Protein AF-0000000076645697 (afdb_homodimer)

Nearest PDB structures (foldseek):
  3mgg-assembly1_A  TM=7.718E-01  e=1.294E-15  Methanosarcina mazei
  5wp5-assembly2_B  TM=5.074E-01  e=3.216E-12  Arabidopsis thaliana
  9fcu-assembly4_D  TM=6.031E-01  e=1.888E-09  Kitasatospora cystarginea
  9fd3-assembly1_A  TM=5.620E-01  e=1.035E-09  Kitasatospora cystarginea
  3dtn-assembly1_A  TM=5.466E-01  e=9.016E-09  Methanosarcina mazei

Radius of gyration: 25.01 Å; Cα contacts (8 Å, |Δi|>4): 1040; chains: 2; bounding box: 67×70×54 Å

Foldseek 3Di:
DDFLFQFDDDDLVVQLVLVVLVVVLVCVQVVHDDDPVLVVLQQVDQAAEEEEEQCQQVVVVQVVCVVHDLNHAYEYEDQDCSRYDDPVSGRPRYYYDYDDLLDADDPVQFQGHLEYEYEECQSGDAPVRLLSSLLRSLRRHHAFHKYKYKYFFLPFKDKVPHDPLVVVLSVLVVVSCVVSRTDRCCLVCNQVSCVVSPFPPKDKDKTWDPPDPVSQVSQLVSVLSSSLSNLNSSVVVVVVCPSVDDPVNSVVSSVRVVVVVVVPMGITGMMMMIMTTHHNDDD/DDWLFQFDDDDLVVQLVLVVLVVVLVCVQVVHDDDPVLVVLQQVDQAAEEEEEQCQQVVVVQVVCVVHDVNHAYEYEDQDCSRYDDPVSGRPNYYYDYDDLLDADDPVQFQGHLEYEYEECQSGDAPVRLLSSLLRSLRRHHAFHKYKYKYFFLPFKDKVPHDPLVVVLSVLVVVSCVVSRTDRCCLVCNQVSCVVSPFAPKDKDKTWDPPDPVSQVSQLVSVLSRSLSNLNSSVVVVPVCPSVDDPVNSVVSSVRVVVVVVVPMGITGMMMMIMTTHHNDDD

Structure (mmCIF, N/CA/C/O backbone):
data_AF-0000000076645697-model_v1
#
loop_
_entity.id
_entity.type
_entity.pdbx_description
1 polymer 'Methyltransferase domain-containing protein'
#
loop_
_atom_site.group_PDB
_atom_site.id
_atom_site.type_symbol
_atom_site.label_atom_id
_atom_site.label_alt_id
_atom_site.label_comp_id
_atom_site.label_asym_id
_atom_site.label_entity_id
_atom_site.label_seq_id
_atom_site.pdbx_PDB_ins_code
_atom_site.Cartn_x
_atom_site.Cartn_y
_atom_site.Cartn_z
_atom_site.occupancy
_atom_site.B_iso_or_equiv
_atom_site.auth_seq_id
_atom_site.auth_comp_id
_atom_site.auth_asym_id
_atom_site.auth_atom_id
_atom_site.pdbx_PDB_model_num
ATOM 1 N N . MET A 1 1 ? -18.484 -29.094 1.865 1 49.06 1 MET A N 1
ATOM 2 C CA . MET A 1 1 ? -18.766 -27.781 2.443 1 49.06 1 MET A CA 1
ATOM 3 C C . MET A 1 1 ? -19.094 -26.766 1.355 1 49.06 1 MET A C 1
ATOM 5 O O . MET A 1 1 ? -18.547 -26.828 0.254 1 49.06 1 MET A O 1
ATOM 9 N N . PRO A 1 2 ? -20.188 -26.188 1.612 1 59.38 2 PRO A N 1
ATOM 10 C CA . PRO A 1 2 ? -20.625 -25.281 0.545 1 59.38 2 PRO A CA 1
ATOM 11 C C . PRO A 1 2 ? -19.562 -24.234 0.18 1 59.38 2 PRO A C 1
ATOM 13 O O . PRO A 1 2 ? -18.781 -23.828 1.036 1 59.38 2 PRO A O 1
ATOM 16 N N . SER A 1 3 ? -19.406 -24.094 -1.03 1 77.75 3 SER A N 1
ATOM 17 C CA . SER A 1 3 ? -18.453 -23.125 -1.533 1 77.75 3 SER A CA 1
ATOM 18 C C . SER A 1 3 ? -18.703 -21.734 -0.945 1 77.75 3 SER A C 1
ATOM 20 O O . SER A 1 3 ? -19.859 -21.344 -0.741 1 77.75 3 SER A O 1
ATOM 22 N N . ILE A 1 4 ? -17.719 -21.141 -0.423 1 76.88 4 ILE A N 1
ATOM 23 C CA . ILE A 1 4 ? -17.828 -19.781 0.081 1 76.88 4 ILE A CA 1
ATOM 24 C C . ILE A 1 4 ? -17.516 -18.781 -1.033 1 76.88 4 ILE A C 1
ATOM 26 O O . ILE A 1 4 ? -17.438 -17.578 -0.798 1 76.88 4 ILE A O 1
ATOM 30 N N . TYR A 1 5 ? -17.344 -19.359 -2.244 1 80.5 5 TYR A N 1
ATOM 31 C CA . TYR A 1 5 ? -16.969 -18.5 -3.367 1 80.5 5 TYR A CA 1
ATOM 32 C C . TYR A 1 5 ? -18.141 -17.656 -3.826 1 80.5 5 TYR A C 1
ATOM 34 O O . TYR A 1 5 ? -19.188 -18.188 -4.227 1 80.5 5 TYR A O 1
ATOM 42 N N . THR A 1 6 ? -17.953 -16.297 -3.848 1 79.19 6 THR A N 1
ATOM 43 C CA . THR A 1 6 ? -19.078 -15.391 -4.043 1 79.19 6 THR A CA 1
ATOM 44 C C . THR A 1 6 ? -19.109 -14.844 -5.469 1 79.19 6 THR A C 1
ATOM 46 O O . THR A 1 6 ? -20.062 -14.188 -5.879 1 79.19 6 THR A O 1
ATOM 49 N N . LEU A 1 7 ? -18.219 -14.945 -6.371 1 79.25 7 LEU A N 1
ATOM 50 C CA . LEU A 1 7 ? -18.141 -14.18 -7.609 1 79.25 7 LEU A CA 1
ATOM 51 C C . LEU A 1 7 ? -18.641 -15 -8.797 1 79.25 7 LEU A C 1
ATOM 53 O O . LEU A 1 7 ? -18.953 -14.445 -9.852 1 79.25 7 LEU A O 1
ATOM 57 N N . ASN A 1 8 ? -18.562 -16.406 -8.734 1 67.44 8 ASN A N 1
ATOM 58 C CA . ASN A 1 8 ? -18.875 -17.109 -9.969 1 67.44 8 ASN A CA 1
ATOM 59 C C . ASN A 1 8 ? -20.156 -17.938 -9.82 1 67.44 8 ASN A C 1
ATOM 61 O O . ASN A 1 8 ? -20.094 -19.094 -9.383 1 67.44 8 ASN A O 1
ATOM 65 N N . HIS A 1 9 ? -21.375 -17.234 -10.234 1 67.38 9 HIS A N 1
ATOM 66 C CA . HIS A 1 9 ? -22.578 -18.047 -10.234 1 67.38 9 HIS A CA 1
ATOM 67 C C . HIS A 1 9 ? -23.344 -17.906 -11.547 1 67.38 9 HIS A C 1
ATOM 69 O O . HIS A 1 9 ? -24.438 -18.438 -11.688 1 67.38 9 HIS A O 1
ATOM 75 N N . GLY A 1 10 ? -22.609 -17.312 -12.477 1 68.94 10 GLY A N 1
ATOM 76 C CA . GLY A 1 10 ? -23.359 -17.016 -13.68 1 68.94 10 GLY A CA 1
ATOM 77 C C . GLY A 1 10 ? -22.766 -17.656 -14.922 1 68.94 10 GLY A C 1
ATOM 78 O O . GLY A 1 10 ? -22.234 -18.766 -14.859 1 68.94 10 GLY A O 1
ATOM 79 N N . ASP A 1 11 ? -22.969 -17.016 -15.969 1 81.81 11 ASP A N 1
ATOM 80 C CA . ASP A 1 11 ? -22.547 -17.391 -17.312 1 81.81 11 ASP A CA 1
ATOM 81 C C . ASP A 1 11 ? -21.031 -17.422 -17.438 1 81.81 11 ASP A C 1
ATOM 83 O O . ASP A 1 11 ? -20.344 -16.469 -17.062 1 81.81 11 ASP A O 1
ATOM 87 N N . ALA A 1 12 ? -20.609 -18.562 -17.969 1 82.94 12 ALA A N 1
ATOM 88 C CA . ALA A 1 12 ? -19.172 -18.797 -18.062 1 82.94 12 ALA A CA 1
ATOM 89 C C . ALA A 1 12 ? -18.5 -17.75 -18.953 1 82.94 12 ALA A C 1
ATOM 91 O O . ALA A 1 12 ? -17.375 -17.328 -18.672 1 82.94 12 ALA A O 1
ATOM 92 N N . ASP A 1 13 ? -19.188 -17.359 -19.953 1 86.25 13 ASP A N 1
ATOM 93 C CA . ASP A 1 13 ? -18.594 -16.375 -20.859 1 86.25 13 ASP A CA 1
ATOM 94 C C . ASP A 1 13 ? -18.438 -15.016 -20.188 1 86.25 13 ASP A C 1
ATOM 96 O O . ASP A 1 13 ? -17.422 -14.352 -20.344 1 86.25 13 ASP A O 1
ATOM 100 N N . ARG A 1 14 ? -19.422 -14.68 -19.484 1 82.62 14 ARG A N 1
ATOM 101 C CA . ARG A 1 14 ? -19.375 -13.414 -18.75 1 82.62 14 ARG A CA 1
ATOM 102 C C . ARG A 1 14 ? -18.266 -13.445 -17.703 1 82.62 14 ARG A C 1
ATOM 104 O O . ARG A 1 14 ? -17.562 -12.445 -17.5 1 82.62 14 ARG A O 1
ATOM 111 N N . GLU A 1 15 ? -18.141 -14.547 -17.109 1 85.5 15 GLU A N 1
ATOM 112 C CA . GLU A 1 15 ? -17.109 -14.703 -16.094 1 85.5 15 GLU A CA 1
ATOM 113 C C . GLU A 1 15 ? -15.719 -14.641 -16.719 1 85.5 15 GLU A C 1
ATOM 115 O O . GLU A 1 15 ? -14.805 -14.023 -16.156 1 85.5 15 GLU A O 1
ATOM 120 N N . ARG A 1 16 ? -15.586 -15.227 -17.875 1 89.25 16 ARG A N 1
ATOM 121 C CA . ARG A 1 16 ? -14.305 -15.172 -18.562 1 89.25 16 ARG A CA 1
ATOM 122 C C . ARG A 1 16 ? -13.938 -13.734 -18.922 1 89.25 16 ARG A C 1
ATOM 124 O O . ARG A 1 16 ? -12.789 -13.32 -18.719 1 89.25 16 ARG A O 1
ATOM 131 N N . GLN A 1 17 ? -14.906 -13.016 -19.328 1 87.06 17 GLN A N 1
ATOM 132 C CA . GLN A 1 17 ? -14.68 -11.625 -19.688 1 87.06 17 GLN A CA 1
ATOM 133 C C . GLN A 1 17 ? -14.273 -10.797 -18.469 1 87.06 17 GLN A C 1
ATOM 135 O O . GLN A 1 17 ? -13.367 -9.969 -18.531 1 87.06 17 GLN A O 1
ATOM 140 N N . ARG A 1 18 ? -14.938 -11.047 -17.406 1 85.31 18 ARG A N 1
ATOM 141 C CA . ARG A 1 18 ? -14.625 -10.352 -16.172 1 85.31 18 ARG A CA 1
ATOM 142 C C . ARG A 1 18 ? -13.203 -10.648 -15.711 1 85.31 18 ARG A C 1
ATOM 144 O O . ARG A 1 18 ? -12.469 -9.734 -15.32 1 85.31 18 ARG A O 1
ATOM 151 N N . LEU A 1 19 ? -12.891 -11.859 -15.75 1 89.5 19 LEU A N 1
ATOM 152 C CA . LEU A 1 19 ? -11.578 -12.289 -15.281 1 89.5 19 LEU A CA 1
ATOM 153 C C . LEU A 1 19 ? -10.477 -11.734 -16.172 1 89.5 19 LEU A C 1
ATOM 155 O O . LEU A 1 19 ? -9.422 -11.305 -15.688 1 89.5 19 LEU A O 1
ATOM 159 N N . ASP A 1 20 ? -10.703 -11.695 -17.469 1 91.44 20 ASP A N 1
ATOM 160 C CA . ASP A 1 20 ? -9.719 -11.133 -18.391 1 91.44 20 ASP A CA 1
ATOM 161 C C . ASP A 1 20 ? -9.555 -9.625 -18.172 1 91.44 20 ASP A C 1
ATOM 163 O O . ASP A 1 20 ? -8.438 -9.109 -18.203 1 91.44 20 ASP A O 1
ATOM 167 N N . LEU A 1 21 ? -10.68 -8.969 -17.953 1 88.06 21 LEU A N 1
ATOM 168 C CA . LEU A 1 21 ? -10.633 -7.543 -17.656 1 88.06 21 LEU A CA 1
ATOM 169 C C . LEU A 1 21 ? -9.852 -7.289 -16.359 1 88.06 21 LEU A C 1
ATOM 171 O O . LEU A 1 21 ? -9.023 -6.375 -16.312 1 88.06 21 LEU A O 1
ATOM 175 N N . GLN A 1 22 ? -10.117 -8.031 -15.406 1 90.69 22 GLN A N 1
ATOM 176 C CA . GLN A 1 22 ? -9.422 -7.926 -14.125 1 90.69 22 GLN A CA 1
ATOM 177 C C . GLN A 1 22 ? -7.914 -8.102 -14.305 1 90.69 22 GLN A C 1
ATOM 179 O O . GLN A 1 22 ? -7.121 -7.359 -13.719 1 90.69 22 GLN A O 1
ATOM 184 N N . HIS A 1 23 ? -7.594 -9.07 -15.102 1 93.06 23 HIS A N 1
ATOM 185 C CA . HIS A 1 23 ? -6.188 -9.328 -15.391 1 93.06 23 HIS A CA 1
ATOM 186 C C . HIS A 1 23 ? -5.531 -8.109 -16.047 1 93.06 23 HIS A C 1
ATOM 188 O O . HIS A 1 23 ? -4.445 -7.695 -15.633 1 93.06 23 HIS A O 1
ATOM 194 N N . ASP A 1 24 ? -6.188 -7.516 -16.969 1 91.44 24 ASP A N 1
ATOM 195 C CA . ASP A 1 24 ? -5.652 -6.367 -17.703 1 91.44 24 ASP A CA 1
ATOM 196 C C . ASP A 1 24 ? -5.496 -5.16 -16.781 1 91.44 24 ASP A C 1
ATOM 198 O O . ASP A 1 24 ? -4.477 -4.469 -16.812 1 91.44 24 ASP A O 1
ATOM 202 N N . VAL A 1 25 ? -6.434 -4.996 -16 1 90.56 25 VAL A N 1
ATOM 203 C CA . VAL A 1 25 ? -6.43 -3.842 -15.102 1 90.56 25 VAL A CA 1
ATOM 204 C C . VAL A 1 25 ? -5.316 -3.996 -14.07 1 90.56 25 VAL A C 1
ATOM 206 O O . VAL A 1 25 ? -4.629 -3.027 -13.742 1 90.56 25 VAL A O 1
ATOM 209 N N . PHE A 1 26 ? -5.137 -5.18 -13.602 1 92.62 26 PHE A N 1
ATOM 210 C CA . PHE A 1 26 ? -4.074 -5.41 -12.625 1 92.62 26 PHE A CA 1
ATOM 211 C C . PHE A 1 26 ? -2.705 -5.184 -13.258 1 92.62 26 PHE A C 1
ATOM 213 O O . PHE A 1 26 ? -1.802 -4.641 -12.617 1 92.62 26 PHE A O 1
ATOM 220 N N . LYS A 1 27 ? -2.588 -5.566 -14.5 1 92.19 27 LYS A N 1
ATOM 221 C CA . LYS A 1 27 ? -1.335 -5.305 -15.203 1 92.19 27 LYS A CA 1
ATOM 222 C C . LYS A 1 27 ? -1.083 -3.805 -15.336 1 92.19 27 LYS A C 1
ATOM 224 O O . LYS A 1 27 ? 0.057 -3.35 -15.227 1 92.19 27 LYS A O 1
ATOM 229 N N . ASP A 1 28 ? -2.16 -3.064 -15.562 1 90.81 28 ASP A N 1
ATOM 230 C CA . ASP A 1 28 ? -2.037 -1.612 -15.648 1 90.81 28 ASP A CA 1
ATOM 231 C C . ASP A 1 28 ? -1.597 -1.018 -14.312 1 90.81 28 ASP A C 1
ATOM 233 O O . ASP A 1 28 ? -0.757 -0.117 -14.273 1 90.81 28 ASP A O 1
ATOM 237 N N . ILE A 1 29 ? -2.109 -1.59 -13.281 1 89.88 29 ILE A N 1
ATOM 238 C CA . ILE A 1 29 ? -1.844 -1.08 -11.938 1 89.88 29 ILE A CA 1
ATOM 239 C C . ILE A 1 29 ? -0.401 -1.39 -11.547 1 89.88 29 ILE A C 1
ATOM 241 O O . ILE A 1 29 ? 0.292 -0.538 -10.984 1 89.88 29 ILE A O 1
ATOM 245 N N . THR A 1 30 ? 0.093 -2.525 -11.906 1 91.56 30 THR A N 1
ATOM 246 C CA . THR A 1 30 ? 1.394 -2.984 -11.43 1 91.56 30 THR A CA 1
ATOM 247 C C . THR A 1 30 ? 2.48 -2.689 -12.461 1 91.56 30 THR A C 1
ATOM 249 O O . THR A 1 30 ? 3.672 -2.783 -12.156 1 91.56 30 THR A O 1
ATOM 252 N N . ARG A 1 31 ? 2.148 -2.217 -13.656 1 85.31 31 ARG A N 1
ATOM 253 C CA . ARG A 1 31 ? 3.068 -2.023 -14.773 1 85.31 31 ARG A CA 1
ATOM 254 C C . ARG A 1 31 ? 3.91 -3.273 -15.008 1 85.31 31 ARG A C 1
ATOM 256 O O . ARG A 1 31 ? 5.137 -3.189 -15.125 1 85.31 31 ARG A O 1
ATOM 263 N N . GLY A 1 32 ? 3.215 -4.383 -15 1 85.12 32 GLY A N 1
ATOM 264 C CA . GLY A 1 32 ? 3.791 -5.707 -15.18 1 85.12 32 GLY A CA 1
ATOM 265 C C . GLY A 1 32 ? 2.977 -6.805 -14.516 1 85.12 32 GLY A C 1
ATOM 266 O O . GLY A 1 32 ? 1.81 -6.602 -14.18 1 85.12 32 GLY A O 1
ATOM 267 N N . ASP A 1 33 ? 3.654 -8.016 -14.469 1 87.44 33 ASP A N 1
ATOM 268 C CA . ASP A 1 33 ? 2.838 -9.109 -13.945 1 87.44 33 ASP A CA 1
ATOM 269 C C . ASP A 1 33 ? 3.623 -9.961 -12.945 1 87.44 33 ASP A C 1
ATOM 271 O O . ASP A 1 33 ? 3.07 -10.875 -12.336 1 87.44 33 ASP A O 1
ATOM 275 N N . LEU A 1 34 ? 4.891 -9.617 -12.797 1 95.19 34 LEU A N 1
ATOM 276 C CA . LEU A 1 34 ? 5.727 -10.328 -11.844 1 95.19 34 LEU A CA 1
ATOM 277 C C . LEU A 1 34 ? 6.773 -9.406 -11.234 1 95.19 34 LEU A C 1
ATOM 279 O O . LEU A 1 34 ? 7.223 -8.453 -11.883 1 95.19 34 LEU A O 1
ATOM 283 N N . PRO A 1 35 ? 7.156 -9.719 -10.016 1 94.38 35 PRO A N 1
ATOM 284 C CA . PRO A 1 35 ? 8.297 -8.992 -9.461 1 94.38 35 PRO A CA 1
ATOM 285 C C . PRO A 1 35 ? 9.578 -9.18 -10.273 1 94.38 35 PRO A C 1
ATOM 287 O O . PRO A 1 35 ? 9.82 -10.273 -10.797 1 94.38 35 PRO A O 1
ATOM 290 N N . PRO A 1 36 ? 10.414 -8.156 -10.297 1 91.75 36 PRO A N 1
ATOM 291 C CA . PRO A 1 36 ? 11.648 -8.242 -11.078 1 91.75 36 PRO A CA 1
ATOM 292 C C . PRO A 1 36 ? 12.516 -9.438 -10.688 1 91.75 36 PRO A C 1
ATOM 294 O O . PRO A 1 36 ? 13.102 -10.094 -11.555 1 91.75 36 PRO A O 1
ATOM 297 N N . VAL A 1 37 ? 12.578 -9.773 -9.445 1 93.75 37 VAL A N 1
ATOM 298 C CA . VAL A 1 37 ? 13.422 -10.867 -8.977 1 93.75 37 VAL A CA 1
ATOM 299 C C . VAL A 1 37 ? 12.93 -12.188 -9.562 1 93.75 37 VAL A C 1
ATOM 301 O O . VAL A 1 37 ? 13.727 -13.07 -9.883 1 93.75 37 VAL A O 1
ATOM 304 N N . ILE A 1 38 ? 11.633 -12.32 -9.711 1 96.88 38 ILE A N 1
ATOM 305 C CA . ILE A 1 38 ? 11.047 -13.539 -10.258 1 96.88 38 ILE A CA 1
ATOM 306 C C . ILE A 1 38 ? 11.258 -13.578 -11.773 1 96.88 38 ILE A C 1
ATOM 308 O O . ILE A 1 38 ? 11.578 -14.633 -12.336 1 96.88 38 ILE A O 1
ATOM 312 N N . TRP A 1 39 ? 11.094 -12.438 -12.375 1 95.38 39 TRP A N 1
ATOM 313 C CA . TRP A 1 39 ? 11.352 -12.367 -13.812 1 95.38 39 TRP A CA 1
ATOM 314 C C . TRP A 1 39 ? 12.797 -12.75 -14.125 1 95.38 39 TRP A C 1
ATOM 316 O O . TRP A 1 39 ? 13.055 -13.492 -15.07 1 95.38 39 TRP A O 1
ATOM 326 N N . GLN A 1 40 ? 13.68 -12.18 -13.359 1 95.12 40 GLN A N 1
ATOM 327 C CA . GLN A 1 40 ? 15.094 -12.484 -13.547 1 95.12 40 GLN A CA 1
ATOM 328 C C . GLN A 1 40 ? 15.367 -13.977 -13.367 1 95.12 40 GLN A C 1
ATOM 330 O O . GLN A 1 40 ? 16.141 -14.578 -14.117 1 95.12 40 GLN A O 1
ATOM 335 N N . HIS A 1 41 ? 14.719 -14.57 -12.414 1 95.88 41 HIS A N 1
ATOM 336 C CA . HIS A 1 41 ? 14.844 -16 -12.156 1 95.88 41 HIS A CA 1
ATOM 337 C C . HIS A 1 41 ? 14.344 -16.828 -13.344 1 95.88 41 HIS A C 1
ATOM 339 O O . HIS A 1 41 ? 15.031 -17.734 -13.797 1 95.88 41 HIS A O 1
ATOM 345 N N . LEU A 1 42 ? 13.188 -16.5 -13.883 1 96.12 42 LEU A N 1
ATOM 346 C CA . LEU A 1 42 ? 12.609 -17.25 -15.008 1 96.12 42 LEU A CA 1
ATOM 347 C C . LEU A 1 42 ? 13.484 -17.125 -16.25 1 96.12 42 LEU A C 1
ATOM 349 O O . LEU A 1 42 ? 13.648 -18.094 -16.984 1 96.12 42 LEU A O 1
ATOM 353 N N . LYS A 1 43 ? 14.078 -15.992 -16.391 1 94 43 LYS A N 1
ATOM 354 C CA . LYS A 1 43 ? 14.914 -15.75 -17.562 1 94 43 LYS A CA 1
ATOM 355 C C . LYS A 1 43 ? 16.234 -16.516 -17.469 1 94 43 LYS A C 1
ATOM 357 O O . LYS A 1 43 ? 16.875 -16.766 -18.484 1 94 43 LYS A O 1
ATOM 362 N N . SER A 1 44 ? 16.578 -16.797 -16.312 1 94.88 44 SER A N 1
ATOM 363 C CA . SER A 1 44 ? 17.844 -17.484 -16.109 1 94.88 44 SER A CA 1
ATOM 364 C C . SER A 1 44 ? 17.719 -18.969 -16.375 1 94.88 44 SER A C 1
ATOM 366 O O . SER A 1 44 ? 18.719 -19.688 -16.438 1 94.88 44 SER A O 1
ATOM 368 N N . VAL A 1 45 ? 16.484 -19.5 -16.562 1 94.5 45 VAL A N 1
ATOM 369 C CA . VAL A 1 45 ? 16.219 -20.922 -16.797 1 94.5 45 VAL A CA 1
ATOM 370 C C . VAL A 1 45 ? 15.859 -21.125 -18.266 1 94.5 45 VAL A C 1
ATOM 372 O O . VAL A 1 45 ? 14.977 -20.453 -18.797 1 94.5 45 VAL A O 1
ATOM 375 N N . SER A 1 46 ? 16.5 -22.031 -18.938 1 93.56 46 SER A N 1
ATOM 376 C CA . SER A 1 46 ? 16.312 -22.25 -20.375 1 93.56 46 SER A CA 1
ATOM 377 C C . SER A 1 46 ? 14.883 -22.672 -20.688 1 93.56 46 SER A C 1
ATOM 379 O O . SER A 1 46 ? 14.281 -22.188 -21.641 1 93.56 46 SER A O 1
ATOM 381 N N . ALA A 1 47 ? 14.352 -23.641 -19.891 1 96 47 ALA A N 1
ATOM 382 C CA . ALA A 1 47 ? 12.984 -24.125 -20.047 1 96 47 ALA A CA 1
ATOM 383 C C . ALA A 1 47 ? 12.219 -24.047 -18.734 1 96 47 ALA A C 1
ATOM 385 O O . ALA A 1 47 ? 11.977 -25.078 -18.094 1 96 47 ALA A O 1
ATOM 386 N N . PRO A 1 48 ? 11.773 -22.844 -18.422 1 97.94 48 PRO A N 1
ATOM 387 C CA . PRO A 1 48 ? 11.133 -22.703 -17.109 1 97.94 48 PRO A CA 1
ATOM 388 C C . PRO A 1 48 ? 9.805 -23.453 -17.031 1 97.94 48 PRO A C 1
ATOM 390 O O . PRO A 1 48 ? 9.102 -23.594 -18.031 1 97.94 48 PRO A O 1
ATOM 393 N N . LYS A 1 49 ? 9.492 -23.953 -15.883 1 98.75 49 LYS A N 1
ATOM 394 C CA . LYS A 1 49 ? 8.203 -24.562 -15.555 1 98.75 49 LYS A CA 1
ATOM 395 C C . LYS A 1 49 ? 7.414 -23.688 -14.586 1 98.75 49 LYS A C 1
ATOM 397 O O . LYS A 1 49 ? 7.91 -23.328 -13.516 1 98.75 49 LYS A O 1
ATOM 402 N N . VAL A 1 50 ? 6.191 -23.312 -15.016 1 98.81 50 VAL A N 1
ATOM 403 C CA . VAL A 1 50 ? 5.359 -22.406 -14.234 1 98.81 50 VAL A CA 1
ATOM 404 C C . VAL A 1 50 ? 3.994 -23.047 -13.984 1 98.81 50 VAL A C 1
ATOM 406 O O . VAL A 1 50 ? 3.369 -23.578 -14.906 1 98.81 50 VAL A O 1
ATOM 409 N N . ALA A 1 51 ? 3.627 -23.062 -12.734 1 98.88 51 ALA A N 1
ATOM 410 C CA . ALA A 1 51 ? 2.262 -23.422 -12.359 1 98.88 51 ALA A CA 1
ATOM 411 C C . ALA A 1 51 ? 1.45 -22.188 -11.984 1 98.88 51 ALA A C 1
ATOM 413 O O . ALA A 1 51 ? 1.936 -21.312 -11.266 1 98.88 51 ALA A O 1
ATOM 414 N N . ASP A 1 52 ? 0.271 -22.109 -12.539 1 98.75 52 ASP A N 1
ATOM 415 C CA . ASP A 1 52 ? -0.696 -21.078 -12.18 1 98.75 52 ASP A CA 1
ATOM 416 C C . ASP A 1 52 ? -1.899 -21.672 -11.461 1 98.75 52 ASP A C 1
ATOM 418 O O . ASP A 1 52 ? -2.77 -22.281 -12.086 1 98.75 52 ASP A O 1
ATOM 422 N N . ALA A 1 53 ? -1.895 -21.453 -10.148 1 97.19 53 ALA A N 1
ATOM 423 C CA . ALA A 1 53 ? -3.016 -21.922 -9.344 1 97.19 53 ALA A CA 1
ATOM 424 C C . ALA A 1 53 ? -4.137 -20.891 -9.297 1 97.19 53 ALA A C 1
ATOM 426 O O . ALA A 1 53 ? -3.877 -19.688 -9.18 1 97.19 53 ALA A O 1
ATOM 427 N N . ASN A 1 54 ? -5.348 -21.391 -9.375 1 95.75 54 ASN A N 1
ATOM 428 C CA . ASN A 1 54 ? -6.48 -20.5 -9.594 1 95.75 54 ASN A CA 1
ATOM 429 C C . ASN A 1 54 ? -6.312 -19.688 -10.883 1 95.75 54 ASN A C 1
ATOM 431 O O . ASN A 1 54 ? -6.402 -18.469 -10.859 1 95.75 54 ASN A O 1
ATOM 435 N N . THR A 1 55 ? -6.164 -20.422 -11.93 1 96.94 55 THR A N 1
ATOM 436 C CA . THR A 1 55 ? -5.707 -19.828 -13.188 1 96.94 55 THR A CA 1
ATOM 437 C C . THR A 1 55 ? -6.84 -19.078 -13.883 1 96.94 55 THR A C 1
ATOM 439 O O . THR A 1 55 ? -6.594 -18.203 -14.711 1 96.94 55 THR A O 1
ATOM 442 N N . GLY A 1 56 ? -8.055 -19.406 -13.547 1 94.25 56 GLY A N 1
ATOM 443 C CA . GLY A 1 56 ? -9.172 -18.797 -14.25 1 94.25 56 GLY A CA 1
ATOM 444 C C . GLY A 1 56 ? -9.227 -19.156 -15.727 1 94.25 56 GLY A C 1
ATOM 445 O O . GLY A 1 56 ? -9.25 -20.344 -16.078 1 94.25 56 GLY A O 1
ATOM 446 N N . THR A 1 57 ? -9.07 -18.219 -16.547 1 95.12 57 THR A N 1
ATOM 447 C CA . THR A 1 57 ? -9.18 -18.438 -17.984 1 95.12 57 THR A CA 1
ATOM 448 C C . THR A 1 57 ? -7.859 -18.953 -18.547 1 95.12 57 THR A C 1
ATOM 450 O O . THR A 1 57 ? -7.82 -19.453 -19.672 1 95.12 57 THR A O 1
ATOM 453 N N . GLY A 1 58 ? -6.84 -18.812 -17.844 1 96.94 58 GLY A N 1
ATOM 454 C CA . GLY A 1 58 ? -5.512 -19.141 -18.328 1 96.94 58 GLY A CA 1
ATOM 455 C C . GLY A 1 58 ? -4.809 -17.969 -18.984 1 96.94 58 GLY A C 1
ATOM 456 O O . GLY A 1 58 ? -3.725 -18.125 -19.547 1 96.94 58 GLY A O 1
ATOM 457 N N . ILE A 1 59 ? -5.324 -16.812 -18.812 1 95.94 59 ILE A N 1
ATOM 458 C CA . ILE A 1 59 ? -4.863 -15.648 -19.547 1 95.94 59 ILE A CA 1
ATOM 459 C C . ILE A 1 59 ? -3.439 -15.297 -19.125 1 95.94 59 ILE A C 1
ATOM 461 O O . ILE A 1 59 ? -2.621 -14.875 -19.938 1 95.94 59 ILE A O 1
ATOM 465 N N . PHE A 1 60 ? -3.18 -15.43 -17.906 1 97.12 60 PHE A N 1
ATOM 466 C CA . PHE A 1 60 ? -1.826 -15.141 -17.453 1 97.12 60 PHE A CA 1
ATOM 467 C C . PHE A 1 60 ? -0.812 -16.016 -18.172 1 97.12 60 PHE A C 1
ATOM 469 O O . PHE A 1 60 ? 0.21 -15.531 -18.656 1 97.12 60 PHE A O 1
ATOM 476 N N . LEU A 1 61 ? -1.084 -17.297 -18.219 1 97.94 61 LEU A N 1
ATOM 477 C CA . LEU A 1 61 ? -0.189 -18.25 -18.859 1 97.94 61 LEU A CA 1
ATOM 478 C C . LEU A 1 61 ? -0.099 -17.984 -20.359 1 97.94 61 LEU A C 1
ATOM 480 O O . LEU A 1 61 ? 0.973 -18.125 -20.953 1 97.94 61 LEU A O 1
ATOM 484 N N . LYS A 1 62 ? -1.231 -17.703 -20.922 1 96.81 62 LYS A N 1
ATOM 485 C CA . LYS A 1 62 ? -1.243 -17.375 -22.344 1 96.81 62 LYS A CA 1
ATOM 486 C C . LYS A 1 62 ? -0.277 -16.234 -22.656 1 96.81 62 LYS A C 1
ATOM 488 O O . LYS A 1 62 ? 0.525 -16.328 -23.578 1 96.81 62 LYS A O 1
ATOM 493 N N . GLU A 1 63 ? -0.324 -15.203 -21.859 1 96.06 63 GLU A N 1
ATOM 494 C CA . GLU A 1 63 ? 0.55 -14.047 -22.047 1 96.06 63 GLU A CA 1
ATOM 495 C C . GLU A 1 63 ? 1.996 -14.383 -21.703 1 96.06 63 GLU A C 1
ATOM 497 O O . GLU A 1 63 ? 2.926 -13.922 -22.359 1 96.06 63 GLU A O 1
ATOM 502 N N . LEU A 1 64 ? 2.164 -15.172 -20.672 1 96.62 64 LEU A N 1
ATOM 503 C CA . LEU A 1 64 ? 3.508 -15.578 -20.266 1 96.62 64 LEU A CA 1
ATOM 504 C C . LEU A 1 64 ? 4.184 -16.391 -21.375 1 96.62 64 LEU A C 1
ATOM 506 O O . LEU A 1 64 ? 5.387 -16.234 -21.609 1 96.62 64 LEU A O 1
ATOM 510 N N . ALA A 1 65 ? 3.459 -17.203 -22 1 96.81 65 ALA A N 1
ATOM 511 C CA . ALA A 1 65 ? 3.982 -18.062 -23.062 1 96.81 65 ALA A CA 1
ATOM 512 C C . ALA A 1 65 ? 4.68 -17.25 -24.141 1 96.81 65 ALA A C 1
ATOM 514 O O . ALA A 1 65 ? 5.656 -17.703 -24.75 1 96.81 65 ALA A O 1
ATOM 515 N N . ALA A 1 66 ? 4.215 -16.062 -24.344 1 94.62 66 ALA A N 1
ATOM 516 C CA . ALA A 1 66 ? 4.773 -15.195 -25.391 1 94.62 66 ALA A CA 1
ATOM 517 C C . ALA A 1 66 ? 6.09 -14.57 -24.922 1 94.62 66 ALA A C 1
ATOM 519 O O . ALA A 1 66 ? 6.832 -14.008 -25.734 1 94.62 66 ALA A O 1
ATOM 520 N N . ARG A 1 67 ? 6.418 -14.734 -23.703 1 94.5 67 ARG A N 1
ATOM 521 C CA . ARG A 1 67 ? 7.562 -14.008 -23.156 1 94.5 67 ARG A CA 1
ATOM 522 C C . ARG A 1 67 ? 8.641 -14.977 -22.672 1 94.5 67 ARG A C 1
ATOM 524 O O . ARG A 1 67 ? 9.688 -14.547 -22.188 1 94.5 67 ARG A O 1
ATOM 531 N N . VAL A 1 68 ? 8.312 -16.25 -22.703 1 94.75 68 VAL A N 1
ATOM 532 C CA . VAL A 1 68 ? 9.281 -17.266 -22.328 1 94.75 68 VAL A CA 1
ATOM 533 C C . VAL A 1 68 ? 9.578 -18.172 -23.516 1 94.75 68 VAL A C 1
ATOM 535 O O . VAL A 1 68 ? 8.984 -18.016 -24.578 1 94.75 68 VAL A O 1
ATOM 538 N N . THR A 1 69 ? 10.523 -19.109 -23.328 1 93.69 69 THR A N 1
ATOM 539 C CA . THR A 1 69 ? 10.914 -20.016 -24.406 1 93.69 69 THR A CA 1
ATOM 540 C C . THR A 1 69 ? 9.781 -21 -24.719 1 93.69 69 THR A C 1
ATOM 542 O O . THR A 1 69 ? 8.945 -21.297 -23.859 1 93.69 69 THR A O 1
ATOM 545 N N . GLU A 1 70 ? 9.758 -21.531 -25.906 1 93.56 70 GLU A N 1
ATOM 546 C CA . GLU A 1 70 ? 8.742 -22.5 -26.328 1 93.56 70 GLU A CA 1
ATOM 547 C C . GLU A 1 70 ? 8.844 -23.797 -25.547 1 93.56 70 GLU A C 1
ATOM 549 O O . GLU A 1 70 ? 7.883 -24.562 -25.453 1 93.56 70 GLU A O 1
ATOM 554 N N . GLU A 1 71 ? 9.992 -23.969 -24.953 1 95.94 71 GLU A N 1
ATOM 555 C CA . GLU A 1 71 ? 10.25 -25.203 -24.203 1 95.94 71 GLU A CA 1
ATOM 556 C C . GLU A 1 71 ? 9.695 -25.094 -22.781 1 95.94 71 GLU A C 1
ATOM 558 O O . GLU A 1 71 ? 9.664 -26.094 -22.062 1 95.94 71 GLU A O 1
ATOM 563 N N . ALA A 1 72 ? 9.203 -23.984 -22.484 1 97.69 72 ALA A N 1
ATOM 564 C CA . ALA A 1 72 ? 8.641 -23.797 -21.156 1 97.69 72 ALA A CA 1
ATOM 565 C C . ALA A 1 72 ? 7.406 -24.672 -20.953 1 97.69 72 ALA A C 1
ATOM 567 O O . ALA A 1 72 ? 6.688 -24.969 -21.906 1 97.69 72 ALA A O 1
ATOM 568 N N . GLN A 1 73 ? 7.195 -25.156 -19.766 1 98.38 73 GLN A N 1
ATOM 569 C CA . GLN A 1 73 ? 5.996 -25.875 -19.359 1 98.38 73 GLN A CA 1
ATOM 570 C C . GLN A 1 73 ? 5.094 -25 -18.5 1 98.38 73 GLN A C 1
ATOM 572 O O . GLN A 1 73 ? 5.492 -24.562 -17.406 1 98.38 73 GLN A O 1
ATOM 577 N N . LEU A 1 74 ? 3.945 -24.75 -18.984 1 98.69 74 LEU A N 1
ATOM 578 C CA . LEU A 1 74 ? 3.008 -23.844 -18.312 1 98.69 74 LEU A CA 1
ATOM 579 C C . LEU A 1 74 ? 1.713 -24.562 -17.969 1 98.69 74 LEU A C 1
ATOM 581 O O . LEU A 1 74 ? 0.909 -24.875 -18.844 1 98.69 74 LEU A O 1
ATOM 585 N N . ASP A 1 75 ? 1.516 -24.797 -16.672 1 98.81 75 ASP A N 1
ATOM 586 C CA . ASP A 1 75 ? 0.372 -25.578 -16.219 1 98.81 75 ASP A CA 1
ATOM 587 C C . ASP A 1 75 ? -0.579 -24.719 -15.383 1 98.81 75 ASP A C 1
ATOM 589 O O . ASP A 1 75 ? -0.157 -24.062 -14.43 1 98.81 75 ASP A O 1
ATOM 593 N N . GLY A 1 76 ? -1.833 -24.719 -15.766 1 98.69 76 GLY A N 1
ATOM 594 C CA . GLY A 1 76 ? -2.863 -24.016 -15.008 1 98.69 76 GLY A CA 1
ATOM 595 C C . GLY A 1 76 ? -3.801 -24.953 -14.273 1 98.69 76 GLY A C 1
ATOM 596 O O . GLY A 1 76 ? -4.203 -25.984 -14.805 1 98.69 76 GLY A O 1
ATOM 597 N N . PHE A 1 77 ? -4.109 -24.578 -13.039 1 98.19 77 PHE A N 1
ATOM 598 C CA . PHE A 1 77 ? -5.012 -25.359 -12.203 1 98.19 77 PHE A CA 1
ATOM 599 C C . PHE A 1 77 ? -6.184 -24.5 -11.727 1 98.19 77 PHE A C 1
ATOM 601 O O . PHE A 1 77 ? -5.992 -23.359 -11.305 1 98.19 77 PHE A O 1
ATOM 608 N N . ASP A 1 78 ? -7.332 -25.078 -11.836 1 96 78 ASP A N 1
ATOM 609 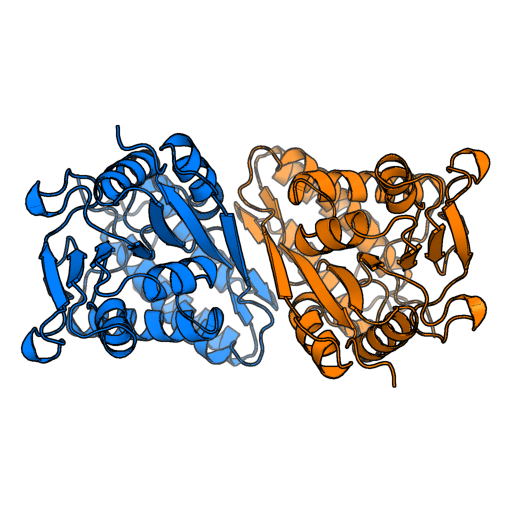C CA . ASP A 1 78 ? -8.516 -24.422 -11.281 1 96 78 ASP A CA 1
ATOM 610 C C . ASP A 1 78 ? -9.586 -25.438 -10.914 1 96 78 ASP A C 1
ATOM 612 O O . ASP A 1 78 ? -9.719 -26.484 -11.57 1 96 78 ASP A O 1
ATOM 616 N N . ILE A 1 79 ? -10.305 -25.094 -9.906 1 93.31 79 ILE A N 1
ATOM 617 C CA . ILE A 1 79 ? -11.367 -26 -9.484 1 93.31 79 ILE A CA 1
ATOM 618 C C . ILE A 1 79 ? -12.523 -25.938 -10.484 1 93.31 79 ILE A C 1
ATOM 620 O O . ILE A 1 79 ? -13.25 -26.906 -10.664 1 93.31 79 ILE A O 1
ATOM 624 N N . ASP A 1 80 ? -12.711 -24.797 -11.07 1 91.25 80 ASP A N 1
ATOM 625 C CA . ASP A 1 80 ? -13.766 -24.594 -12.055 1 91.25 80 ASP A CA 1
ATOM 626 C C . ASP A 1 80 ? -13.195 -24.594 -13.477 1 91.25 80 ASP A C 1
ATOM 628 O O . ASP A 1 80 ? -12.82 -23.547 -14 1 91.25 80 ASP A O 1
ATOM 632 N N . THR A 1 81 ? -13.25 -25.641 -14.109 1 91.5 81 THR A N 1
ATOM 633 C CA . THR A 1 81 ? -12.625 -25.812 -15.422 1 91.5 81 THR A CA 1
ATOM 634 C C . THR A 1 81 ? -13.461 -25.141 -16.5 1 91.5 81 THR A C 1
ATOM 636 O O . THR A 1 81 ? -13.039 -25.047 -17.656 1 91.5 81 THR A O 1
ATOM 639 N N . ARG A 1 82 ? -14.68 -24.766 -16.172 1 88.75 82 ARG A N 1
ATOM 640 C CA . ARG A 1 82 ? -15.555 -24.125 -17.141 1 88.75 82 ARG A CA 1
ATOM 641 C C . ARG A 1 82 ? -15.008 -22.75 -17.562 1 88.75 82 ARG A C 1
ATOM 643 O O . ARG A 1 82 ? -15.398 -22.203 -18.594 1 88.75 82 ARG A O 1
ATOM 650 N N . LYS A 1 83 ? -14.055 -22.203 -16.781 1 89.88 83 LYS A N 1
ATOM 651 C CA . LYS A 1 83 ? -13.508 -20.875 -17.016 1 89.88 83 LYS A CA 1
ATOM 652 C C . LYS A 1 83 ? -12.383 -20.906 -18.047 1 89.88 83 LYS A C 1
ATOM 654 O O . LYS A 1 83 ? -11.969 -19.859 -18.547 1 89.88 83 LYS A O 1
ATOM 659 N N . PHE A 1 84 ? -11.977 -22.078 -18.422 1 93.88 84 PHE A N 1
ATOM 660 C CA . PHE A 1 84 ? -10.789 -22.203 -19.266 1 93.88 84 PHE A CA 1
ATOM 661 C C . PHE A 1 84 ? -11.062 -21.656 -20.656 1 93.88 84 PHE A C 1
ATOM 663 O O . PHE A 1 84 ? -12.141 -21.859 -21.219 1 93.88 84 PHE A O 1
ATOM 670 N N . HIS A 1 85 ? -10.102 -20.984 -21.188 1 92.06 85 HIS A N 1
ATOM 671 C CA . HIS A 1 85 ? -10.117 -20.766 -22.625 1 92.06 85 HIS A CA 1
ATOM 672 C C . HIS A 1 85 ? -10.016 -22.094 -23.375 1 92.06 85 HIS A C 1
ATOM 674 O O . HIS A 1 85 ? -9.484 -23.062 -22.859 1 92.06 85 HIS A O 1
ATOM 680 N N . GLU A 1 86 ? -10.484 -21.953 -24.594 1 91.56 86 GLU A N 1
ATOM 681 C CA . GLU A 1 86 ? -10.375 -23.125 -25.438 1 91.56 86 GLU A CA 1
ATOM 682 C C . GLU A 1 86 ? -8.914 -23.484 -25.703 1 91.56 86 GLU A C 1
ATOM 684 O O . GLU A 1 86 ? -8.078 -22.594 -25.906 1 91.56 86 GLU A O 1
ATOM 689 N N . THR A 1 87 ? -8.703 -24.734 -25.641 1 90.25 87 THR A N 1
ATOM 690 C CA . THR A 1 87 ? -7.348 -25.219 -25.844 1 90.25 87 THR A CA 1
ATOM 691 C C . THR A 1 87 ? -6.762 -24.703 -27.141 1 90.25 87 THR A C 1
ATOM 693 O O . THR A 1 87 ? -5.562 -24.438 -27.234 1 90.25 87 THR A O 1
ATOM 696 N N . THR A 1 88 ? -7.582 -24.516 -28.078 1 90 88 THR A N 1
ATOM 697 C CA . THR A 1 88 ? -7.148 -24.094 -29.406 1 90 88 THR A CA 1
ATOM 698 C C . THR A 1 88 ? -6.668 -22.641 -29.375 1 90 88 THR A C 1
ATOM 700 O O . THR A 1 88 ? -5.941 -22.203 -30.266 1 90 88 THR A O 1
ATOM 703 N N . SER A 1 89 ? -7.062 -22 -28.359 1 93 89 SER A N 1
ATOM 704 C CA . SER A 1 89 ? -6.691 -20.594 -28.266 1 93 89 SER A CA 1
ATOM 705 C C . SER A 1 89 ? -5.461 -20.406 -27.391 1 93 89 SER A C 1
ATOM 707 O O . SER A 1 89 ? -4.988 -19.281 -27.203 1 93 89 SER A O 1
ATOM 709 N N . LEU A 1 90 ? -4.914 -21.531 -26.969 1 95.25 90 LEU A N 1
ATOM 710 C CA . LEU A 1 90 ? -3.758 -21.484 -26.078 1 95.25 90 LEU A CA 1
ATOM 711 C C . LEU A 1 90 ? -2.514 -22.016 -26.781 1 95.25 90 LEU A C 1
ATOM 713 O O . LEU A 1 90 ? -2.609 -22.922 -27.625 1 95.25 90 LEU A O 1
ATOM 717 N N . PRO A 1 91 ? -1.433 -21.422 -26.438 1 96.44 91 PRO A N 1
ATOM 718 C CA . PRO A 1 91 ? -0.189 -22.016 -26.938 1 96.44 91 PRO A CA 1
ATOM 719 C C . PRO A 1 91 ? -0.03 -23.484 -26.531 1 96.44 91 PRO A C 1
ATOM 721 O O . PRO A 1 91 ? -0.571 -23.906 -25.516 1 96.44 91 PRO A O 1
ATOM 724 N N . ALA A 1 92 ? 0.76 -24.25 -27.25 1 95.06 92 ALA A N 1
ATOM 725 C CA . ALA A 1 92 ? 0.891 -25.688 -27.094 1 95.06 92 ALA A CA 1
ATOM 726 C C . ALA A 1 92 ? 1.502 -26.031 -25.734 1 95.06 92 ALA A C 1
ATOM 728 O O . ALA A 1 92 ? 1.235 -27.109 -25.188 1 95.06 92 ALA A O 1
ATOM 729 N N . ASN A 1 93 ? 2.268 -25.109 -25.203 1 96.44 93 ASN A N 1
ATOM 730 C CA . ASN A 1 93 ? 2.949 -25.406 -23.938 1 96.44 93 ASN A CA 1
ATOM 731 C C . ASN A 1 93 ? 2.127 -24.953 -22.734 1 96.44 93 ASN A C 1
ATOM 733 O O . ASN A 1 93 ? 2.627 -24.938 -21.609 1 96.44 93 ASN A O 1
ATOM 737 N N . VAL A 1 94 ? 0.882 -24.562 -22.953 1 98.19 94 VAL A N 1
ATOM 738 C CA . VAL A 1 94 ? -0.043 -24.234 -21.875 1 98.19 94 VAL A CA 1
ATOM 739 C C . VAL A 1 94 ? -1.059 -25.375 -21.703 1 98.19 94 VAL A C 1
ATOM 741 O O . VAL A 1 94 ? -1.784 -25.703 -22.656 1 98.19 94 VAL A O 1
ATOM 744 N N . LYS A 1 95 ? -1.092 -25.938 -20.562 1 97.88 95 LYS A N 1
ATOM 745 C CA . LYS A 1 95 ? -2.057 -26.984 -20.234 1 97.88 95 LYS A CA 1
ATOM 746 C C . LYS A 1 95 ? -2.889 -26.609 -19.016 1 97.88 95 LYS A C 1
ATOM 748 O O . LYS A 1 95 ? -2.34 -26.312 -17.953 1 97.88 95 LYS A O 1
ATOM 753 N N . LEU A 1 96 ? -4.141 -26.594 -19.203 1 98.12 96 LEU A N 1
ATOM 754 C CA . LEU A 1 96 ? -5.059 -26.281 -18.125 1 98.12 96 LEU A CA 1
ATOM 755 C C . LEU A 1 96 ? -5.734 -27.547 -17.609 1 98.12 96 LEU A C 1
ATOM 757 O O . LEU A 1 96 ? -6.09 -28.438 -18.391 1 98.12 96 LEU A O 1
ATOM 761 N N . GLN A 1 97 ? -5.855 -27.672 -16.328 1 96.75 97 GLN A N 1
ATOM 762 C CA . GLN A 1 97 ? -6.453 -28.859 -15.742 1 96.75 97 GLN A CA 1
ATOM 763 C C . GLN A 1 97 ? -7.078 -28.547 -14.383 1 96.75 97 GLN A C 1
ATOM 765 O O . GLN A 1 97 ? -6.895 -27.469 -13.844 1 96.75 97 GLN A O 1
ATOM 770 N N . TYR A 1 98 ? -7.797 -29.5 -13.945 1 96.44 98 TYR A N 1
ATOM 771 C CA . TYR A 1 98 ? -8.422 -29.391 -12.633 1 96.44 98 TYR A CA 1
ATOM 772 C C . TYR A 1 98 ? -7.371 -29.391 -11.523 1 96.44 98 TYR A C 1
ATOM 774 O O . TYR A 1 98 ? -6.402 -30.141 -11.578 1 96.44 98 TYR A O 1
ATOM 782 N N . GLY A 1 99 ? -7.562 -28.531 -10.539 1 96.19 99 GLY A N 1
ATOM 783 C CA . GLY A 1 99 ? -6.742 -28.5 -9.344 1 96.19 99 GLY A CA 1
ATOM 784 C C . GLY A 1 99 ? -7.367 -27.703 -8.211 1 96.19 99 GLY A C 1
ATOM 785 O O . GLY A 1 99 ? -7.996 -26.672 -8.445 1 96.19 99 GLY A O 1
ATOM 786 N N . ASN A 1 100 ? -7.223 -28.25 -7.02 1 96.38 100 ASN A N 1
ATOM 787 C CA . A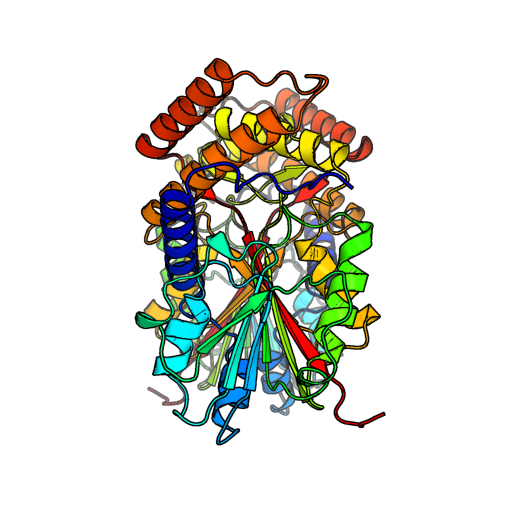SN A 1 100 ? -7.668 -27.625 -5.773 1 96.38 100 ASN A CA 1
ATOM 788 C C . ASN A 1 100 ? -6.492 -27.328 -4.848 1 96.38 100 ASN A C 1
ATOM 790 O O . ASN A 1 100 ? -5.828 -28.234 -4.363 1 96.38 100 ASN A O 1
ATOM 794 N N . VAL A 1 101 ? -6.301 -26.062 -4.551 1 97.31 101 VAL A N 1
ATOM 795 C CA . VAL A 1 101 ? -5.117 -25.641 -3.809 1 97.31 101 VAL A CA 1
ATOM 796 C C . VAL A 1 101 ? -5.172 -26.203 -2.389 1 97.31 101 VAL A C 1
ATOM 798 O O . VAL A 1 101 ? -4.168 -26.203 -1.675 1 97.31 101 VAL A O 1
ATOM 801 N N . LEU A 1 102 ? -6.344 -26.672 -1.938 1 97 102 LEU A N 1
ATOM 802 C C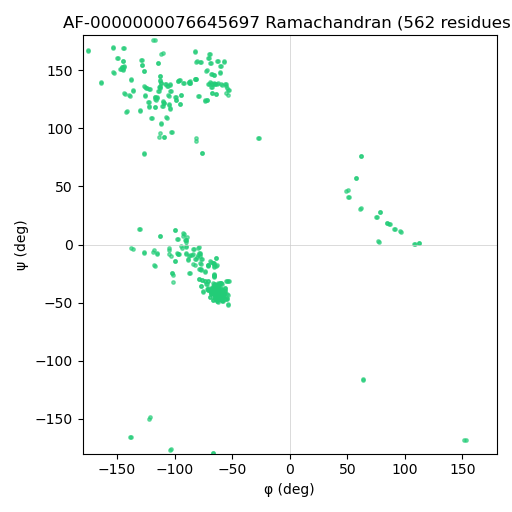A . LEU A 1 102 ? -6.504 -27.188 -0.583 1 97 102 LEU A CA 1
ATOM 803 C C . LEU A 1 102 ? -6.223 -28.688 -0.531 1 97 102 LEU A C 1
ATOM 805 O O . LEU A 1 102 ? -6.164 -29.266 0.551 1 97 102 LEU A O 1
ATOM 809 N N . GLU A 1 103 ? -6.055 -29.266 -1.668 1 97.19 103 GLU A N 1
ATOM 810 C CA . GLU A 1 103 ? -5.77 -30.688 -1.768 1 97.19 103 GLU A CA 1
ATOM 811 C C . GLU A 1 103 ? -4.371 -30.938 -2.322 1 97.19 103 GLU A C 1
ATOM 813 O O . GLU A 1 103 ? -3.836 -30.109 -3.061 1 97.19 103 GLU A O 1
ATOM 818 N N . PRO A 1 104 ? -3.793 -32.125 -2.006 1 97 104 PRO A N 1
ATOM 819 C CA . PRO A 1 104 ? -2.486 -32.438 -2.586 1 97 104 PRO A CA 1
ATOM 820 C C . PRO A 1 104 ? -2.523 -32.531 -4.109 1 97 104 PRO A C 1
ATOM 822 O O . PRO A 1 104 ? -3.482 -33.062 -4.676 1 97 104 PRO A O 1
ATOM 825 N N . PHE A 1 105 ? -1.543 -32 -4.637 1 97.62 105 PHE A N 1
ATOM 826 C CA . PHE A 1 105 ? -1.432 -32.094 -6.086 1 97.62 105 PHE A CA 1
ATOM 827 C C . PHE A 1 105 ? -0.94 -33.469 -6.512 1 97.62 105 PHE A C 1
ATOM 829 O O . PHE A 1 105 ? -0.301 -34.188 -5.727 1 97.62 105 PHE A O 1
ATOM 836 N N . PRO A 1 106 ? -1.241 -33.812 -7.742 1 97.31 106 PRO A N 1
ATOM 837 C CA . PRO A 1 106 ? -0.731 -35.094 -8.25 1 97.31 106 PRO A CA 1
ATOM 838 C C . PRO A 1 106 ? 0.794 -35.188 -8.242 1 97.31 106 PRO A C 1
ATOM 840 O O . PRO A 1 106 ? 1.464 -34.156 -8.461 1 97.31 106 PRO A O 1
ATOM 843 N N . LYS A 1 107 ? 1.338 -36.312 -8.156 1 97.62 107 LYS A N 1
ATOM 844 C CA . LYS A 1 107 ? 2.764 -36.562 -7.965 1 97.62 107 LYS A CA 1
ATOM 845 C C . LYS A 1 107 ? 3.58 -36 -9.125 1 97.62 107 LYS A C 1
ATOM 847 O O . LYS A 1 107 ? 4.695 -35.5 -8.922 1 97.62 107 LYS A O 1
ATOM 852 N N . GLN A 1 108 ? 3.047 -36.031 -10.266 1 97.44 108 GLN A N 1
ATOM 853 C CA . GLN A 1 108 ? 3.797 -35.625 -11.453 1 97.44 108 GLN A CA 1
ATOM 854 C C . GLN A 1 108 ? 4.086 -34.125 -11.453 1 97.44 108 GLN A C 1
ATOM 856 O O . GLN A 1 108 ? 4.938 -33.656 -12.211 1 97.44 108 GLN A O 1
ATOM 861 N N . TYR A 1 109 ? 3.406 -33.406 -10.625 1 98.25 109 TYR A N 1
ATOM 862 C CA . TYR A 1 109 ? 3.57 -31.969 -10.617 1 98.25 109 TYR A CA 1
ATOM 863 C C . TYR A 1 109 ? 4.402 -31.516 -9.414 1 98.25 109 TYR A C 1
ATOM 865 O O . TYR A 1 109 ? 4.73 -30.344 -9.289 1 98.25 109 TYR A O 1
ATOM 873 N N . LEU A 1 110 ? 4.777 -32.438 -8.562 1 98.38 110 LEU A N 1
ATOM 874 C CA . LEU A 1 110 ? 5.453 -32.062 -7.324 1 98.38 110 LEU A CA 1
ATOM 875 C C . LEU A 1 110 ? 6.93 -31.781 -7.574 1 98.38 110 LEU A C 1
ATOM 877 O O . LEU A 1 110 ? 7.598 -32.531 -8.297 1 98.38 110 LEU A O 1
ATOM 881 N N . GLY A 1 111 ? 7.441 -30.594 -7.129 1 97.88 111 GLY A N 1
ATOM 882 C CA . GLY A 1 111 ? 8.859 -30.297 -7.047 1 97.88 111 GLY A CA 1
ATOM 883 C C . GLY A 1 111 ? 9.469 -29.938 -8.391 1 97.88 111 GLY A C 1
ATOM 884 O O . GLY A 1 111 ? 10.672 -30.125 -8.602 1 97.88 111 GLY A O 1
ATOM 885 N N . ILE A 1 112 ? 8.68 -29.391 -9.281 1 98.12 112 ILE A N 1
ATOM 886 C CA . ILE A 1 112 ? 9.281 -29.266 -10.609 1 98.12 112 ILE A CA 1
ATOM 887 C C . ILE A 1 112 ? 9.18 -27.828 -11.094 1 98.12 112 ILE A C 1
ATOM 889 O O . ILE A 1 112 ? 9.797 -27.453 -12.102 1 98.12 112 ILE A O 1
ATOM 893 N N . TYR A 1 113 ? 8.492 -26.953 -10.414 1 98.75 113 TYR A N 1
ATOM 894 C CA . TYR A 1 113 ? 8.188 -25.641 -10.961 1 98.75 113 TYR A CA 1
ATOM 895 C C . TYR A 1 113 ? 9.18 -24.594 -10.461 1 98.75 113 TYR A C 1
ATOM 897 O O . TYR A 1 113 ? 9.562 -24.609 -9.289 1 98.75 113 TYR A O 1
ATOM 905 N N . ASP A 1 114 ? 9.531 -23.719 -11.375 1 98.69 114 ASP A N 1
ATOM 906 C CA . ASP A 1 114 ? 10.352 -22.547 -11.055 1 98.69 114 ASP A CA 1
ATOM 907 C C . ASP A 1 114 ? 9.508 -21.438 -10.414 1 98.69 114 ASP A C 1
ATOM 909 O O . ASP A 1 114 ? 10.023 -20.625 -9.648 1 98.69 114 ASP A O 1
ATOM 913 N N . LEU A 1 115 ? 8.273 -21.438 -10.797 1 98.81 115 LEU A N 1
ATOM 914 C CA . LEU A 1 115 ? 7.328 -20.453 -10.305 1 98.81 115 LEU A CA 1
ATOM 915 C C . LEU A 1 115 ? 5.945 -21.062 -10.109 1 98.81 115 LEU A C 1
ATOM 917 O O . LEU A 1 115 ? 5.449 -21.781 -10.984 1 98.81 115 LEU A O 1
ATOM 921 N N . VAL A 1 116 ? 5.414 -20.828 -8.953 1 98.88 116 VAL A N 1
ATOM 922 C CA . VAL A 1 116 ? 3.988 -21.016 -8.711 1 98.88 116 VAL A CA 1
ATOM 923 C C . VAL A 1 116 ? 3.305 -19.672 -8.516 1 98.88 116 VAL A C 1
ATOM 925 O O . VAL A 1 116 ? 3.666 -18.906 -7.613 1 98.88 116 VAL A O 1
ATOM 928 N N . HIS A 1 117 ? 2.391 -19.406 -9.375 1 98.75 117 HIS A N 1
ATOM 929 C CA . HIS A 1 117 ? 1.655 -18.141 -9.414 1 98.75 117 HIS A CA 1
ATOM 930 C C . HIS A 1 117 ? 0.229 -18.328 -8.906 1 98.75 117 HIS A C 1
ATOM 932 O O . HIS A 1 117 ? -0.421 -19.328 -9.211 1 98.75 117 HIS A O 1
ATOM 938 N N . VAL A 1 118 ? -0.233 -17.375 -8.07 1 97.81 118 VAL A N 1
ATOM 939 C CA . VAL A 1 118 ? -1.59 -17.391 -7.531 1 97.81 118 VAL A CA 1
ATOM 940 C C . VAL A 1 118 ? -2.188 -15.992 -7.566 1 97.81 118 VAL A C 1
ATOM 942 O O . VAL A 1 118 ? -1.487 -15.008 -7.316 1 97.81 118 VAL A O 1
ATOM 945 N N . LYS A 1 119 ? -3.48 -15.945 -7.883 1 94.81 119 LYS A N 1
ATOM 946 C CA . LYS A 1 119 ? -4.137 -14.648 -7.84 1 94.81 119 LYS A CA 1
ATOM 947 C C . LYS A 1 119 ? -5.535 -14.75 -7.238 1 94.81 119 LYS A C 1
ATOM 949 O O . LYS A 1 119 ? -6.344 -15.57 -7.68 1 94.81 119 LYS A O 1
ATOM 954 N N . LEU A 1 120 ? -5.867 -13.961 -6.258 1 92.88 120 LEU A N 1
ATOM 955 C CA . LEU A 1 120 ? -7.199 -13.594 -5.793 1 92.88 120 LEU A CA 1
ATOM 956 C C . LEU A 1 120 ? -7.961 -14.82 -5.297 1 92.88 120 LEU A C 1
ATOM 958 O O . LEU A 1 120 ? -8.992 -15.18 -5.863 1 92.88 120 LEU A O 1
ATOM 962 N N . LEU A 1 121 ? -7.613 -15.266 -4.121 1 93.88 121 LEU A N 1
ATOM 963 C CA . LEU A 1 121 ? -8.328 -16.391 -3.533 1 93.88 121 LEU A CA 1
ATOM 964 C C . LEU A 1 121 ? -9.109 -15.961 -2.299 1 93.88 121 LEU A C 1
ATOM 966 O O . LEU A 1 121 ? -9.672 -16.797 -1.589 1 93.88 121 LEU A O 1
ATOM 970 N N . TYR A 1 122 ? -9.164 -14.68 -2.029 1 91.62 122 TYR A N 1
ATOM 971 C CA . TYR A 1 122 ? -9.852 -14.156 -0.859 1 91.62 122 TYR A CA 1
ATOM 972 C C . TYR A 1 122 ? -11.289 -14.656 -0.806 1 91.62 122 TYR A C 1
ATOM 974 O O . TYR A 1 122 ? -11.773 -15.062 0.252 1 91.62 122 TYR A O 1
ATOM 982 N N . ALA A 1 123 ? -11.961 -14.641 -1.938 1 89.19 123 ALA A N 1
ATOM 983 C CA . ALA A 1 123 ? -13.383 -14.969 -1.974 1 89.19 123 ALA A CA 1
ATOM 984 C C . ALA A 1 123 ? -13.594 -16.484 -1.922 1 89.19 123 ALA A C 1
ATOM 986 O O . ALA A 1 123 ? -14.727 -16.953 -1.813 1 89.19 123 ALA A O 1
ATOM 987 N N . ALA A 1 124 ? -12.461 -17.203 -1.898 1 91.19 124 ALA A N 1
ATOM 988 C CA . ALA A 1 124 ? -12.625 -18.641 -2.047 1 91.19 124 ALA A CA 1
ATOM 989 C C . ALA A 1 124 ? -12.117 -19.391 -0.809 1 91.19 124 ALA A C 1
ATOM 991 O O . ALA A 1 124 ? -12.469 -20.547 -0.585 1 91.19 124 ALA A O 1
ATOM 992 N N . LEU A 1 125 ? -11.312 -18.734 0.003 1 94.12 125 LEU A N 1
ATOM 993 C CA . LEU A 1 125 ? -10.672 -19.453 1.098 1 94.12 125 LEU A CA 1
ATOM 994 C C . LEU A 1 125 ? -11.203 -18.984 2.447 1 94.12 125 LEU A C 1
ATOM 996 O O . LEU A 1 125 ? -11.414 -17.781 2.648 1 94.12 125 LEU A O 1
ATOM 1000 N N . LYS A 1 126 ? -11.352 -19.969 3.277 1 94.31 126 LYS A N 1
ATOM 1001 C CA . LYS A 1 126 ? -11.633 -19.656 4.676 1 94.31 126 LYS A CA 1
ATOM 1002 C C . LYS A 1 126 ? -10.352 -19.328 5.434 1 94.31 126 LYS A C 1
ATOM 1004 O O . LYS A 1 126 ? -9.25 -19.625 4.965 1 94.31 126 LYS A O 1
ATOM 1009 N N . LYS A 1 127 ? -10.547 -18.766 6.617 1 92 127 LYS A N 1
ATOM 1010 C CA . LYS A 1 127 ? -9.453 -18.25 7.438 1 92 127 LYS A CA 1
ATOM 1011 C C . LYS A 1 127 ? -8.422 -19.359 7.711 1 92 127 LYS A C 1
ATOM 1013 O O . LYS A 1 127 ? -7.219 -19.125 7.617 1 92 127 LYS A O 1
ATOM 1018 N N . ASP A 1 128 ? -8.828 -20.516 7.949 1 92.94 128 ASP A N 1
ATOM 1019 C CA . ASP A 1 128 ? -7.945 -21.594 8.383 1 92.94 128 ASP A CA 1
ATOM 1020 C C . ASP A 1 128 ? -7.387 -22.359 7.184 1 92.94 128 ASP A C 1
ATOM 1022 O O . ASP A 1 128 ? -6.602 -23.297 7.348 1 92.94 128 ASP A O 1
ATOM 1026 N N . GLU A 1 129 ? -7.711 -21.938 6 1 96.25 129 GLU A N 1
ATOM 1027 C CA . GLU A 1 129 ? -7.336 -22.688 4.805 1 96.25 129 GLU A CA 1
ATOM 1028 C C . GLU A 1 129 ? -6.102 -22.094 4.141 1 96.25 129 GLU A C 1
ATOM 1030 O O . GLU A 1 129 ? -5.461 -22.734 3.307 1 96.25 129 GLU A O 1
ATOM 1035 N N . TRP A 1 130 ? -5.738 -20.922 4.516 1 96.12 130 TRP A N 1
ATOM 1036 C CA . TRP A 1 130 ? -4.688 -20.188 3.818 1 96.12 130 TRP A CA 1
ATOM 1037 C C . TRP A 1 130 ? -3.34 -20.875 3.99 1 96.12 130 TRP A C 1
ATOM 1039 O O . TRP A 1 130 ? -2.619 -21.094 3.014 1 96.12 130 TRP A O 1
ATOM 1049 N N . LEU A 1 131 ? -2.986 -21.25 5.215 1 96.81 131 LEU A N 1
ATOM 1050 C CA . LEU A 1 131 ? -1.703 -21.906 5.449 1 96.81 131 LEU A CA 1
ATOM 1051 C C . LEU A 1 131 ? -1.617 -23.219 4.695 1 96.81 131 LEU A C 1
ATOM 1053 O O . LEU A 1 131 ? -0.582 -23.547 4.105 1 96.81 131 LEU A O 1
ATOM 1057 N N . GLN A 1 132 ? -2.699 -23.938 4.684 1 97.31 132 GLN A N 1
ATOM 1058 C CA . GLN A 1 132 ? -2.73 -25.203 3.961 1 97.31 132 GLN A CA 1
ATOM 1059 C C . GLN A 1 132 ? -2.525 -25 2.465 1 97.31 132 GLN A C 1
ATOM 1061 O O . GLN A 1 132 ? -1.802 -25.75 1.816 1 97.31 132 GLN A O 1
ATOM 1066 N N . ALA A 1 133 ? -3.207 -24 1.93 1 97.81 133 ALA A N 1
ATOM 1067 C CA . ALA A 1 133 ? -3.027 -23.688 0.516 1 97.81 133 ALA A CA 1
ATOM 1068 C C . ALA A 1 133 ? -1.566 -23.359 0.208 1 97.81 133 ALA A C 1
ATOM 1070 O O . ALA A 1 133 ? -1.001 -23.891 -0.754 1 97.81 133 ALA A O 1
ATOM 1071 N N . VAL A 1 134 ? -0.925 -22.531 1.084 1 98.25 134 VAL A N 1
ATOM 1072 C CA . VAL A 1 134 ? 0.469 -22.141 0.882 1 98.25 134 VAL A CA 1
ATOM 1073 C C . VAL A 1 134 ? 1.356 -23.391 0.925 1 98.25 134 VAL A C 1
ATOM 1075 O O . VAL A 1 134 ? 2.234 -23.562 0.076 1 98.25 134 VAL A O 1
ATOM 1078 N N . LYS A 1 135 ? 1.118 -24.25 1.848 1 98.25 135 LYS A N 1
ATOM 1079 C CA . LYS A 1 135 ? 1.911 -25.469 1.991 1 98.25 135 LYS A CA 1
ATOM 1080 C C . LYS A 1 135 ? 1.771 -26.359 0.765 1 98.25 135 LYS A C 1
ATOM 1082 O O . LYS A 1 135 ? 2.766 -26.875 0.245 1 98.25 135 LYS A O 1
ATOM 1087 N N . ASN A 1 136 ? 0.552 -26.562 0.314 1 98.5 136 ASN A N 1
ATOM 1088 C CA . ASN A 1 136 ? 0.326 -27.375 -0.874 1 98.5 136 ASN A CA 1
ATOM 1089 C C . ASN A 1 136 ? 1.016 -26.781 -2.1 1 98.5 136 ASN A C 1
ATOM 1091 O O . ASN A 1 136 ? 1.632 -27.516 -2.883 1 98.5 136 ASN A O 1
ATOM 1095 N N . LEU A 1 137 ? 0.929 -25.5 -2.244 1 98.75 137 LEU A N 1
ATOM 1096 C CA . LEU A 1 137 ? 1.525 -24.828 -3.393 1 98.75 137 LEU A CA 1
ATOM 1097 C C . LEU A 1 137 ? 3.047 -24.906 -3.344 1 98.75 137 LEU A C 1
ATOM 1099 O O . LEU A 1 137 ? 3.699 -25.047 -4.383 1 98.75 137 LEU A O 1
ATOM 1103 N N . LYS A 1 138 ? 3.602 -24.828 -2.191 1 98.56 138 LYS A N 1
ATOM 1104 C CA . LYS A 1 138 ? 5.047 -24.938 -2.008 1 98.56 138 LYS A CA 1
ATOM 1105 C C . LYS A 1 138 ? 5.559 -26.281 -2.486 1 98.56 138 LYS A C 1
ATOM 1107 O O . LYS A 1 138 ? 6.68 -26.391 -2.988 1 98.56 138 LYS A O 1
ATOM 1112 N N . THR A 1 139 ? 4.766 -27.375 -2.355 1 98.31 139 THR A N 1
ATOM 1113 C CA . THR A 1 139 ? 5.191 -28.719 -2.752 1 98.31 139 THR A CA 1
ATOM 1114 C C . THR A 1 139 ? 5.434 -28.781 -4.258 1 98.31 139 THR A C 1
ATOM 1116 O O . THR A 1 139 ? 6.121 -29.688 -4.742 1 98.31 139 THR A O 1
ATOM 1119 N N . LEU A 1 140 ? 4.895 -27.828 -4.977 1 98.69 140 LEU A N 1
ATOM 1120 C CA . LEU A 1 140 ? 5.043 -27.797 -6.426 1 98.69 140 LEU A CA 1
ATOM 1121 C C . LEU A 1 140 ? 6.418 -27.266 -6.816 1 98.69 140 LEU A C 1
ATOM 1123 O O . LEU A 1 140 ? 6.891 -27.516 -7.93 1 98.69 140 LEU A O 1
ATOM 1127 N N . LEU A 1 141 ? 7.055 -26.562 -5.973 1 98.69 141 LEU A N 1
ATOM 1128 C CA . LEU A 1 141 ? 8.242 -25.781 -6.301 1 98.69 141 LEU A CA 1
ATOM 1129 C C . LEU A 1 141 ? 9.484 -26.672 -6.309 1 98.69 141 LEU A C 1
ATOM 1131 O O . LEU A 1 141 ? 9.641 -27.531 -5.445 1 98.69 141 LEU A O 1
ATOM 1135 N N . LYS A 1 142 ? 10.344 -26.359 -7.254 1 97.25 142 LYS A N 1
ATOM 1136 C CA . LYS A 1 142 ? 11.734 -26.797 -7.156 1 97.25 142 LYS A CA 1
ATOM 1137 C C . LYS A 1 142 ? 12.477 -26.047 -6.059 1 97.25 142 LYS A C 1
ATOM 1139 O O . LYS A 1 142 ? 12.031 -24.984 -5.621 1 97.25 142 LYS A O 1
ATOM 1144 N N . PRO A 1 143 ? 13.602 -26.703 -5.664 1 96.56 143 PRO A N 1
ATOM 1145 C CA . PRO A 1 143 ? 14.461 -25.859 -4.836 1 96.56 143 PRO A CA 1
ATOM 1146 C C . PRO A 1 143 ? 14.789 -24.531 -5.496 1 96.56 143 PRO A C 1
ATOM 1148 O O . PRO A 1 143 ? 15.023 -24.469 -6.707 1 96.56 143 PRO A O 1
ATOM 1151 N N . ASN A 1 144 ? 14.656 -23.469 -4.758 1 96.88 144 ASN A N 1
ATOM 1152 C CA . ASN A 1 144 ? 14.945 -22.094 -5.168 1 96.88 144 ASN A CA 1
ATOM 1153 C C . ASN A 1 144 ? 13.836 -21.531 -6.055 1 96.88 144 ASN A C 1
ATOM 1155 O O . ASN A 1 144 ? 13.969 -20.438 -6.602 1 96.88 144 ASN A O 1
ATOM 1159 N N . GLY A 1 145 ? 12.75 -22.328 -6.277 1 98.25 145 GLY A N 1
ATOM 1160 C CA . GLY A 1 145 ? 11.594 -21.781 -6.969 1 98.25 145 GLY A CA 1
ATOM 1161 C C . GLY A 1 145 ? 10.828 -20.766 -6.141 1 98.25 145 GLY A C 1
ATOM 1162 O O . GLY A 1 145 ? 11.047 -20.656 -4.934 1 98.25 145 GLY A O 1
ATOM 1163 N N . TYR A 1 146 ? 9.969 -19.984 -6.82 1 98.62 146 TYR A N 1
ATOM 1164 C CA . TYR A 1 146 ? 9.242 -18.922 -6.141 1 98.62 146 TYR A CA 1
ATOM 1165 C C . TYR A 1 146 ? 7.746 -19.219 -6.09 1 98.62 146 TYR A C 1
ATOM 1167 O O . TYR A 1 146 ? 7.176 -19.719 -7.066 1 98.62 146 TYR A O 1
ATOM 1175 N N . LEU A 1 147 ? 7.191 -18.984 -4.949 1 98.75 147 LEU A N 1
ATOM 1176 C CA . LEU A 1 147 ? 5.75 -18.797 -4.852 1 98.75 147 LEU A CA 1
ATOM 1177 C C . LEU A 1 147 ? 5.395 -17.312 -4.891 1 98.75 147 LEU A C 1
ATOM 1179 O O . LEU A 1 147 ? 5.938 -16.516 -4.113 1 98.75 147 LEU A O 1
ATOM 1183 N N . PHE A 1 148 ? 4.602 -16.938 -5.867 1 98.62 148 PHE A N 1
ATOM 1184 C CA . PHE A 1 148 ? 4.117 -15.57 -5.996 1 98.62 148 PHE A CA 1
ATOM 1185 C C . PHE A 1 148 ? 2.6 -15.523 -5.875 1 98.62 148 PHE A C 1
ATOM 1187 O O . PHE A 1 148 ? 1.89 -16.219 -6.598 1 98.62 148 PHE A O 1
ATOM 1194 N N . TRP A 1 149 ? 2.131 -14.641 -4.941 1 98.31 149 TRP A N 1
ATOM 1195 C CA . TRP A 1 149 ? 0.706 -14.523 -4.652 1 98.31 149 TRP A CA 1
ATOM 1196 C C . TRP A 1 149 ? 0.264 -13.062 -4.691 1 98.31 149 TRP A C 1
ATOM 1198 O O . TRP A 1 149 ? 0.742 -12.242 -3.906 1 98.31 149 TRP A O 1
ATOM 1208 N N . SER A 1 150 ? -0.632 -12.727 -5.648 1 96.69 150 SER A N 1
ATOM 1209 C CA . SER A 1 150 ? -1.266 -11.422 -5.734 1 96.69 150 SER A CA 1
ATOM 1210 C C . SER A 1 150 ? -2.67 -11.445 -5.145 1 96.69 150 SER A C 1
ATOM 1212 O O . SER A 1 150 ? -3.5 -12.266 -5.531 1 96.69 150 SER A O 1
ATOM 1214 N N . GLU A 1 151 ? -2.971 -10.516 -4.195 1 94.62 151 GLU A N 1
ATOM 1215 C CA . GLU A 1 151 ? -4.234 -10.602 -3.471 1 94.62 151 GLU A CA 1
ATOM 1216 C C . GLU A 1 151 ? -4.793 -9.219 -3.158 1 94.62 151 GLU A C 1
ATOM 1218 O O . GLU A 1 151 ? -4.047 -8.242 -3.086 1 94.62 151 GLU A O 1
ATOM 1223 N N . ILE A 1 152 ? -6.098 -9.188 -3.086 1 90.19 152 ILE A N 1
ATOM 1224 C CA . ILE A 1 152 ? -6.855 -8.039 -2.59 1 90.19 152 ILE A CA 1
ATOM 1225 C C . ILE A 1 152 ? -7.727 -8.469 -1.412 1 90.19 152 ILE A C 1
ATOM 1227 O O . ILE A 1 152 ? -8.312 -9.555 -1.428 1 90.19 152 ILE A O 1
ATOM 1231 N N . GLY A 1 153 ? -7.715 -7.672 -0.34 1 77.75 153 GLY A N 1
ATOM 1232 C CA . GLY A 1 153 ? -8.57 -7.98 0.793 1 77.75 153 GLY A CA 1
ATOM 1233 C C . GLY A 1 153 ? -9.797 -7.09 0.87 1 77.75 153 GLY A C 1
ATOM 1234 O O . GLY A 1 153 ? -10.094 -6.348 -0.072 1 77.75 153 GLY A O 1
ATOM 1235 N N . ALA A 1 154 ? -10.492 -7.367 1.937 1 73.38 154 ALA A N 1
ATOM 1236 C CA . ALA A 1 154 ? -11.703 -6.582 2.139 1 73.38 154 ALA A CA 1
ATOM 1237 C C . ALA A 1 154 ? -11.398 -5.285 2.891 1 73.38 154 ALA A C 1
ATOM 1239 O O . ALA A 1 154 ? -12.227 -4.375 2.928 1 73.38 154 ALA A O 1
ATOM 1240 N N . TYR A 1 155 ? -10.141 -5.332 3.311 1 74.44 155 TYR A N 1
ATOM 1241 C CA . TYR A 1 155 ? -9.758 -4.152 4.082 1 74.44 155 TYR A CA 1
ATOM 1242 C C . TYR A 1 155 ? -9.055 -3.129 3.195 1 74.44 155 TYR A C 1
ATOM 1244 O O . TYR A 1 155 ? -8.5 -3.475 2.15 1 74.44 155 TYR A O 1
ATOM 1252 N N . GLY A 1 156 ? -9.359 -1.826 3.439 1 74.75 156 GLY A N 1
ATOM 1253 C CA . GLY A 1 156 ? -8.539 -0.782 2.842 1 74.75 156 GLY A CA 1
ATOM 1254 C C . GLY A 1 156 ? -9.25 -0.035 1.729 1 74.75 156 GLY A C 1
ATOM 1255 O O . GLY A 1 156 ? -8.633 0.773 1.028 1 74.75 156 GLY A O 1
ATOM 1256 N N . TYR A 1 157 ? -10.531 -0.492 1.514 1 82.31 157 TYR A N 1
ATOM 1257 C CA . TYR A 1 157 ? -11.273 0.293 0.535 1 82.31 157 TYR A CA 1
ATOM 1258 C C . TYR A 1 157 ? -11.562 1.693 1.063 1 82.31 157 TYR A C 1
ATOM 1260 O O . TYR A 1 157 ? -11.898 1.864 2.238 1 82.31 157 TYR A O 1
ATOM 1268 N N . ALA A 1 158 ? -11.336 2.586 0.184 1 84.88 158 ALA A N 1
ATOM 1269 C CA . ALA A 1 158 ? -11.578 3.992 0.501 1 84.88 158 ALA A CA 1
ATOM 1270 C C . ALA A 1 158 ? -12.086 4.75 -0.72 1 84.88 158 ALA A C 1
AT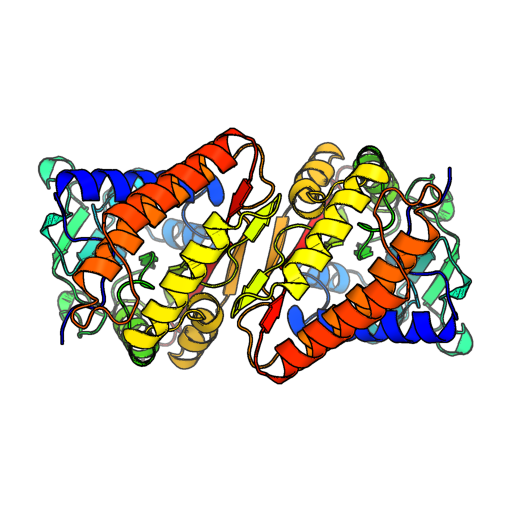OM 1272 O O . ALA A 1 158 ? -12.008 4.254 -1.846 1 84.88 158 ALA A O 1
ATOM 1273 N N . SER A 1 159 ? -12.734 5.82 -0.415 1 87.38 159 SER A N 1
ATOM 1274 C CA . SER A 1 159 ? -13.188 6.727 -1.465 1 87.38 159 SER A CA 1
ATOM 1275 C C . SER A 1 159 ? -12.75 8.156 -1.186 1 87.38 159 SER A C 1
ATOM 1277 O O . SER A 1 159 ? -12.477 8.516 -0.038 1 87.38 159 SER A O 1
ATOM 1279 N N . ASN A 1 160 ? -12.648 8.891 -2.254 1 82.06 160 ASN A N 1
ATOM 1280 C CA . ASN A 1 160 ? -12.414 10.328 -2.154 1 82.06 160 ASN A CA 1
ATOM 1281 C C . ASN A 1 160 ? -13.188 11.102 -3.223 1 82.06 160 ASN A C 1
ATOM 1283 O O . ASN A 1 160 ? -12.93 10.945 -4.418 1 82.06 160 ASN A O 1
ATOM 1287 N N . PRO A 1 161 ? -14.156 11.93 -2.922 1 81.62 161 PRO A N 1
ATOM 1288 C CA . PRO A 1 161 ? -14.672 12.133 -1.567 1 81.62 161 PRO A CA 1
ATOM 1289 C C . PRO A 1 161 ? -15.383 10.891 -1.016 1 81.62 161 PRO A C 1
ATOM 1291 O O . PRO A 1 161 ? -15.508 9.891 -1.717 1 81.62 161 PRO A O 1
ATOM 1294 N N . TYR A 1 162 ? -15.875 11.023 0.19 1 79.44 162 TYR A N 1
ATOM 1295 C CA . TYR A 1 162 ? -16.578 9.945 0.872 1 79.44 162 TYR A CA 1
ATOM 1296 C C . TYR A 1 162 ? -17.797 9.5 0.078 1 79.44 162 TYR A C 1
ATOM 1298 O O . TYR A 1 162 ? -18.531 10.336 -0.463 1 79.44 162 TYR A O 1
ATOM 1306 N N . SER A 1 163 ? -17.922 8.188 0.043 1 88.44 163 SER A N 1
ATOM 1307 C CA . SER A 1 163 ? -19.109 7.578 -0.572 1 88.44 163 SER A CA 1
ATOM 1308 C C . SER A 1 163 ? -19.844 6.691 0.42 1 88.44 163 SER A C 1
ATOM 1310 O O . SER A 1 163 ? -19.312 5.672 0.871 1 88.44 163 SER A O 1
ATOM 1312 N N . ALA A 1 164 ? -21.078 7.07 0.665 1 86.12 164 ALA A N 1
ATOM 1313 C CA . ALA A 1 164 ? -21.906 6.238 1.524 1 86.12 164 ALA A CA 1
ATOM 1314 C C . ALA A 1 164 ? -22.203 4.891 0.869 1 86.12 164 ALA A C 1
ATOM 1316 O O . ALA A 1 164 ? -22.312 3.873 1.554 1 86.12 164 ALA A O 1
ATOM 1317 N N . ALA A 1 165 ? -22.312 4.926 -0.391 1 92.38 165 ALA A N 1
ATOM 1318 C CA . ALA A 1 165 ? -22.562 3.689 -1.127 1 92.38 165 ALA A CA 1
ATOM 1319 C C . ALA A 1 165 ? -21.391 2.719 -0.993 1 92.38 165 ALA A C 1
ATOM 1321 O O . ALA A 1 165 ? -21.594 1.515 -0.814 1 92.38 165 ALA A O 1
ATOM 1322 N N . LEU A 1 166 ? -20.234 3.221 -1.086 1 90.81 166 LEU A N 1
ATOM 1323 C CA . LEU A 1 166 ? -19.062 2.379 -0.889 1 90.81 166 LEU A CA 1
ATOM 1324 C C . LEU A 1 166 ? -19.047 1.789 0.517 1 90.81 166 LEU A C 1
ATOM 1326 O O . LEU A 1 166 ? -18.75 0.605 0.695 1 90.81 166 LEU A O 1
ATOM 1330 N N . HIS A 1 167 ? -19.391 2.615 1.429 1 85.44 167 HIS A N 1
ATOM 1331 C CA . HIS A 1 167 ? -19.422 2.168 2.816 1 85.44 167 HIS A CA 1
ATOM 1332 C C . HIS A 1 167 ? -20.422 1.037 3.01 1 85.44 167 HIS A C 1
ATOM 1334 O O . HIS A 1 167 ? -20.125 0.049 3.686 1 85.44 167 HIS A O 1
ATOM 1340 N N . GLU A 1 168 ? -21.516 1.216 2.482 1 89.81 168 GLU A N 1
ATOM 1341 C CA . GLU A 1 168 ? -22.547 0.184 2.613 1 89.81 168 GLU A CA 1
ATOM 1342 C C . GLU A 1 168 ? -22.109 -1.115 1.943 1 89.81 168 GLU A C 1
ATOM 1344 O O . GLU A 1 168 ? -22.328 -2.203 2.482 1 89.81 168 GLU A O 1
ATOM 1349 N N . TRP A 1 169 ? -21.516 -0.983 0.802 1 91.81 169 TRP A N 1
ATOM 1350 C CA . TRP A 1 169 ? -20.969 -2.146 0.112 1 91.81 169 TRP A CA 1
ATOM 1351 C C . TRP A 1 169 ? -19.984 -2.895 1.005 1 91.81 169 TRP A C 1
ATOM 1353 O O . TRP A 1 169 ? -20.109 -4.109 1.19 1 91.81 169 TRP A O 1
ATOM 1363 N N . LYS A 1 170 ? -19.125 -2.199 1.602 1 88.25 170 LYS A N 1
ATOM 1364 C CA . LYS A 1 170 ? -18.062 -2.828 2.377 1 88.25 170 LYS A CA 1
ATOM 1365 C C . LYS A 1 170 ? -18.578 -3.348 3.713 1 88.25 170 LYS A C 1
ATOM 1367 O O . LYS A 1 170 ? -18.094 -4.355 4.23 1 88.25 170 LYS A O 1
ATOM 1372 N N . ARG A 1 171 ? -19.562 -2.689 4.234 1 86.38 171 ARG A N 1
ATOM 1373 C CA . ARG A 1 171 ? -20.234 -3.225 5.418 1 86.38 171 ARG A CA 1
ATOM 1374 C C . ARG A 1 171 ? -20.812 -4.605 5.141 1 86.38 171 ARG A C 1
ATOM 1376 O O . ARG A 1 171 ? -20.625 -5.535 5.93 1 86.38 171 ARG A O 1
ATOM 1383 N N . ILE A 1 172 ? -21.469 -4.715 4.09 1 89.94 172 ILE A N 1
ATOM 1384 C CA . ILE A 1 172 ? -22.094 -5.977 3.707 1 89.94 172 ILE A CA 1
ATOM 1385 C C . ILE A 1 172 ? -21.016 -7.035 3.471 1 89.94 172 ILE A C 1
ATOM 1387 O O . ILE A 1 172 ? -21.141 -8.164 3.961 1 89.94 172 ILE A O 1
ATOM 1391 N N . GLU A 1 173 ? -20.016 -6.672 2.766 1 89.19 173 GLU A N 1
ATOM 1392 C CA . GLU A 1 173 ? -18.953 -7.625 2.461 1 89.19 173 GLU A CA 1
ATOM 1393 C C . GLU A 1 173 ? -18.234 -8.078 3.73 1 89.19 173 GLU A C 1
ATOM 1395 O O . GLU A 1 173 ? -17.844 -9.242 3.846 1 89.19 173 GLU A O 1
ATOM 1400 N N . SER A 1 174 ? -18.047 -7.16 4.59 1 86.31 174 SER A N 1
ATOM 1401 C CA . SER A 1 174 ? -17.422 -7.512 5.852 1 86.31 174 SER A CA 1
ATOM 1402 C C . SER A 1 174 ? -18.281 -8.469 6.664 1 86.31 174 SER A C 1
ATOM 1404 O O . SER A 1 174 ? -17.781 -9.445 7.223 1 86.31 174 SER A O 1
ATOM 1406 N N . ALA A 1 175 ? -19.516 -8.188 6.766 1 87.75 175 ALA A N 1
ATOM 1407 C CA . ALA A 1 175 ? -20.453 -9.062 7.477 1 87.75 175 ALA A CA 1
ATOM 1408 C C . ALA A 1 175 ? -20.5 -10.445 6.828 1 87.75 175 ALA A C 1
ATOM 1410 O O . ALA A 1 175 ? -20.547 -11.461 7.523 1 87.75 175 ALA A O 1
ATOM 1411 N N . ALA A 1 176 ? -20.5 -10.438 5.547 1 91 176 ALA A N 1
ATOM 1412 C CA . ALA A 1 176 ? -20.516 -11.703 4.812 1 91 176 ALA A CA 1
ATOM 1413 C C . ALA A 1 176 ? -19.25 -12.492 5.062 1 91 176 ALA A C 1
ATOM 1415 O O . ALA A 1 176 ? -19.281 -13.727 5.18 1 91 176 ALA A O 1
ATOM 1416 N N . ALA A 1 177 ? -18.125 -11.781 5.051 1 88.62 177 ALA A N 1
ATOM 1417 C CA . ALA A 1 177 ? -16.844 -12.445 5.301 1 88.62 177 ALA A CA 1
ATOM 1418 C C . ALA A 1 177 ? -16.859 -13.164 6.648 1 88.62 177 ALA A C 1
ATOM 1420 O O . ALA A 1 177 ? -16.422 -14.312 6.75 1 88.62 177 ALA A O 1
ATOM 1421 N N . VAL A 1 178 ? -17.359 -12.531 7.609 1 85.94 178 VAL A N 1
ATOM 1422 C CA . VAL A 1 178 ? -17.453 -13.125 8.938 1 85.94 178 VAL A CA 1
ATOM 1423 C C . VAL A 1 178 ? -18.406 -14.328 8.898 1 85.94 178 VAL A C 1
ATOM 1425 O O . VAL A 1 178 ? -18.078 -15.398 9.406 1 85.94 178 VAL A O 1
ATOM 1428 N N . LYS A 1 179 ? -19.469 -14.164 8.312 1 90.94 179 LYS A N 1
ATOM 1429 C CA . LYS A 1 179 ? -20.5 -15.203 8.242 1 90.94 179 LYS A CA 1
ATOM 1430 C C . LYS A 1 179 ? -19.969 -16.453 7.523 1 90.94 179 LYS A C 1
ATOM 1432 O O . LYS A 1 179 ? -20.234 -17.578 7.945 1 90.94 179 LYS A O 1
ATOM 1437 N N . PHE A 1 180 ? -19.219 -16.203 6.5 1 91.94 180 PHE A N 1
ATOM 1438 C CA . PHE A 1 180 ? -18.781 -17.312 5.664 1 91.94 180 PHE A CA 1
ATOM 1439 C C . PHE A 1 180 ? -17.422 -17.828 6.105 1 91.94 180 PHE A C 1
ATOM 1441 O O . PHE A 1 180 ? -16.875 -18.75 5.504 1 91.94 180 PHE A O 1
ATOM 1448 N N . GLY A 1 181 ? -16.828 -17.188 7.098 1 92 181 GLY A N 1
ATOM 1449 C CA . GLY A 1 181 ? -15.602 -17.656 7.703 1 92 181 GLY A CA 1
ATOM 1450 C C . GLY A 1 181 ? -14.359 -17.172 6.996 1 92 181 GLY A C 1
ATOM 1451 O O . GLY A 1 181 ? -13.281 -17.766 7.129 1 92 181 GLY A O 1
ATOM 1452 N N . ARG A 1 182 ? -14.5 -16.141 6.199 1 91.38 182 ARG A N 1
ATOM 1453 C CA . ARG A 1 182 ? -13.344 -15.547 5.531 1 91.38 182 ARG A CA 1
ATOM 1454 C C . ARG A 1 182 ? -12.586 -14.602 6.465 1 91.38 182 ARG A C 1
ATOM 1456 O O . ARG A 1 182 ? -13.141 -14.148 7.469 1 91.38 182 ARG A O 1
ATOM 1463 N N . ASP A 1 183 ? -11.391 -14.406 6.133 1 86.19 183 ASP A N 1
ATOM 1464 C CA . ASP A 1 183 ? -10.586 -13.43 6.859 1 86.19 183 ASP A CA 1
ATOM 1465 C C . ASP A 1 183 ? -10.344 -12.18 6.016 1 86.19 183 ASP A C 1
ATOM 1467 O O . ASP A 1 183 ? -9.523 -12.188 5.098 1 86.19 183 ASP A O 1
ATOM 1471 N N . PRO A 1 184 ? -10.969 -11.109 6.406 1 82.75 184 PRO A N 1
ATOM 1472 C CA . PRO A 1 184 ? -10.781 -9.891 5.613 1 82.75 184 PRO A CA 1
ATOM 1473 C C . PRO A 1 184 ? -9.344 -9.391 5.645 1 82.75 184 PRO A C 1
ATOM 1475 O O . PRO A 1 184 ? -8.961 -8.562 4.812 1 82.75 184 PRO A O 1
ATOM 1478 N N . LYS A 1 185 ? -8.477 -9.914 6.527 1 83.69 185 LYS A N 1
ATOM 1479 C CA . LYS A 1 185 ? -7.105 -9.453 6.703 1 83.69 185 LYS A CA 1
ATOM 1480 C C . LYS A 1 185 ? -6.121 -10.359 5.98 1 83.69 185 LYS A C 1
ATOM 1482 O O . LYS A 1 185 ? -4.906 -10.195 6.105 1 83.69 185 LYS A O 1
ATOM 1487 N N . CYS A 1 186 ? -6.574 -11.211 5.152 1 86.88 186 CYS A N 1
ATOM 1488 C CA . CYS A 1 186 ? -5.75 -12.273 4.59 1 86.88 186 CYS A CA 1
ATOM 1489 C C . CYS A 1 186 ? -4.57 -11.695 3.814 1 86.88 186 CYS A C 1
ATOM 1491 O O . CYS A 1 186 ? -3.457 -12.219 3.895 1 86.88 186 CYS A O 1
ATOM 1493 N N . PRO A 1 187 ? -4.75 -10.602 3.023 1 84.44 187 PRO A N 1
ATOM 1494 C CA . PRO A 1 187 ? -3.59 -10.172 2.244 1 84.44 187 PRO A CA 1
ATOM 1495 C C . PRO A 1 187 ? -2.41 -9.758 3.121 1 84.44 187 PRO A C 1
ATOM 1497 O O . PRO A 1 187 ? -1.258 -10.055 2.791 1 84.44 187 PRO A O 1
ATOM 1500 N N . VAL A 1 188 ? -2.703 -9.18 4.242 1 85.06 188 VAL A N 1
ATOM 1501 C CA . VAL A 1 188 ? -1.62 -8.664 5.074 1 85.06 188 VAL A CA 1
ATOM 1502 C C . VAL A 1 188 ? -1.025 -9.797 5.902 1 85.06 188 VAL A C 1
ATOM 1504 O O . VAL A 1 188 ? 0.057 -9.656 6.48 1 85.06 188 VAL A O 1
ATOM 1507 N N . LEU A 1 189 ? -1.719 -10.914 5.918 1 88.62 189 LEU A N 1
ATOM 1508 C CA . LEU A 1 189 ? -1.247 -12.055 6.691 1 88.62 189 LEU A CA 1
ATOM 1509 C C . LEU A 1 189 ? -0.493 -13.039 5.805 1 88.62 189 LEU A C 1
ATOM 1511 O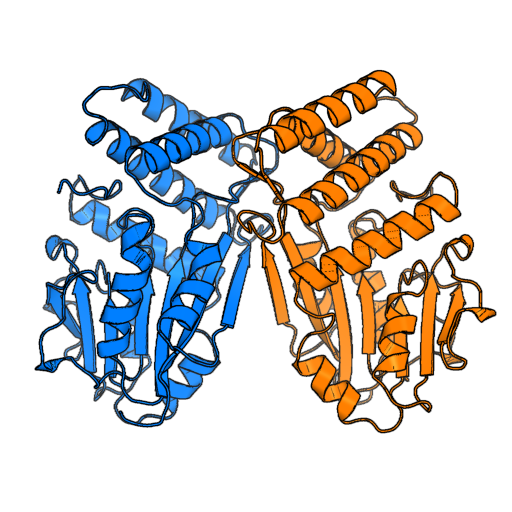 O . LEU A 1 189 ? 0.133 -13.977 6.301 1 88.62 189 LEU A O 1
ATOM 1515 N N . LEU A 1 190 ? -0.545 -12.805 4.543 1 92.88 190 LEU A N 1
ATOM 1516 C CA . LEU A 1 190 ? 0.031 -13.75 3.596 1 92.88 190 LEU A CA 1
ATOM 1517 C C . LEU A 1 190 ? 1.521 -13.945 3.854 1 92.88 190 LEU A C 1
ATOM 1519 O O . LEU A 1 190 ? 2.033 -15.062 3.77 1 92.88 190 LEU A O 1
ATOM 1523 N N . GLN A 1 191 ? 2.221 -12.883 4.195 1 92.5 191 GLN A N 1
ATOM 1524 C CA . GLN A 1 191 ? 3.652 -13 4.453 1 92.5 191 GLN A CA 1
ATOM 1525 C C . GLN A 1 191 ? 3.932 -13.969 5.598 1 92.5 191 GLN A C 1
ATOM 1527 O O . GLN A 1 191 ? 4.852 -14.789 5.52 1 92.5 191 GLN A O 1
ATOM 1532 N N . SER A 1 192 ? 3.141 -13.781 6.613 1 91.69 192 SER A N 1
ATOM 1533 C CA . SER A 1 192 ? 3.33 -14.656 7.77 1 91.69 192 SER A CA 1
ATOM 1534 C C . SER A 1 192 ? 3.047 -16.109 7.418 1 91.69 192 SER A C 1
ATOM 1536 O O . SER A 1 192 ? 3.717 -17.016 7.914 1 91.69 192 SER A O 1
ATOM 1538 N N . GLN A 1 193 ? 2.031 -16.312 6.59 1 95.19 193 GLN A N 1
ATOM 1539 C CA . GLN A 1 193 ? 1.728 -17.672 6.133 1 95.19 193 GLN A CA 1
ATOM 1540 C C . GLN A 1 193 ? 2.885 -18.25 5.328 1 95.19 193 GLN A C 1
ATOM 1542 O O . GLN A 1 193 ? 3.209 -19.438 5.461 1 95.19 193 GLN A O 1
ATOM 1547 N N . PHE A 1 194 ? 3.541 -17.406 4.508 1 97.5 194 PHE A N 1
ATOM 1548 C CA . PHE A 1 194 ? 4.688 -17.828 3.715 1 97.5 194 PHE A CA 1
ATOM 1549 C C . PHE A 1 194 ? 5.832 -18.281 4.617 1 97.5 194 PHE A C 1
ATOM 1551 O O . PHE A 1 194 ? 6.402 -19.344 4.422 1 97.5 194 PHE A O 1
ATOM 1558 N N . ARG A 1 195 ? 6.109 -17.469 5.629 1 96.12 195 ARG A N 1
ATOM 1559 C CA . ARG A 1 195 ? 7.199 -17.766 6.551 1 96.12 195 ARG A CA 1
ATOM 1560 C C . ARG A 1 195 ? 6.898 -19.016 7.371 1 96.12 195 ARG A C 1
ATOM 1562 O O . ARG A 1 195 ? 7.777 -19.859 7.578 1 96.12 195 ARG A O 1
ATOM 1569 N N . GLU A 1 196 ? 5.684 -19.109 7.797 1 96.44 196 GLU A N 1
ATOM 1570 C CA . GLU A 1 196 ? 5.27 -20.266 8.57 1 96.44 196 GLU A CA 1
ATOM 1571 C C . GLU A 1 196 ? 5.395 -21.547 7.75 1 96.44 196 GLU A C 1
ATOM 1573 O O . GLU A 1 196 ? 5.719 -22.609 8.289 1 96.44 196 GLU A O 1
ATOM 1578 N N . ALA A 1 197 ? 5.168 -21.438 6.5 1 97.62 197 ALA A N 1
ATOM 1579 C CA . ALA A 1 197 ? 5.273 -22.578 5.605 1 97.62 197 ALA A CA 1
ATOM 1580 C C . ALA A 1 197 ? 6.73 -22.891 5.27 1 97.62 197 ALA A C 1
ATOM 1582 O O . ALA A 1 197 ? 7.023 -23.875 4.59 1 97.62 197 ALA A O 1
ATOM 1583 N N . GLY A 1 198 ? 7.645 -22.031 5.684 1 97.19 198 GLY A N 1
ATOM 1584 C CA . GLY A 1 198 ? 9.062 -22.312 5.531 1 97.19 198 GLY A CA 1
ATOM 1585 C C . GLY A 1 198 ? 9.664 -21.672 4.293 1 97.19 198 GLY A C 1
ATOM 1586 O O . GLY A 1 198 ? 10.789 -22 3.9 1 97.19 198 GLY A O 1
ATOM 1587 N N . LEU A 1 199 ? 8.953 -20.781 3.629 1 98 199 LEU A N 1
ATOM 1588 C CA . LEU A 1 199 ? 9.539 -20.047 2.51 1 98 199 LEU A CA 1
ATOM 1589 C C . LEU A 1 199 ? 10.562 -19.031 3.002 1 98 199 LEU A C 1
ATOM 1591 O O . LEU A 1 199 ? 10.406 -18.469 4.094 1 98 199 LEU A O 1
ATOM 1595 N N . GLN A 1 200 ? 11.508 -18.797 2.174 1 96.75 200 GLN A N 1
ATOM 1596 C CA . GLN A 1 200 ? 12.594 -17.875 2.506 1 96.75 200 GLN A CA 1
ATOM 1597 C C . GLN A 1 200 ? 12.523 -16.625 1.652 1 96.75 200 GLN A C 1
ATOM 1599 O O . GLN A 1 200 ? 11.766 -16.562 0.68 1 96.75 200 GLN A O 1
ATOM 1604 N N . GLN A 1 201 ? 13.258 -15.57 2.107 1 94.56 201 GLN A N 1
ATOM 1605 C CA . GLN A 1 201 ? 13.344 -14.305 1.389 1 94.56 201 GLN A CA 1
ATOM 1606 C C . GLN A 1 201 ? 11.953 -13.773 1.05 1 94.56 201 GLN A C 1
ATOM 1608 O O . GLN A 1 201 ? 11.688 -13.391 -0.093 1 94.56 201 GLN A O 1
ATOM 1613 N N . VAL A 1 202 ? 11.117 -13.938 2.008 1 96.25 202 VAL A N 1
ATOM 1614 C CA . VAL A 1 202 ? 9.742 -13.484 1.822 1 96.25 202 VAL A CA 1
ATOM 1615 C C . VAL A 1 202 ? 9.711 -11.961 1.741 1 96.25 202 VAL A C 1
ATOM 1617 O O . VAL A 1 202 ? 10.328 -11.273 2.555 1 96.25 202 VAL A O 1
ATOM 1620 N N . ASP A 1 203 ? 9.031 -11.406 0.719 1 93.25 203 ASP A N 1
ATOM 1621 C CA . ASP A 1 203 ? 8.891 -9.969 0.54 1 93.25 203 ASP A CA 1
ATOM 1622 C C . ASP A 1 203 ? 7.52 -9.617 -0.03 1 93.25 203 ASP A C 1
ATOM 1624 O O . ASP A 1 203 ? 6.742 -10.508 -0.385 1 93.25 203 ASP A O 1
ATOM 1628 N N . GLU A 1 204 ? 7.23 -8.367 -0.015 1 93.19 204 GLU A N 1
ATOM 1629 C CA . GLU A 1 204 ? 5.926 -7.895 -0.473 1 93.19 204 GLU A CA 1
ATOM 1630 C C . GLU A 1 204 ? 6.043 -6.539 -1.162 1 93.19 204 GLU A C 1
ATOM 1632 O O . GLU A 1 204 ? 6.992 -5.793 -0.915 1 93.19 204 GLU A O 1
ATOM 1637 N N . LYS A 1 205 ? 5.176 -6.266 -2.029 1 93.31 205 LYS A N 1
ATOM 1638 C CA . LYS A 1 205 ? 4.945 -4.953 -2.631 1 93.31 205 LYS A CA 1
ATOM 1639 C C . LYS A 1 205 ? 3.457 -4.637 -2.707 1 93.31 205 LYS A C 1
ATOM 1641 O O . LYS A 1 205 ? 2.648 -5.5 -3.053 1 93.31 205 LYS A O 1
ATOM 1646 N N . VAL A 1 206 ? 3.135 -3.445 -2.283 1 92.94 206 VAL A N 1
ATOM 1647 C CA . VAL A 1 206 ? 1.738 -3.021 -2.283 1 92.94 206 VAL A CA 1
ATOM 1648 C C . VAL A 1 206 ? 1.533 -1.917 -3.318 1 92.94 206 VAL A C 1
ATOM 1650 O O . VAL A 1 206 ? 2.377 -1.03 -3.465 1 92.94 206 VAL A O 1
ATOM 1653 N N . PHE A 1 207 ? 0.446 -2.01 -4.012 1 91.62 207 PHE A N 1
ATOM 1654 C CA . PHE A 1 207 ? 0.07 -1.021 -5.016 1 91.62 207 PHE A CA 1
ATOM 1655 C C . PHE A 1 207 ? -1.224 -0.317 -4.625 1 91.62 207 PHE A C 1
ATOM 1657 O O . PHE A 1 207 ? -2.252 -0.966 -4.418 1 91.62 207 PHE A O 1
ATOM 1664 N N . ILE A 1 208 ? -1.1 0.989 -4.578 1 88.81 208 ILE A N 1
ATOM 1665 C CA . ILE A 1 208 ? -2.25 1.809 -4.211 1 88.81 208 ILE A CA 1
ATOM 1666 C C . ILE A 1 208 ? -3.08 2.119 -5.457 1 88.81 208 ILE A C 1
ATOM 1668 O O . ILE A 1 208 ? -2.533 2.484 -6.5 1 88.81 208 ILE A O 1
ATOM 1672 N N . MET A 1 209 ? -4.379 2.045 -5.273 1 89.31 209 MET A N 1
ATOM 1673 C CA . MET A 1 209 ? -5.246 2.271 -6.426 1 89.31 209 MET A CA 1
ATOM 1674 C C . MET A 1 209 ? -5.852 3.67 -6.387 1 89.31 209 MET A C 1
ATOM 1676 O O . MET A 1 209 ? -6.172 4.242 -7.426 1 89.31 209 MET A O 1
ATOM 1680 N N . LEU A 1 210 ? -5.941 4.238 -5.203 1 87.19 210 LEU A N 1
ATOM 1681 C CA . LEU A 1 210 ? -6.562 5.551 -5.066 1 87.19 210 LEU A CA 1
ATOM 1682 C C . LEU A 1 210 ? -5.574 6.656 -5.422 1 87.19 210 LEU A C 1
ATOM 1684 O O . LEU A 1 210 ? -4.383 6.551 -5.121 1 87.19 210 LEU A O 1
ATOM 1688 N N . GLY A 1 211 ? -6.117 7.672 -6.07 1 82.44 211 GLY A N 1
ATOM 1689 C CA . GLY A 1 211 ? -5.324 8.867 -6.32 1 82.44 211 GLY A CA 1
ATOM 1690 C C . GLY A 1 211 ? -4.457 8.758 -7.559 1 82.44 211 GLY A C 1
ATOM 1691 O O . GLY A 1 211 ? -3.443 9.445 -7.68 1 82.44 211 GLY A O 1
ATOM 1692 N N . ARG A 1 212 ? -4.789 7.848 -8.398 1 85.19 212 ARG A N 1
ATOM 1693 C CA . ARG A 1 212 ? -4.086 7.668 -9.664 1 85.19 212 ARG A CA 1
ATOM 1694 C C . ARG A 1 212 ? -4.957 8.094 -10.844 1 85.19 212 ARG A C 1
ATOM 1696 O O . ARG A 1 212 ? -5.641 7.262 -11.445 1 85.19 212 ARG A O 1
ATOM 1703 N N . PRO A 1 213 ? -4.832 9.297 -11.234 1 81.56 213 PRO A N 1
ATOM 1704 C CA . PRO A 1 213 ? -5.766 9.812 -12.234 1 81.56 213 PRO A CA 1
ATOM 1705 C C . PRO A 1 213 ? -5.711 9.023 -13.547 1 81.56 213 PRO A C 1
ATOM 1707 O O . PRO A 1 213 ? -6.734 8.852 -14.211 1 81.56 213 PRO A O 1
ATOM 1710 N N . ASP A 1 214 ? -4.527 8.523 -13.898 1 85.25 214 ASP A N 1
ATOM 1711 C CA . ASP A 1 214 ? -4.379 7.797 -15.156 1 85.25 214 ASP A CA 1
ATOM 1712 C C . ASP A 1 214 ? -5.062 6.434 -15.094 1 85.25 214 ASP A C 1
ATOM 1714 O O . ASP A 1 214 ? -5.434 5.867 -16.125 1 85.25 214 ASP A O 1
ATOM 1718 N N . LEU A 1 215 ? -5.336 5.992 -13.867 1 90.56 215 LEU A N 1
ATOM 1719 C CA . LEU A 1 215 ? -5.844 4.633 -13.711 1 90.56 215 LEU A CA 1
ATOM 1720 C C . LEU A 1 215 ? -7.262 4.645 -13.156 1 90.56 215 LEU A C 1
ATOM 1722 O O . LEU A 1 215 ? -7.941 3.615 -13.148 1 90.56 215 LEU A O 1
ATOM 1726 N N . THR A 1 216 ? -7.738 5.777 -12.758 1 90 216 THR A N 1
ATOM 1727 C CA . THR A 1 216 ? -9.016 5.895 -12.07 1 90 216 THR A CA 1
ATOM 1728 C C . THR A 1 216 ? -10.141 5.285 -12.898 1 90 216 THR A C 1
ATOM 1730 O O . THR A 1 216 ? -10.953 4.516 -12.383 1 90 216 THR A O 1
ATOM 1733 N N . PRO A 1 217 ? -10.148 5.527 -14.242 1 90.06 217 PRO A N 1
ATOM 1734 C CA . PRO A 1 217 ? -11.266 4.973 -15.016 1 90.06 217 PRO A CA 1
ATOM 1735 C C . PRO A 1 217 ? -11.273 3.445 -15.016 1 90.06 217 PRO A C 1
ATOM 1737 O O . PRO A 1 217 ? -12.328 2.834 -14.836 1 90.06 217 PRO A O 1
ATOM 1740 N N . VAL A 1 218 ? -10.164 2.852 -15.141 1 90.88 218 VAL A N 1
ATOM 1741 C CA . VAL A 1 218 ? -10.125 1.396 -15.227 1 90.88 218 VAL A CA 1
ATOM 1742 C C . VAL A 1 218 ? -10.32 0.792 -13.836 1 90.88 218 VAL A C 1
ATOM 1744 O O . VAL A 1 218 ? -10.953 -0.257 -13.695 1 90.88 218 VAL A O 1
ATOM 1747 N N . ILE A 1 219 ? -9.797 1.427 -12.82 1 91.5 219 ILE A N 1
ATOM 1748 C CA . ILE A 1 219 ? -9.984 0.974 -11.445 1 91.5 219 ILE A CA 1
ATOM 1749 C C . ILE A 1 219 ? -11.469 1.014 -11.086 1 91.5 219 ILE A C 1
ATOM 1751 O O . ILE A 1 219 ? -12 0.062 -10.516 1 91.5 219 ILE A O 1
ATOM 1755 N N . THR A 1 220 ? -12.078 2.105 -11.484 1 92.81 220 THR A N 1
ATOM 1756 C CA . THR A 1 220 ? -13.5 2.268 -11.211 1 92.81 220 THR A CA 1
ATOM 1757 C C . THR A 1 220 ? -14.312 1.172 -11.898 1 92.81 220 THR A C 1
ATOM 1759 O O . THR A 1 220 ? -15.211 0.587 -11.297 1 92.81 220 THR A O 1
ATOM 1762 N N . ARG A 1 221 ? -14.016 0.91 -13.086 1 89.62 221 ARG A N 1
ATOM 1763 C CA . ARG A 1 221 ? -14.727 -0.109 -13.852 1 89.62 221 ARG A CA 1
ATOM 1764 C C . ARG A 1 221 ? -14.633 -1.47 -13.172 1 89.62 221 ARG A C 1
ATOM 1766 O O . ARG A 1 221 ? -15.648 -2.146 -12.992 1 89.62 221 ARG A O 1
ATOM 1773 N N . VAL A 1 222 ? -13.516 -1.852 -12.789 1 89 222 VAL A N 1
ATOM 1774 C CA . VAL A 1 222 ? -13.312 -3.158 -12.172 1 89 222 VAL A CA 1
ATOM 1775 C C . VAL A 1 222 ? -13.984 -3.193 -10.805 1 89 222 VAL A C 1
ATOM 1777 O O . VAL A 1 222 ? -14.57 -4.211 -10.422 1 89 222 VAL A O 1
ATOM 1780 N N . ALA A 1 223 ? -13.898 -2.098 -10.117 1 91 223 ALA A N 1
ATOM 1781 C CA . ALA A 1 223 ? -14.516 -2.033 -8.797 1 91 223 ALA A CA 1
ATOM 1782 C C . ALA A 1 223 ? -16.016 -2.246 -8.883 1 91 223 ALA A C 1
ATOM 1784 O O . ALA A 1 223 ? -16.594 -3.008 -8.102 1 91 223 ALA A O 1
ATOM 1785 N N . LEU A 1 224 ? -16.625 -1.618 -9.844 1 91.12 224 LEU A N 1
ATOM 1786 C CA . LEU A 1 224 ? -18.078 -1.708 -9.992 1 91.12 224 LEU A CA 1
ATOM 1787 C C . LEU A 1 224 ? -18.484 -3.107 -10.43 1 91.12 224 LEU A C 1
ATOM 1789 O O . LEU A 1 224 ? -19.484 -3.641 -9.953 1 91.12 224 LEU A O 1
ATOM 1793 N N . GLU A 1 225 ? -17.734 -3.674 -11.305 1 88 225 GLU A N 1
ATOM 1794 C CA . GLU A 1 225 ? -18.031 -5.035 -11.734 1 88 225 GLU A CA 1
ATOM 1795 C C . GLU A 1 225 ? -17.875 -6.027 -10.586 1 88 225 GLU A C 1
ATOM 1797 O O . GLU A 1 225 ? -18.703 -6.926 -10.422 1 88 225 GLU A O 1
ATOM 1802 N N . TYR A 1 226 ? -16.859 -5.871 -9.906 1 88.25 226 TYR A N 1
ATOM 1803 C CA . TYR A 1 226 ? -16.625 -6.723 -8.742 1 88.25 226 TYR A CA 1
ATOM 1804 C C . TYR A 1 226 ? -17.75 -6.562 -7.727 1 88.25 226 TYR A C 1
ATOM 1806 O O . TYR A 1 226 ? -18.25 -7.551 -7.18 1 88.25 226 TYR A O 1
ATOM 1814 N N . MET A 1 227 ? -18.078 -5.34 -7.477 1 91.44 227 MET A N 1
ATOM 1815 C CA . MET A 1 227 ? -19.125 -5.051 -6.512 1 91.44 227 MET A CA 1
ATOM 1816 C C . MET A 1 227 ? -20.406 -5.805 -6.863 1 91.44 227 MET A C 1
ATOM 1818 O O . MET A 1 227 ? -20.984 -6.492 -6.02 1 91.44 227 MET A O 1
ATOM 1822 N N . ALA A 1 228 ? -20.812 -5.672 -8.062 1 90 228 ALA A N 1
ATOM 1823 C CA . ALA A 1 228 ? -22.047 -6.305 -8.5 1 90 228 ALA A CA 1
ATOM 1824 C C . ALA A 1 228 ? -21.969 -7.824 -8.352 1 90 228 ALA A C 1
ATOM 1826 O O . ALA A 1 228 ? -22.891 -8.453 -7.828 1 90 228 ALA A O 1
ATOM 1827 N N . GLN A 1 229 ? -20.891 -8.359 -8.711 1 88.38 229 GLN A N 1
ATOM 1828 C CA . GLN A 1 229 ? -20.734 -9.812 -8.648 1 88.38 229 GLN A CA 1
ATOM 1829 C C . GLN A 1 229 ? -20.672 -10.289 -7.199 1 88.38 229 GLN A C 1
ATOM 1831 O O . GLN A 1 229 ? -21.266 -11.312 -6.855 1 88.38 229 GLN A O 1
ATOM 1836 N N . SER A 1 230 ? -19.922 -9.609 -6.449 1 90.25 230 SER A N 1
ATOM 1837 C CA . SER A 1 230 ? -19.75 -10 -5.051 1 90.25 230 SER A CA 1
ATOM 1838 C C . SER A 1 230 ? -21.062 -9.938 -4.289 1 90.25 230 SER A C 1
ATOM 1840 O O . SER A 1 230 ? -21.422 -10.875 -3.58 1 90.25 230 SER A O 1
ATOM 1842 N N . LEU A 1 231 ? -21.797 -8.875 -4.496 1 93.31 231 LEU A N 1
ATOM 1843 C CA . LEU A 1 231 ? -23.062 -8.711 -3.781 1 93.31 231 LEU A CA 1
ATOM 1844 C C . LEU A 1 231 ? -24.094 -9.75 -4.238 1 93.31 231 LEU A C 1
ATOM 1846 O O . LEU A 1 231 ? -24.812 -10.312 -3.416 1 93.31 231 LEU A O 1
ATOM 1850 N N . ASN A 1 232 ? -24.109 -9.961 -5.5 1 90.81 232 ASN A N 1
ATOM 1851 C CA . ASN A 1 232 ? -25.016 -10.992 -5.996 1 90.81 232 ASN A CA 1
ATOM 1852 C C . ASN A 1 232 ? -24.641 -12.367 -5.469 1 90.81 232 ASN A C 1
ATOM 1854 O O . ASN A 1 232 ? -25.516 -13.18 -5.156 1 90.81 232 ASN A O 1
ATOM 1858 N N . GLY A 1 233 ? -23.344 -12.594 -5.441 1 90.25 233 GLY A N 1
ATOM 1859 C CA . GLY A 1 233 ? -22.891 -13.852 -4.867 1 90.25 233 GLY A CA 1
ATOM 1860 C C . GLY A 1 233 ? -23.234 -14 -3.398 1 90.25 233 GLY A C 1
ATOM 1861 O O . GLY A 1 233 ? -23.656 -15.078 -2.961 1 90.25 233 GLY A O 1
ATOM 1862 N N . ILE A 1 234 ? -23.109 -12.992 -2.645 1 92.31 234 ILE A N 1
ATOM 1863 C CA . ILE A 1 234 ? -23.453 -12.992 -1.228 1 92.31 234 ILE A CA 1
ATOM 1864 C C . ILE A 1 234 ? -24.953 -13.258 -1.065 1 92.31 234 ILE A C 1
ATOM 1866 O O . ILE A 1 234 ? -25.359 -14.047 -0.209 1 92.31 234 ILE A O 1
ATOM 1870 N N . LEU A 1 235 ? -25.734 -12.625 -1.897 1 92.69 235 LEU A N 1
ATOM 1871 C CA . LEU A 1 235 ? -27.172 -12.828 -1.856 1 92.69 235 LEU A CA 1
ATOM 1872 C C . LEU A 1 235 ? -27.516 -14.305 -2.07 1 92.69 235 LEU A C 1
ATOM 1874 O O . LEU A 1 235 ? -28.375 -14.852 -1.368 1 92.69 235 LEU A O 1
ATOM 1878 N N . LEU A 1 236 ? -26.875 -14.883 -2.996 1 88.94 236 LEU A N 1
ATOM 1879 C CA . LEU A 1 236 ? -27.141 -16.281 -3.328 1 88.94 236 LEU A CA 1
ATOM 1880 C C . LEU A 1 236 ? -26.75 -17.188 -2.174 1 88.94 236 LEU A C 1
ATOM 1882 O O . LEU A 1 236 ? -27.422 -18.203 -1.914 1 88.94 236 LEU A O 1
ATOM 1886 N N . LEU A 1 237 ? -25.688 -16.844 -1.462 1 89.5 237 LEU A N 1
ATOM 1887 C CA . LEU A 1 237 ? -25.141 -17.719 -0.42 1 89.5 237 LEU A CA 1
ATOM 1888 C C . LEU A 1 237 ? -25.844 -17.469 0.911 1 89.5 237 LEU A C 1
ATOM 1890 O O . LEU A 1 237 ? -25.812 -18.312 1.802 1 89.5 237 LEU A O 1
ATOM 1894 N N . ASP A 1 238 ? -26.375 -16.25 1.006 1 90.69 238 ASP A N 1
ATOM 1895 C CA . ASP A 1 238 ? -27.031 -15.875 2.256 1 90.69 238 ASP A CA 1
ATOM 1896 C C . ASP A 1 238 ? -28.406 -16.531 2.379 1 90.69 238 ASP A C 1
ATOM 1898 O O . ASP A 1 238 ? -29.422 -15.844 2.395 1 90.69 238 ASP A O 1
ATOM 1902 N N . GLN A 1 239 ? -28.469 -17.734 2.729 1 86.5 239 GLN A N 1
ATOM 1903 C CA . GLN A 1 239 ? -29.672 -18.562 2.705 1 86.5 239 GLN A CA 1
ATOM 1904 C C . GLN A 1 239 ? -30.641 -18.156 3.797 1 86.5 239 GLN A C 1
ATOM 1906 O O . GLN A 1 239 ? -31.859 -18.266 3.623 1 86.5 239 GLN A O 1
ATOM 1911 N N . ASP A 1 240 ? -30.172 -17.734 4.926 1 90.38 240 ASP A N 1
ATOM 1912 C CA . ASP A 1 240 ? -31.078 -17.359 6.016 1 90.38 240 ASP A CA 1
ATOM 1913 C C . ASP A 1 240 ? -31.453 -15.883 5.938 1 90.38 240 ASP A C 1
ATOM 1915 O O . ASP A 1 240 ? -32.156 -15.375 6.82 1 90.38 240 ASP A O 1
ATOM 1919 N N . GLU A 1 241 ? -30.953 -15.227 5.02 1 88.25 241 GLU A N 1
ATOM 1920 C CA . GLU A 1 241 ? -31.266 -13.836 4.699 1 88.25 241 GLU A CA 1
ATOM 1921 C C . GLU A 1 241 ? -30.922 -12.914 5.859 1 88.25 241 GLU A C 1
ATOM 1923 O O . GLU A 1 241 ? -31.578 -11.875 6.047 1 88.25 241 GLU A O 1
ATOM 1928 N N . SER A 1 242 ? -29.969 -13.242 6.594 1 90.44 242 SER A N 1
ATOM 1929 C CA . SER A 1 242 ? -29.609 -12.484 7.789 1 90.44 242 SER A CA 1
ATOM 1930 C C . SER A 1 242 ? -28.844 -11.211 7.43 1 90.44 242 SER A C 1
ATOM 1932 O O . SER A 1 242 ? -28.766 -10.281 8.234 1 90.44 242 SER A O 1
ATOM 1934 N N . LEU A 1 243 ? -28.359 -11.148 6.23 1 90.81 243 LEU A N 1
ATOM 1935 C CA . LEU A 1 243 ? -27.594 -9.977 5.824 1 90.81 243 LEU A CA 1
ATOM 1936 C C . LEU A 1 243 ? -28.516 -8.898 5.258 1 90.81 243 LEU A C 1
ATOM 1938 O O . LEU A 1 243 ? -28.078 -7.766 5.039 1 90.81 243 LEU A O 1
ATOM 1942 N N . GLY A 1 244 ? -29.703 -9.258 4.98 1 90.31 244 GLY A N 1
ATOM 1943 C CA . GLY A 1 244 ? -30.688 -8.273 4.594 1 90.31 244 GLY A CA 1
ATOM 1944 C C . GLY A 1 244 ? -30.516 -7.766 3.176 1 90.31 244 GLY A C 1
ATOM 1945 O O . GLY A 1 244 ? -30.953 -6.66 2.848 1 90.31 244 GLY A O 1
ATOM 1946 N N . LEU A 1 245 ? -29.906 -8.531 2.371 1 92.12 245 LEU A N 1
ATOM 1947 C CA . LEU A 1 245 ? -29.672 -8.133 0.986 1 92.12 245 LEU A CA 1
ATOM 1948 C C . LEU A 1 245 ? -30.859 -8.523 0.107 1 92.12 245 LEU A C 1
ATOM 1950 O O . LEU A 1 245 ? -31.469 -9.578 0.302 1 92.12 245 LEU A O 1
ATOM 1954 N N . THR A 1 246 ? -31.234 -7.637 -0.818 1 93.94 246 THR A N 1
ATOM 1955 C CA . THR A 1 246 ? -32.219 -7.906 -1.851 1 93.94 246 THR A CA 1
ATOM 1956 C C . THR A 1 246 ? -31.688 -7.551 -3.232 1 93.94 246 THR A C 1
ATOM 1958 O O . THR A 1 246 ? -30.734 -6.77 -3.35 1 93.94 246 THR A O 1
ATOM 1961 N N . GLU A 1 247 ? -32.281 -8.133 -4.246 1 93.44 247 GLU A N 1
ATOM 1962 C CA . GLU A 1 247 ? -31.859 -7.828 -5.609 1 93.44 247 GLU A CA 1
ATOM 1963 C C . GLU A 1 247 ? -32.031 -6.34 -5.918 1 93.44 247 GLU A C 1
ATOM 1965 O O . GLU A 1 247 ? -31.156 -5.727 -6.527 1 93.44 247 GLU A O 1
ATOM 1970 N N . SER A 1 248 ? -33.156 -5.832 -5.504 1 95.69 248 SER A N 1
ATOM 1971 C CA . SER A 1 248 ? -33.438 -4.418 -5.742 1 95.69 248 SER A CA 1
ATOM 1972 C C . SER A 1 248 ? -32.469 -3.531 -4.98 1 95.69 248 SER A C 1
ATOM 1974 O O . SER A 1 248 ? -32.031 -2.494 -5.492 1 95.69 248 SER A O 1
ATOM 1976 N N . GLY A 1 249 ? -32.125 -3.896 -3.764 1 95.06 249 GLY A N 1
ATOM 1977 C CA . GLY A 1 249 ? -31.141 -3.162 -2.982 1 95.06 249 GLY A CA 1
ATOM 1978 C C . GLY A 1 249 ? -29.75 -3.152 -3.615 1 95.06 249 GLY A C 1
ATOM 1979 O O . GLY A 1 249 ? -29.078 -2.119 -3.631 1 95.06 249 GLY A O 1
ATOM 1980 N N . ILE A 1 250 ? -29.375 -4.289 -4.156 1 95.38 250 ILE A N 1
ATOM 1981 C CA . ILE A 1 250 ? -28.078 -4.41 -4.816 1 95.38 250 ILE A CA 1
ATOM 1982 C C . ILE A 1 250 ? -28.031 -3.502 -6.043 1 95.38 250 ILE A C 1
ATOM 1984 O O . ILE A 1 250 ? -27.078 -2.748 -6.23 1 95.38 250 ILE A O 1
ATOM 1988 N N . LYS A 1 251 ? -29.094 -3.58 -6.82 1 95.81 251 LYS A N 1
ATOM 1989 C CA . LYS A 1 251 ? -29.156 -2.75 -8.023 1 95.81 251 LYS A CA 1
ATOM 1990 C C . LYS A 1 251 ? -29.078 -1.269 -7.668 1 95.81 251 LYS A C 1
ATOM 1992 O O . LYS A 1 251 ? -28.359 -0.512 -8.328 1 95.81 251 LYS A O 1
ATOM 1997 N N . SER A 1 252 ? -29.766 -0.911 -6.645 1 96.62 252 SER A N 1
ATOM 1998 C CA . SER A 1 252 ? -29.781 0.481 -6.207 1 96.62 252 SER A CA 1
ATOM 1999 C C . SER A 1 252 ? -28.391 0.917 -5.734 1 96.62 252 SER A C 1
ATOM 2001 O O . SER A 1 252 ? -27.953 2.025 -6.035 1 96.62 252 SER A O 1
ATOM 2003 N N . LEU A 1 253 ? -27.781 0.089 -5.012 1 96.25 253 LEU A N 1
ATOM 2004 C CA . LEU A 1 253 ? -26.469 0.394 -4.477 1 96.25 253 LEU A CA 1
ATOM 2005 C C . LEU A 1 253 ? -25.438 0.544 -5.598 1 96.25 253 LEU A C 1
ATOM 2007 O O . LEU A 1 253 ? -24.641 1.482 -5.594 1 96.25 253 LEU A O 1
ATOM 2011 N N . VAL A 1 254 ? -25.453 -0.336 -6.562 1 96.19 254 VAL A N 1
ATOM 2012 C CA . VAL A 1 254 ? -24.531 -0.295 -7.699 1 96.19 254 VAL A CA 1
ATOM 2013 C C . VAL A 1 254 ? -24.781 0.969 -8.516 1 96.19 254 VAL A C 1
ATOM 2015 O O . VAL A 1 254 ? -23.828 1.649 -8.922 1 96.19 254 VAL A O 1
ATOM 2018 N N . GLN A 1 255 ? -26 1.313 -8.68 1 97.25 255 GLN A N 1
ATOM 2019 C CA . GLN A 1 255 ? -26.359 2.512 -9.438 1 97.25 255 GLN A CA 1
ATOM 2020 C C . GLN A 1 255 ? -25.875 3.773 -8.727 1 97.25 255 GLN A C 1
ATOM 2022 O O . GLN A 1 255 ? -25.391 4.707 -9.359 1 97.25 255 GLN A O 1
ATOM 2027 N N . THR A 1 256 ? -26.062 3.75 -7.457 1 97.69 256 THR A N 1
ATOM 2028 C CA . THR A 1 256 ? -25.641 4.906 -6.672 1 97.69 256 THR A CA 1
ATOM 2029 C C . THR A 1 256 ? -24.141 5.113 -6.773 1 97.69 256 THR A C 1
ATOM 2031 O O . THR A 1 256 ? -23.672 6.219 -7.047 1 97.69 256 THR A O 1
ATOM 2034 N N . LEU A 1 257 ? -23.391 4.07 -6.57 1 96.62 257 LEU A N 1
ATOM 2035 C CA . LEU A 1 257 ? -21.938 4.207 -6.641 1 96.62 257 LEU A CA 1
ATOM 2036 C C . LEU A 1 257 ? -21.484 4.57 -8.055 1 96.62 257 LEU A C 1
ATOM 2038 O O . LEU A 1 257 ? -20.547 5.336 -8.234 1 96.62 257 LEU A O 1
ATOM 2042 N N . THR A 1 258 ? -22.188 4.031 -9.039 1 97 258 THR A N 1
ATOM 2043 C CA . THR A 1 258 ? -21.891 4.383 -10.422 1 97 258 THR A CA 1
ATOM 2044 C C . THR A 1 258 ? -22.047 5.883 -10.648 1 97 258 THR A C 1
ATOM 2046 O O . THR A 1 258 ? -21.156 6.531 -11.211 1 97 258 THR A O 1
ATOM 2049 N N . ARG A 1 259 ? -23.109 6.418 -10.18 1 97.31 259 ARG A N 1
ATOM 2050 C CA . ARG A 1 259 ? -23.359 7.852 -10.32 1 97.31 259 ARG A CA 1
ATOM 2051 C C . ARG A 1 259 ? -22.312 8.664 -9.57 1 97.31 259 ARG A C 1
ATOM 2053 O O . ARG A 1 259 ? -21.828 9.68 -10.078 1 97.31 259 ARG A O 1
ATOM 2060 N N . GLU A 1 260 ? -21.969 8.203 -8.391 1 95.81 260 GLU A N 1
ATOM 2061 C CA . GLU A 1 260 ? -20.969 8.906 -7.602 1 95.81 260 GLU A CA 1
ATOM 2062 C C . GLU A 1 260 ? -19.625 8.938 -8.32 1 95.81 260 GLU A C 1
ATOM 2064 O O . GLU A 1 260 ? -18.938 9.961 -8.305 1 95.81 260 GLU A O 1
ATOM 2069 N N . THR A 1 261 ? -19.266 7.848 -8.898 1 95.5 261 THR A N 1
ATOM 2070 C CA . THR A 1 261 ? -17.969 7.785 -9.586 1 95.5 261 THR A CA 1
ATOM 2071 C C . THR A 1 261 ? -18 8.609 -10.867 1 95.5 261 THR A C 1
ATOM 2073 O O . THR A 1 261 ? -16.984 9.195 -11.258 1 95.5 261 THR A O 1
ATOM 2076 N N . GLU A 1 262 ? -19.141 8.703 -11.5 1 95.25 262 GLU A N 1
ATOM 2077 C CA . GLU A 1 262 ? -19.297 9.594 -12.648 1 95.25 262 GLU A CA 1
ATOM 2078 C C . GLU A 1 262 ? -19.172 11.055 -12.242 1 95.25 262 GLU A C 1
ATOM 2080 O O . GLU A 1 262 ? -18.703 11.891 -13.016 1 95.25 262 GLU A O 1
ATOM 2085 N N . ASP A 1 263 ? -19.531 11.305 -10.992 1 94.62 263 ASP A N 1
ATOM 2086 C CA . ASP A 1 263 ? -19.469 12.664 -10.469 1 94.62 263 ASP A CA 1
ATOM 2087 C C . ASP A 1 263 ? -18.109 12.969 -9.844 1 94.62 263 ASP A C 1
ATOM 2089 O O . ASP A 1 263 ? -17.953 13.969 -9.141 1 94.62 263 ASP A O 1
ATOM 2093 N N . GLY A 1 264 ? -17.266 12.023 -9.969 1 90.94 264 GLY A N 1
ATOM 2094 C CA . GLY A 1 264 ? -15.898 12.359 -9.609 1 90.94 264 GLY A CA 1
ATOM 2095 C C . GLY A 1 264 ? -15.414 11.641 -8.367 1 90.94 264 GLY A C 1
ATOM 2096 O O . GLY A 1 264 ? -14.273 11.82 -7.941 1 90.94 264 GLY A O 1
ATOM 2097 N N . VAL A 1 265 ? -16.234 10.773 -7.746 1 91.06 265 VAL A N 1
ATOM 2098 C CA . VAL A 1 265 ? -15.781 10 -6.594 1 91.06 265 VAL A CA 1
ATOM 2099 C C . VAL A 1 265 ? -14.805 8.922 -7.051 1 91.06 265 VAL A C 1
ATOM 2101 O O . VAL A 1 265 ? -15.117 8.133 -7.941 1 91.06 265 VAL A O 1
ATOM 2104 N N . GLU A 1 266 ? -13.625 8.977 -6.426 1 90.81 266 GLU A N 1
ATOM 2105 C CA . GLU A 1 266 ? -12.641 7.914 -6.656 1 90.81 266 GLU A CA 1
ATOM 2106 C C . GLU A 1 266 ? -12.789 6.797 -5.629 1 90.81 266 GLU A C 1
ATOM 2108 O O . GLU A 1 266 ? -13.062 7.055 -4.457 1 90.81 266 GLU A O 1
ATOM 2113 N N . VAL A 1 267 ? -12.664 5.625 -6.133 1 91.5 267 VAL A N 1
ATOM 2114 C CA . VAL A 1 267 ? -12.688 4.473 -5.242 1 91.5 267 VAL A CA 1
ATOM 2115 C C . VAL A 1 267 ? -11.445 3.615 -5.473 1 91.5 267 VAL A C 1
ATOM 2117 O O . VAL A 1 267 ? -10.867 3.627 -6.562 1 91.5 267 VAL A O 1
ATOM 2120 N N . GLY A 1 268 ? -11.023 2.977 -4.387 1 88.88 268 GLY A N 1
ATOM 2121 C CA . GLY A 1 268 ? -9.875 2.104 -4.562 1 88.88 268 GLY A CA 1
ATOM 2122 C C . GLY A 1 268 ? -9.523 1.317 -3.314 1 88.88 268 GLY A C 1
ATOM 2123 O O . GLY A 1 268 ? -10.117 1.533 -2.254 1 88.88 268 GLY A O 1
ATOM 2124 N N . THR A 1 269 ? -8.734 0.385 -3.521 1 90.38 269 THR A N 1
ATOM 2125 C CA . THR A 1 269 ? -8.141 -0.44 -2.473 1 90.38 269 THR A CA 1
ATOM 2126 C C . THR A 1 269 ? -6.668 -0.699 -2.76 1 90.38 269 THR A C 1
ATOM 2128 O O . THR A 1 269 ? -6.02 0.077 -3.465 1 90.38 269 THR A O 1
ATOM 2131 N N . ASN A 1 270 ? -6.117 -1.695 -2.029 1 90.69 270 ASN A N 1
ATOM 2132 C CA . ASN A 1 270 ? -4.707 -2.027 -2.203 1 90.69 270 ASN A CA 1
ATOM 2133 C C . ASN A 1 270 ? -4.527 -3.428 -2.781 1 90.69 270 ASN A C 1
ATOM 2135 O O . ASN A 1 270 ? -5.219 -4.363 -2.377 1 90.69 270 ASN A O 1
ATOM 2139 N N . LEU A 1 271 ? -3.682 -3.439 -3.777 1 93.38 271 LEU A N 1
ATOM 2140 C CA . LEU A 1 271 ? -3.252 -4.727 -4.316 1 93.38 271 LEU A CA 1
ATOM 2141 C C . LEU A 1 271 ? -1.942 -5.176 -3.674 1 93.38 271 LEU A C 1
ATOM 2143 O O . LEU A 1 271 ? -0.976 -4.41 -3.629 1 93.38 271 LEU A O 1
ATOM 2147 N N . HIS A 1 272 ? -1.92 -6.43 -3.17 1 94.62 272 HIS A N 1
ATOM 2148 C CA . HIS A 1 272 ? -0.753 -6.961 -2.475 1 94.62 272 HIS A CA 1
ATOM 2149 C C . HIS A 1 272 ? -0.053 -8.031 -3.307 1 94.62 272 HIS A C 1
ATOM 2151 O O . HIS A 1 272 ? -0.674 -9.016 -3.703 1 94.62 272 HIS A O 1
ATOM 2157 N N . TRP A 1 273 ? 1.229 -7.781 -3.58 1 96.62 273 TRP A N 1
ATOM 2158 C CA . TRP A 1 273 ? 2.115 -8.82 -4.098 1 96.62 273 TRP A CA 1
ATOM 2159 C C . TRP A 1 273 ? 2.963 -9.414 -2.98 1 96.62 273 TRP A C 1
ATOM 2161 O O . TRP A 1 273 ? 3.633 -8.688 -2.244 1 96.62 273 TRP A O 1
ATOM 2171 N N . VAL A 1 274 ? 2.896 -10.711 -2.82 1 96.69 274 VAL A N 1
ATOM 2172 C CA . VAL A 1 274 ? 3.754 -11.414 -1.87 1 96.69 274 VAL A CA 1
ATOM 2173 C C . VAL A 1 274 ? 4.5 -12.539 -2.582 1 96.69 274 VAL A C 1
ATOM 2175 O O . VAL A 1 274 ? 3.92 -13.25 -3.404 1 96.69 274 VAL A O 1
ATOM 2178 N N . TRP A 1 275 ? 5.805 -12.641 -2.273 1 98.12 275 TRP A N 1
ATOM 2179 C CA . TRP A 1 275 ? 6.535 -13.766 -2.855 1 98.12 275 TRP A CA 1
ATOM 2180 C C . TRP A 1 275 ? 7.574 -14.305 -1.877 1 98.12 275 TRP A C 1
ATOM 2182 O O . TRP A 1 275 ? 7.926 -13.633 -0.905 1 98.12 275 TRP A O 1
ATOM 2192 N N . GLY A 1 276 ? 7.902 -15.508 -1.999 1 97.94 276 GLY A N 1
ATOM 2193 C CA . GLY A 1 276 ? 8.93 -16.219 -1.243 1 97.94 276 GLY A CA 1
ATOM 2194 C C . GLY A 1 276 ? 9.578 -17.344 -2.023 1 97.94 276 GLY A C 1
ATOM 2195 O O . GLY A 1 276 ? 9.039 -17.781 -3.041 1 97.94 276 GLY A O 1
ATOM 2196 N N . GLN A 1 277 ? 10.711 -17.703 -1.546 1 97.94 277 GLN A N 1
ATOM 2197 C CA . GLN A 1 277 ? 11.516 -18.703 -2.24 1 97.94 277 GLN A CA 1
ATOM 2198 C C . GLN A 1 277 ? 11.625 -19.984 -1.426 1 97.94 277 GLN A C 1
ATOM 2200 O O . GLN A 1 277 ? 11.789 -19.953 -0.205 1 97.94 277 GLN A O 1
ATOM 2205 N N . LYS A 1 278 ? 11.445 -21.078 -2.143 1 97.44 278 LYS A N 1
ATOM 2206 C CA . LYS A 1 278 ? 11.68 -22.359 -1.48 1 97.44 278 LYS A CA 1
ATOM 2207 C C . LYS A 1 278 ? 13.172 -22.578 -1.222 1 97.44 278 LYS A C 1
ATOM 2209 O O . LYS A 1 278 ? 14.008 -22.234 -2.062 1 97.44 278 LYS A O 1
ATOM 2214 N N . ASP A 1 279 ? 13.508 -23.078 -0.07 1 89.62 279 ASP A N 1
ATOM 2215 C CA . ASP A 1 279 ? 14.891 -23.312 0.347 1 89.62 279 ASP A CA 1
ATOM 2216 C C . ASP A 1 279 ? 15.633 -24.188 -0.665 1 89.62 279 ASP A C 1
ATOM 2218 O O . ASP A 1 279 ? 15.039 -25.078 -1.269 1 89.62 279 ASP A O 1
ATOM 2222 N N . GLY A 1 280 ? 16.844 -23.812 -0.93 1 81.06 280 GLY A N 1
ATOM 2223 C CA . GLY A 1 280 ? 17.688 -24.484 -1.896 1 81.06 280 GLY A CA 1
ATOM 2224 C C . GLY A 1 280 ? 18.047 -25.906 -1.482 1 81.06 280 GLY A C 1
ATOM 2225 O O . GLY A 1 280 ? 18.516 -26.703 -2.303 1 81.06 280 GLY A O 1
ATOM 2226 N N . MET A 1 281 ? 18.031 -26.188 -0.117 1 62.97 281 MET A N 1
ATOM 2227 C CA . MET A 1 281 ? 18.547 -27.484 0.304 1 62.97 281 MET A CA 1
ATOM 2228 C C . MET A 1 281 ? 17.484 -28.562 0.136 1 62.97 281 MET A C 1
ATOM 2230 O O . MET A 1 281 ? 16.312 -28.344 0.453 1 62.97 281 MET A O 1
ATOM 2234 N N . SER A 1 282 ? 17.375 -29.25 -0.906 1 48.16 282 SER A N 1
ATOM 2235 C CA . SER A 1 282 ? 16.562 -30.438 -1.138 1 48.16 282 SER A CA 1
ATOM 2236 C C . SER A 1 282 ? 16.328 -31.203 0.156 1 48.16 282 SER A C 1
ATOM 2238 O O . SER A 1 282 ? 17.266 -31.484 0.898 1 48.16 282 SER A O 1
ATOM 2240 N N . CYS A 1 283 ? 15.195 -30.938 0.959 1 34.44 283 CYS A N 1
ATOM 2241 C CA . CYS A 1 283 ? 15.062 -32.125 1.785 1 34.44 283 CYS A CA 1
ATOM 2242 C C . CYS A 1 283 ? 14.789 -33.375 0.925 1 34.44 283 CYS A C 1
ATOM 2244 O O . CYS A 1 283 ? 14.141 -33.281 -0.118 1 34.44 283 CYS A O 1
ATOM 2246 N N . MET B 1 1 ? 3.23 34.281 2.814 1 49.5 1 MET B N 1
ATOM 2247 C CA . MET B 1 1 ? 2.031 33.469 2.666 1 49.5 1 MET B CA 1
ATOM 2248 C C . MET B 1 1 ? 1.765 32.656 3.928 1 49.5 1 MET B C 1
ATOM 2250 O O . MET B 1 1 ? 2.701 32.219 4.594 1 49.5 1 MET B O 1
ATOM 2254 N N . PRO B 1 2 ? 0.575 32.844 4.328 1 60.41 2 PRO B N 1
ATOM 2255 C CA . PRO B 1 2 ? 0.293 32.188 5.605 1 60.41 2 PRO B CA 1
ATOM 2256 C C . PRO B 1 2 ? 0.6 30.688 5.574 1 60.41 2 PRO B C 1
ATOM 2258 O O . PRO B 1 2 ? 0.482 30.047 4.527 1 60.41 2 PRO B O 1
ATOM 2261 N N . SER B 1 3 ? 1.194 30.297 6.578 1 78.31 3 SER B N 1
ATOM 2262 C CA . SER B 1 3 ? 1.536 28.875 6.707 1 78.31 3 SER B CA 1
ATOM 2263 C C . SER B 1 3 ? 0.301 28 6.559 1 78.31 3 SER B C 1
ATOM 2265 O O . SER B 1 3 ? -0.79 28.359 6.996 1 78.31 3 SER B O 1
ATOM 2267 N N . ILE B 1 4 ? 0.384 27.031 5.75 1 77.88 4 ILE B N 1
ATOM 2268 C CA . ILE B 1 4 ? -0.7 26.062 5.605 1 77.88 4 ILE B CA 1
ATOM 2269 C C . ILE B 1 4 ? -0.465 24.875 6.543 1 77.88 4 ILE B C 1
ATOM 2271 O O . ILE B 1 4 ? -1.207 23.891 6.508 1 77.88 4 ILE B O 1
ATOM 2275 N N . TYR B 1 5 ? 0.568 25.047 7.383 1 81 5 TYR B N 1
ATOM 2276 C CA . TYR B 1 5 ? 0.923 23.953 8.281 1 81 5 TYR B CA 1
ATOM 2277 C C . TYR B 1 5 ? -0.086 23.828 9.414 1 81 5 TYR B C 1
ATOM 2279 O O . TYR B 1 5 ? -0.27 24.766 10.195 1 81 5 TYR B O 1
ATOM 2287 N N . THR B 1 6 ? -0.712 22.609 9.578 1 79.62 6 THR B N 1
ATOM 2288 C CA . THR B 1 6 ? -1.854 22.469 10.477 1 79.62 6 THR B CA 1
ATOM 2289 C C . THR B 1 6 ? -1.443 21.766 11.766 1 79.62 6 THR B C 1
ATOM 2291 O O . THR B 1 6 ? -2.244 21.641 12.695 1 79.62 6 THR B O 1
ATOM 2294 N N . LEU B 1 7 ? -0.358 21.203 12.086 1 79.31 7 LEU B N 1
ATOM 2295 C CA . LEU B 1 7 ? -0.108 20.312 13.203 1 79.31 7 LEU B CA 1
ATOM 2296 C C . LEU B 1 7 ? 0.589 21.047 14.344 1 79.31 7 LEU B C 1
ATOM 2298 O O . LEU B 1 7 ? 0.55 20.594 15.492 1 79.31 7 LEU B O 1
ATOM 2302 N N . ASN B 1 8 ? 1.479 22.109 14.023 1 68 8 ASN B N 1
ATOM 2303 C CA . ASN B 1 8 ? 2.252 22.641 15.141 1 68 8 ASN B CA 1
ATOM 2304 C C . ASN B 1 8 ? 1.849 24.078 15.484 1 68 8 ASN B C 1
ATOM 2306 O O . ASN B 1 8 ? 2.312 25.016 14.844 1 68 8 ASN B O 1
ATOM 2310 N N . HIS B 1 9 ? 0.846 24.156 16.594 1 67.56 9 HIS B N 1
ATOM 2311 C CA . HIS B 1 9 ? 0.559 25.516 17.047 1 67.56 9 HIS B CA 1
ATOM 2312 C C . HIS B 1 9 ? 0.665 25.609 18.578 1 67.56 9 HIS B C 1
ATOM 2314 O O . HIS B 1 9 ? 0.355 26.656 19.156 1 67.56 9 HIS B O 1
ATOM 2320 N N . GLY B 1 10 ? 1.254 24.547 19.094 1 69.5 10 GLY B N 1
ATOM 2321 C CA . GLY B 1 10 ? 1.216 24.531 20.547 1 69.5 10 GLY B CA 1
ATOM 2322 C C . GLY B 1 10 ? 2.594 24.484 21.172 1 69.5 10 GLY B C 1
ATOM 2323 O O . GLY B 1 10 ? 3.535 25.094 20.656 1 69.5 10 GLY B O 1
ATOM 2324 N N . ASP B 1 11 ? 2.643 23.875 22.266 1 82.31 11 ASP B N 1
ATOM 2325 C CA . ASP B 1 11 ? 3.809 23.688 23.125 1 82.31 11 ASP B CA 1
ATOM 2326 C C . ASP B 1 11 ? 4.879 22.859 22.422 1 82.31 11 ASP B C 1
ATOM 2328 O O . ASP B 1 11 ? 4.594 21.766 21.922 1 82.31 11 ASP B O 1
ATOM 2332 N N . ALA B 1 12 ? 6.066 23.422 22.469 1 83.31 12 ALA B N 1
ATOM 2333 C CA . ALA B 1 12 ? 7.188 22.812 21.766 1 83.31 12 ALA B CA 1
ATOM 2334 C C . ALA B 1 12 ? 7.496 21.422 22.328 1 83.31 12 ALA B C 1
ATOM 2336 O O . ALA B 1 12 ? 7.836 20.5 21.594 1 83.31 12 ALA B O 1
ATOM 2337 N N . ASP B 1 13 ? 7.332 21.297 23.594 1 86.69 13 ASP B N 1
ATOM 2338 C CA . ASP B 1 13 ? 7.633 20.016 24.234 1 86.69 13 ASP B CA 1
ATOM 2339 C C . ASP B 1 13 ? 6.629 18.953 23.812 1 86.69 13 ASP B C 1
ATOM 2341 O O . ASP B 1 13 ? 7.012 17.812 23.531 1 86.69 13 ASP B O 1
ATOM 2345 N N . ARG B 1 14 ? 5.449 19.344 23.781 1 82.88 14 ARG B N 1
ATOM 2346 C CA . ARG B 1 14 ? 4.402 18.422 23.359 1 82.88 14 ARG B CA 1
ATOM 2347 C C . ARG B 1 14 ? 4.598 18.016 21.891 1 82.88 14 ARG B C 1
ATOM 2349 O O . ARG B 1 14 ? 4.391 16.859 21.531 1 82.88 14 ARG B O 1
ATOM 2356 N N . GLU B 1 15 ? 4.988 18.953 21.156 1 86 15 GLU B N 1
ATOM 2357 C CA . GLU B 1 15 ? 5.234 18.672 19.75 1 86 15 GLU B CA 1
ATOM 2358 C C . GLU B 1 15 ? 6.43 17.75 19.562 1 86 15 GLU B C 1
ATOM 2360 O O . GLU B 1 15 ? 6.395 16.844 18.719 1 86 15 GLU B O 1
ATOM 2365 N N . ARG B 1 16 ? 7.43 17.953 20.359 1 89.56 16 ARG B N 1
ATOM 2366 C CA . ARG B 1 16 ? 8.594 17.062 20.297 1 89.56 16 ARG B CA 1
ATOM 2367 C C . ARG B 1 16 ? 8.211 15.633 20.656 1 89.56 16 ARG B C 1
ATOM 2369 O O . ARG B 1 16 ? 8.625 14.688 19.969 1 89.56 16 ARG B O 1
ATOM 2376 N N . GLN B 1 17 ? 7.383 15.508 21.609 1 87.31 17 GLN B N 1
ATOM 2377 C CA . GLN B 1 17 ? 6.938 14.188 22.031 1 87.31 17 GLN B CA 1
ATOM 2378 C C . GLN B 1 17 ? 6.113 13.508 20.938 1 87.31 17 GLN B C 1
ATOM 2380 O O . GLN B 1 17 ? 6.285 12.32 20.672 1 87.31 17 GLN B O 1
ATOM 2385 N N . ARG B 1 18 ? 5.281 14.266 20.344 1 85.62 18 ARG B N 1
ATOM 2386 C CA . ARG B 1 18 ? 4.461 13.742 19.266 1 85.62 18 ARG B CA 1
ATOM 2387 C C . ARG B 1 18 ? 5.324 13.273 18.094 1 85.62 18 ARG B C 1
ATOM 2389 O O . ARG B 1 18 ? 5.105 12.195 17.547 1 85.62 18 ARG B O 1
ATOM 2396 N N . LEU B 1 19 ? 6.223 14.086 17.75 1 89.69 19 LEU B N 1
ATOM 2397 C CA . LEU B 1 19 ? 7.086 13.789 16.625 1 89.69 19 LEU B CA 1
ATOM 2398 C C . LEU B 1 19 ? 7.953 12.562 16.891 1 89.69 19 LEU B C 1
ATOM 2400 O O . LEU B 1 19 ? 8.148 11.727 16.016 1 89.69 19 LEU B O 1
ATOM 2404 N N . ASP B 1 20 ? 8.445 12.438 18.109 1 91.94 20 ASP B N 1
ATOM 2405 C CA . ASP B 1 20 ? 9.25 11.273 18.469 1 91.94 20 ASP B CA 1
ATOM 2406 C C . ASP B 1 20 ? 8.406 10 18.453 1 91.94 20 ASP B C 1
ATOM 2408 O O . ASP B 1 20 ? 8.859 8.953 17.984 1 91.94 20 ASP B O 1
ATOM 2412 N N . LEU B 1 21 ? 7.199 10.125 18.953 1 88.31 21 LEU B N 1
ATOM 2413 C CA . LEU B 1 21 ? 6.281 8.992 18.922 1 88.31 21 LEU B CA 1
ATOM 2414 C C . LEU B 1 21 ? 5.988 8.578 17.484 1 88.31 21 LEU B C 1
ATOM 2416 O O . LEU B 1 21 ? 5.984 7.387 17.156 1 88.31 21 LEU B O 1
ATOM 2420 N N . GLN B 1 22 ? 5.73 9.5 16.688 1 90.81 22 GLN B N 1
ATOM 2421 C CA . GLN B 1 22 ? 5.469 9.25 15.273 1 90.81 22 GLN B CA 1
ATOM 2422 C C . GLN B 1 22 ? 6.641 8.531 14.609 1 90.81 22 GLN B C 1
ATOM 2424 O O . GLN B 1 22 ? 6.445 7.59 13.844 1 90.81 22 GLN B O 1
ATOM 2429 N N . HIS B 1 23 ? 7.793 9 14.945 1 93.25 23 HIS B N 1
ATOM 2430 C CA . HIS B 1 23 ? 9.008 8.375 14.422 1 93.25 23 HIS B CA 1
ATOM 2431 C C . HIS B 1 23 ? 9.094 6.91 14.828 1 93.25 23 HIS B C 1
ATOM 2433 O O . HIS B 1 23 ? 9.352 6.043 13.992 1 93.25 23 HIS B O 1
ATOM 2439 N N . ASP B 1 24 ? 8.812 6.621 16.047 1 91.62 24 ASP B N 1
ATOM 2440 C CA . ASP B 1 24 ? 8.891 5.262 16.578 1 91.62 24 ASP B CA 1
ATOM 2441 C C . ASP B 1 24 ? 7.852 4.355 15.922 1 91.62 24 ASP B C 1
ATOM 2443 O O . ASP B 1 24 ? 8.148 3.223 15.547 1 91.62 24 ASP B O 1
ATOM 2447 N N . VAL B 1 25 ? 6.75 4.875 15.797 1 90.75 25 VAL B N 1
ATOM 2448 C CA . VAL B 1 25 ? 5.652 4.094 15.234 1 90.75 25 VAL B CA 1
ATOM 2449 C C . VAL B 1 25 ? 5.93 3.787 13.766 1 90.75 25 VAL B C 1
ATOM 2451 O O . VAL B 1 25 ? 5.672 2.676 13.297 1 90.75 25 VAL B O 1
ATOM 2454 N N . PHE B 1 26 ? 6.461 4.734 13.078 1 92.75 26 PHE B N 1
ATOM 2455 C CA . PHE B 1 26 ? 6.781 4.504 11.672 1 92.75 26 PHE B CA 1
ATOM 2456 C C . PHE B 1 26 ? 7.871 3.451 11.531 1 92.75 26 PHE B C 1
ATOM 2458 O O . PHE B 1 26 ? 7.832 2.629 10.609 1 92.75 26 PHE B O 1
ATOM 2465 N N . LYS B 1 27 ? 8.805 3.486 12.445 1 92.38 27 LYS B N 1
ATOM 2466 C CA . LYS B 1 27 ? 9.844 2.455 12.43 1 92.38 27 LYS B CA 1
ATOM 2467 C C . LYS B 1 27 ? 9.242 1.072 12.664 1 92.38 27 LYS B C 1
ATOM 2469 O O . LYS B 1 27 ? 9.68 0.089 12.062 1 92.38 27 LYS B O 1
ATOM 2474 N N . ASP B 1 28 ? 8.25 1.021 13.539 1 91.12 28 ASP B N 1
ATOM 2475 C CA . ASP B 1 28 ? 7.566 -0.245 13.797 1 91.12 28 ASP B CA 1
ATOM 2476 C C . ASP B 1 28 ? 6.836 -0.736 12.547 1 91.12 28 ASP B C 1
ATOM 2478 O O . ASP B 1 28 ? 6.863 -1.928 12.234 1 91.12 28 ASP B O 1
ATOM 2482 N N . ILE B 1 29 ? 6.281 0.193 11.852 1 90 29 ILE B N 1
ATOM 2483 C CA . ILE B 1 29 ? 5.484 -0.132 10.672 1 90 29 ILE B CA 1
ATOM 2484 C C . ILE B 1 29 ? 6.395 -0.613 9.547 1 90 29 ILE B C 1
ATOM 2486 O O . ILE B 1 29 ? 6.086 -1.592 8.859 1 90 29 ILE B O 1
ATOM 2490 N N . THR B 1 30 ? 7.527 -0.012 9.391 1 91.81 30 THR B N 1
ATOM 2491 C CA . THR B 1 30 ? 8.391 -0.28 8.25 1 91.81 30 THR B CA 1
ATOM 2492 C C . THR B 1 30 ? 9.461 -1.307 8.602 1 91.81 30 THR B C 1
ATOM 2494 O O . THR B 1 30 ? 10.133 -1.838 7.719 1 91.81 30 THR B O 1
ATOM 2497 N N . ARG B 1 31 ? 9.602 -1.71 9.875 1 85.81 31 ARG B N 1
ATOM 2498 C CA . ARG B 1 31 ? 10.672 -2.574 10.367 1 85.81 31 ARG B CA 1
ATOM 2499 C C . ARG B 1 31 ? 12.039 -2.062 9.93 1 85.81 31 ARG B C 1
ATOM 2501 O O . ARG B 1 31 ? 12.852 -2.822 9.406 1 85.81 31 ARG B O 1
ATOM 2508 N N . GLY B 1 32 ? 12.195 -0.783 10.117 1 86.25 32 GLY B N 1
ATOM 2509 C CA . GLY B 1 32 ? 13.398 -0.049 9.75 1 86.25 32 GLY B CA 1
ATOM 2510 C C . GLY B 1 32 ? 13.133 1.407 9.422 1 86.25 32 GLY B C 1
ATOM 2511 O O . GLY B 1 32 ? 12.086 1.95 9.789 1 86.25 32 GLY B O 1
ATOM 2512 N N . ASP B 1 33 ? 14.203 2.043 8.82 1 88.38 33 ASP B N 1
ATOM 2513 C CA . ASP B 1 33 ? 13.992 3.471 8.602 1 88.38 33 ASP B CA 1
ATOM 2514 C C . ASP B 1 33 ? 14.5 3.898 7.223 1 88.38 33 ASP B C 1
ATOM 2516 O O . ASP B 1 33 ? 14.344 5.055 6.832 1 88.38 33 ASP B O 1
ATOM 2520 N N . LEU B 1 34 ? 15.078 2.93 6.512 1 95.5 34 LEU B N 1
ATOM 2521 C CA . LEU B 1 34 ? 15.539 3.211 5.16 1 95.5 34 LEU B CA 1
ATOM 2522 C C . LEU B 1 34 ? 15.398 1.98 4.27 1 95.5 34 LEU B C 1
ATOM 2524 O O . LEU B 1 34 ? 15.492 0.849 4.746 1 95.5 34 LEU B O 1
ATOM 2528 N N . PRO B 1 35 ? 15.203 2.234 2.994 1 94.5 35 PRO B N 1
ATOM 2529 C CA . PRO B 1 35 ? 15.266 1.106 2.062 1 94.5 35 PRO B CA 1
ATOM 2530 C C . PRO B 1 35 ? 16.625 0.412 2.059 1 94.5 35 PRO B C 1
ATOM 2532 O O . PRO B 1 35 ? 17.656 1.071 2.188 1 94.5 35 PRO B O 1
ATOM 2535 N N . PRO B 1 36 ? 16.609 -0.888 1.811 1 91.94 36 PRO B N 1
ATOM 2536 C CA . PRO B 1 36 ? 17.875 -1.641 1.815 1 91.94 36 PRO B CA 1
ATOM 2537 C C . PRO B 1 36 ? 18.891 -1.075 0.84 1 91.94 36 PRO B C 1
ATOM 2539 O O . PRO B 1 36 ? 20.094 -1.025 1.155 1 91.94 36 PRO B O 1
ATOM 2542 N N . VAL B 1 37 ? 18.484 -0.625 -0.29 1 93.88 37 VAL B N 1
ATOM 2543 C CA . VAL B 1 37 ? 19.422 -0.122 -1.3 1 93.88 37 VAL B CA 1
ATOM 2544 C C . VAL B 1 37 ? 20.125 1.124 -0.775 1 93.88 37 VAL B C 1
ATOM 2546 O O . VAL B 1 37 ? 21.312 1.34 -1.061 1 93.88 37 VAL B O 1
ATOM 2549 N N . ILE B 1 38 ? 19.422 1.922 -0.006 1 97 38 ILE B N 1
ATOM 2550 C CA . ILE B 1 38 ? 20 3.141 0.548 1 97 38 ILE B CA 1
ATOM 2551 C C . ILE B 1 38 ? 20.938 2.787 1.705 1 97 38 ILE B C 1
ATOM 2553 O O . ILE B 1 38 ? 22.016 3.363 1.837 1 97 38 ILE B O 1
ATOM 2557 N N . TRP B 1 39 ? 20.516 1.838 2.482 1 95.5 39 TRP B N 1
ATOM 2558 C CA . TRP B 1 39 ? 21.375 1.376 3.562 1 95.5 39 TRP B CA 1
ATOM 2559 C C . TRP B 1 39 ? 22.688 0.835 3.014 1 95.5 39 TRP B C 1
ATOM 2561 O O . TRP B 1 39 ? 23.766 1.13 3.549 1 95.5 39 TRP B O 1
ATOM 2571 N N . GLN B 1 40 ? 22.562 0.03 2.008 1 95.25 40 GLN B N 1
ATOM 2572 C CA . GLN B 1 40 ? 23.766 -0.534 1.386 1 95.25 40 GLN B CA 1
ATOM 2573 C C . GLN B 1 40 ? 24.672 0.565 0.844 1 95.25 40 GLN B C 1
ATOM 2575 O O . GLN B 1 40 ? 25.891 0.488 0.979 1 95.25 40 GLN B O 1
ATOM 2580 N N . HIS B 1 41 ? 24.094 1.578 0.286 1 95.94 41 HIS B N 1
ATOM 2581 C CA . HIS B 1 41 ? 24.844 2.717 -0.234 1 95.94 41 HIS B CA 1
ATOM 2582 C C . HIS B 1 41 ? 25.578 3.451 0.884 1 95.94 41 HIS B C 1
ATOM 2584 O O . HIS B 1 41 ? 26.766 3.736 0.767 1 95.94 41 HIS B O 1
ATOM 2590 N N . LEU B 1 42 ? 24.922 3.736 1.986 1 96.19 42 LEU B N 1
ATOM 2591 C CA . LEU B 1 42 ? 25.516 4.457 3.104 1 96.19 42 LEU B CA 1
ATOM 2592 C C . LEU B 1 42 ? 26.672 3.654 3.715 1 96.19 42 LEU B C 1
ATOM 2594 O O . LEU B 1 42 ? 27.688 4.223 4.102 1 96.19 42 LEU B O 1
ATOM 2598 N N . LYS B 1 43 ? 26.484 2.383 3.713 1 94 43 LYS B N 1
ATOM 2599 C CA . LYS B 1 43 ? 27.5 1.515 4.316 1 94 43 LYS B CA 1
ATOM 2600 C C . LYS B 1 43 ? 28.734 1.412 3.434 1 94 43 LYS B C 1
ATOM 2602 O O . LYS B 1 43 ? 29.812 1.066 3.91 1 94 43 LYS B O 1
ATOM 2607 N N . SER B 1 44 ? 28.531 1.66 2.246 1 94.94 44 SER B N 1
ATOM 2608 C CA . SER B 1 44 ? 29.641 1.554 1.302 1 94.94 44 SER B CA 1
ATOM 2609 C C . SER B 1 44 ? 30.531 2.793 1.348 1 94.94 44 SER B C 1
ATOM 2611 O O . SER B 1 44 ? 31.609 2.809 0.765 1 94.94 44 SER B O 1
ATOM 2613 N N . VAL B 1 45 ? 30.109 3.869 2.035 1 94.56 45 VAL B N 1
ATOM 2614 C CA . VAL B 1 45 ? 30.844 5.125 2.141 1 94.56 45 VAL B CA 1
ATOM 2615 C C . VAL B 1 45 ? 31.484 5.238 3.523 1 94.56 45 VAL B C 1
ATOM 2617 O O . VAL B 1 45 ? 30.797 5.082 4.543 1 94.56 45 VAL B O 1
ATOM 2620 N N . SER B 1 46 ? 32.75 5.5 3.604 1 93.5 46 SER B N 1
ATOM 2621 C CA . SER B 1 46 ? 33.469 5.523 4.863 1 93.5 46 SER B CA 1
ATOM 2622 C C . SER B 1 46 ? 32.938 6.605 5.793 1 93.5 46 SER B C 1
ATOM 2624 O O . SER B 1 46 ? 32.781 6.371 6.992 1 93.5 46 SER B O 1
ATOM 2626 N N . ALA B 1 47 ? 32.719 7.828 5.242 1 96.12 47 ALA B N 1
ATOM 2627 C CA . ALA B 1 47 ? 32.188 8.953 6 1 96.12 47 ALA B CA 1
ATOM 2628 C C . ALA B 1 47 ? 30.953 9.555 5.301 1 96.12 47 ALA B C 1
ATOM 2630 O O . ALA B 1 47 ? 31.047 10.633 4.711 1 96.12 47 ALA B O 1
ATOM 2631 N N . PRO B 1 48 ? 29.844 8.867 5.465 1 97.94 48 PRO B N 1
ATOM 2632 C CA . PRO B 1 48 ? 28.672 9.336 4.715 1 97.94 48 PRO B CA 1
ATOM 2633 C C . PRO B 1 48 ? 28.172 10.695 5.195 1 97.94 48 PRO B C 1
ATOM 2635 O O . PRO B 1 48 ? 28.297 11.023 6.379 1 97.94 48 PRO B O 1
ATOM 2638 N N . LYS B 1 49 ? 27.656 11.484 4.316 1 98.75 49 LYS B N 1
ATOM 2639 C CA . LYS B 1 49 ? 26.984 12.75 4.605 1 98.75 49 LYS B CA 1
ATOM 2640 C C . LYS B 1 49 ? 25.484 12.648 4.348 1 98.75 49 LYS B C 1
ATOM 2642 O O . LYS B 1 49 ? 25.062 12.266 3.254 1 98.75 49 LYS B O 1
ATOM 2647 N N . VAL B 1 50 ? 24.703 12.953 5.395 1 98.81 50 VAL B N 1
ATOM 2648 C CA . VAL B 1 50 ? 23.25 12.812 5.312 1 98.81 50 VAL B CA 1
ATOM 2649 C C . VAL B 1 50 ? 22.594 14.133 5.695 1 98.81 50 VAL B C 1
ATOM 2651 O O . VAL B 1 50 ? 22.938 14.742 6.707 1 98.81 50 VAL B O 1
ATOM 2654 N N . ALA B 1 51 ? 21.719 14.578 4.832 1 98.88 51 ALA B N 1
ATOM 2655 C CA . ALA B 1 51 ? 20.828 15.688 5.156 1 98.88 51 ALA B CA 1
ATOM 2656 C C . ALA B 1 51 ? 19.422 15.195 5.469 1 98.88 51 ALA B C 1
ATOM 2658 O O . ALA B 1 51 ? 18.891 14.336 4.766 1 98.88 51 ALA B O 1
ATOM 2659 N N . ASP B 1 52 ? 18.891 15.688 6.555 1 98.75 52 ASP B N 1
ATOM 2660 C CA . ASP B 1 52 ? 17.5 15.445 6.926 1 98.75 52 ASP B CA 1
ATOM 2661 C C . ASP B 1 52 ? 16.672 16.719 6.84 1 98.75 52 ASP B C 1
ATOM 2663 O O . ASP B 1 52 ? 16.766 17.594 7.711 1 98.75 52 ASP B O 1
ATOM 2667 N N . ALA B 1 53 ? 15.875 16.797 5.773 1 97.25 53 ALA B N 1
ATOM 2668 C CA . ALA B 1 53 ? 14.992 17.938 5.598 1 97.25 53 ALA B CA 1
ATOM 2669 C C . ALA B 1 53 ? 13.664 17.719 6.309 1 97.25 53 ALA B C 1
ATOM 2671 O O . ALA B 1 53 ? 13.109 16.625 6.281 1 97.25 53 ALA B O 1
ATOM 2672 N N . ASN B 1 54 ? 13.188 18.781 6.902 1 95.88 54 ASN B N 1
ATOM 2673 C CA . ASN B 1 54 ? 12.062 18.641 7.82 1 95.88 54 ASN B CA 1
ATOM 2674 C C . ASN B 1 54 ? 12.383 17.672 8.953 1 95.88 54 ASN B C 1
ATOM 2676 O O . ASN B 1 54 ? 11.633 16.734 9.195 1 95.88 54 ASN B O 1
ATOM 2680 N N . THR B 1 55 ? 13.43 18 9.641 1 97 55 THR B N 1
ATOM 2681 C CA . THR B 1 55 ? 14.047 17.047 10.555 1 97 55 THR B CA 1
ATOM 2682 C C . THR B 1 55 ? 13.242 16.938 11.852 1 97 55 THR B C 1
ATOM 2684 O O . THR B 1 55 ? 13.344 15.953 12.57 1 97 55 THR B O 1
ATOM 2687 N N . GLY B 1 56 ? 12.461 17.938 12.148 1 94.44 56 GLY B N 1
ATOM 2688 C CA . GLY B 1 56 ? 11.75 17.938 13.414 1 94.44 56 GLY B CA 1
ATOM 2689 C C . GLY B 1 56 ? 12.68 17.984 14.617 1 94.44 56 GLY B C 1
ATOM 2690 O O . GLY B 1 56 ? 13.5 18.891 14.734 1 94.44 56 GLY B O 1
ATOM 2691 N N . THR B 1 57 ? 12.664 17 15.391 1 95.38 57 THR B N 1
ATOM 2692 C CA . THR B 1 57 ? 13.453 16.984 16.625 1 95.38 57 THR B CA 1
ATOM 2693 C C . THR B 1 57 ? 14.898 16.578 16.328 1 95.38 57 THR B C 1
ATOM 2695 O O . THR B 1 57 ? 15.781 16.766 17.172 1 95.38 57 THR B O 1
ATOM 2698 N N . GLY B 1 58 ? 15.117 16.016 15.242 1 97.12 58 GLY B N 1
ATOM 2699 C CA . GLY B 1 58 ? 16.422 15.461 14.906 1 97.12 58 GLY B CA 1
ATOM 2700 C C . GLY B 1 58 ? 16.562 14 15.289 1 97.12 58 GLY B C 1
ATOM 2701 O O . GLY B 1 58 ? 17.656 13.422 15.18 1 97.12 58 GLY B O 1
ATOM 2702 N N . ILE B 1 59 ? 15.492 13.383 15.594 1 96.12 59 ILE B N 1
ATOM 2703 C CA . ILE B 1 59 ? 15.523 12.047 16.172 1 96.12 59 ILE B CA 1
ATOM 2704 C C . ILE B 1 59 ? 16.031 11.047 15.141 1 96.12 59 ILE B C 1
ATOM 2706 O O . ILE B 1 59 ? 16.75 10.102 15.477 1 96.12 59 ILE B O 1
ATOM 2710 N N . PHE B 1 60 ? 15.664 11.227 13.969 1 97.31 60 PHE B N 1
ATOM 2711 C CA . PHE B 1 60 ? 16.156 10.328 12.93 1 97.31 60 PHE B CA 1
ATOM 2712 C C . PHE B 1 60 ? 17.672 10.352 12.867 1 97.31 60 PHE B C 1
ATOM 2714 O O . PHE B 1 60 ? 18.328 9.305 12.828 1 97.31 60 PHE B O 1
ATOM 2721 N N . LEU B 1 61 ? 18.234 11.539 12.836 1 98 61 LEU B N 1
ATOM 2722 C CA . LEU B 1 61 ? 19.688 11.703 12.758 1 98 61 LEU B CA 1
ATOM 2723 C C . LEU B 1 61 ? 20.359 11.18 14.016 1 98 61 LEU B C 1
ATOM 2725 O O . LEU B 1 61 ? 21.438 10.586 13.945 1 98 61 LEU B O 1
ATOM 2729 N N . LYS B 1 62 ? 19.75 11.461 15.117 1 96.94 62 LYS B N 1
ATOM 2730 C CA . LYS B 1 62 ? 20.281 10.945 16.375 1 96.94 62 LYS B CA 1
ATOM 2731 C C . LYS B 1 62 ? 20.438 9.43 16.328 1 96.94 62 LYS B C 1
ATOM 2733 O O . LYS B 1 62 ? 21.484 8.898 16.688 1 96.94 62 LYS B O 1
ATOM 2738 N N . GLU B 1 63 ? 19.422 8.758 15.859 1 96.25 63 GLU B N 1
ATOM 2739 C CA . GLU B 1 63 ? 19.453 7.301 15.773 1 96.25 63 GLU B CA 1
ATOM 2740 C C . GLU B 1 63 ? 20.406 6.832 14.68 1 96.25 63 GLU B C 1
ATOM 2742 O O . GLU B 1 63 ? 21.094 5.82 14.836 1 96.25 63 GLU B O 1
ATOM 2747 N N . LEU B 1 64 ? 20.438 7.562 13.594 1 96.75 64 LEU B N 1
ATOM 2748 C CA . LEU B 1 64 ? 21.328 7.215 12.5 1 96.75 64 LEU B CA 1
ATOM 2749 C C . LEU B 1 64 ? 22.781 7.305 12.938 1 96.75 64 LEU B C 1
ATOM 2751 O O . LEU B 1 64 ? 23.609 6.477 12.547 1 96.75 64 LEU B O 1
ATOM 2755 N N . ALA B 1 65 ? 23.094 8.266 13.711 1 96.88 65 ALA B N 1
ATOM 2756 C CA . ALA B 1 65 ? 24.453 8.484 14.188 1 96.88 65 ALA B CA 1
ATOM 2757 C C . ALA B 1 65 ? 25 7.242 14.875 1 96.88 65 ALA B C 1
ATOM 2759 O O . ALA B 1 65 ? 26.203 6.961 14.797 1 96.88 65 ALA B O 1
ATOM 2760 N N . ALA B 1 66 ? 24.141 6.492 15.484 1 94.81 66 ALA B N 1
ATOM 2761 C CA . ALA B 1 66 ? 24.562 5.297 16.219 1 94.81 66 ALA B CA 1
ATOM 2762 C C . ALA B 1 66 ? 24.844 4.141 15.258 1 94.81 66 ALA B C 1
ATOM 2764 O O . ALA B 1 66 ? 25.422 3.129 15.648 1 94.81 66 ALA B O 1
ATOM 2765 N N . ARG B 1 67 ? 24.5 4.305 14.031 1 94.62 67 ARG B N 1
ATOM 2766 C CA . ARG B 1 67 ? 24.578 3.18 13.109 1 94.62 67 ARG B CA 1
ATOM 2767 C C . ARG B 1 67 ? 25.562 3.447 11.984 1 94.62 67 ARG B C 1
ATOM 2769 O O . ARG B 1 67 ? 25.781 2.6 11.117 1 94.62 67 ARG B O 1
ATOM 2776 N N . VAL B 1 68 ? 26.094 4.668 11.969 1 94.88 68 VAL B N 1
ATOM 2777 C CA . VAL B 1 68 ? 27.094 5.02 10.969 1 94.88 68 VAL B CA 1
ATOM 2778 C C . VAL B 1 68 ? 28.406 5.395 11.664 1 94.88 68 VAL B C 1
ATOM 2780 O O . VAL B 1 68 ? 28.484 5.41 12.898 1 94.88 68 VAL B O 1
ATOM 2783 N N . THR B 1 69 ? 29.453 5.668 10.867 1 93.75 69 THR B N 1
ATOM 2784 C CA . THR B 1 69 ? 30.766 6.004 11.414 1 93.75 69 THR B CA 1
ATOM 2785 C C . THR B 1 69 ? 30.734 7.367 12.102 1 93.75 69 THR B C 1
ATOM 2787 O O . THR B 1 69 ? 29.906 8.219 11.75 1 93.75 69 THR B O 1
ATOM 2790 N N . GLU B 1 70 ? 31.625 7.605 13.023 1 93.75 70 GLU B N 1
ATOM 2791 C CA . GLU B 1 70 ? 31.703 8.875 13.734 1 93.75 70 GLU B CA 1
ATOM 2792 C C . GLU B 1 70 ? 32.094 10.008 12.797 1 93.75 70 GLU B C 1
ATOM 2794 O O . GLU B 1 70 ? 31.828 11.18 13.094 1 93.75 70 GLU B O 1
ATOM 2799 N N . GLU B 1 71 ? 32.656 9.625 11.695 1 96 71 GLU B N 1
ATOM 2800 C CA . GLU B 1 71 ? 33.125 10.617 10.727 1 96 71 GLU B CA 1
ATOM 2801 C C . GLU B 1 71 ? 31.969 11.086 9.828 1 96 71 GLU B C 1
ATOM 2803 O O . GLU B 1 71 ? 32.125 12.047 9.062 1 96 71 GLU B O 1
ATOM 2808 N N . ALA B 1 72 ? 30.859 10.508 10.016 1 97.75 72 ALA B N 1
ATOM 2809 C CA . ALA B 1 72 ? 29.703 10.906 9.211 1 97.75 72 ALA B CA 1
ATOM 2810 C C . ALA B 1 72 ? 29.281 12.336 9.531 1 97.75 72 ALA B C 1
ATOM 2812 O O . ALA B 1 72 ? 29.469 12.805 10.656 1 97.75 72 ALA B O 1
ATOM 2813 N N . GLN B 1 73 ? 28.812 13.055 8.562 1 98.44 73 GLN B N 1
ATOM 2814 C CA . GLN B 1 73 ? 28.219 14.383 8.719 1 98.44 73 GLN B CA 1
ATOM 2815 C C . GLN B 1 73 ? 26.688 14.312 8.602 1 98.44 73 GLN B C 1
ATOM 2817 O O . GLN B 1 73 ? 26.156 13.938 7.559 1 98.44 73 GLN B O 1
ATOM 2822 N N . LEU B 1 74 ? 26.047 14.648 9.633 1 98.69 74 LEU B N 1
ATOM 2823 C CA . LEU B 1 74 ? 24.594 14.555 9.719 1 98.69 74 LEU B CA 1
ATOM 2824 C C . LEU B 1 74 ? 23.969 15.922 9.961 1 98.69 74 LEU B C 1
ATOM 2826 O O . LEU B 1 74 ? 24.062 16.453 11.07 1 98.69 74 LEU B O 1
ATOM 2830 N N . ASP B 1 75 ? 23.312 16.453 8.945 1 98.81 75 ASP B N 1
ATOM 2831 C CA . ASP B 1 75 ? 22.766 17.812 9.008 1 98.81 75 ASP B CA 1
ATOM 2832 C C . ASP B 1 75 ? 21.234 17.781 8.945 1 98.81 75 ASP B C 1
ATOM 2834 O O . ASP B 1 75 ? 20.656 17.188 8.031 1 98.81 75 ASP B O 1
ATOM 2838 N N . GLY B 1 76 ? 20.609 18.406 9.914 1 98.69 76 GLY B N 1
ATOM 2839 C CA . GLY B 1 76 ? 19.156 18.531 9.93 1 98.69 76 GLY B CA 1
ATOM 2840 C C . GLY B 1 76 ? 18.688 19.953 9.625 1 98.69 76 GLY B C 1
ATOM 2841 O O . GLY B 1 76 ? 19.281 20.922 10.102 1 98.69 76 GLY B O 1
ATOM 2842 N N . PHE B 1 77 ? 17.641 20.031 8.812 1 98.19 77 PHE B N 1
ATOM 2843 C CA . PHE B 1 77 ? 17.062 21.328 8.445 1 98.19 77 PHE B CA 1
ATOM 2844 C C . PHE B 1 77 ? 15.578 21.359 8.781 1 98.19 77 PHE B C 1
ATOM 2846 O O . PHE B 1 77 ? 14.844 20.406 8.523 1 98.19 77 PHE B O 1
ATOM 2853 N N . ASP B 1 78 ? 15.203 22.438 9.375 1 96.12 78 ASP B N 1
ATOM 2854 C CA . ASP B 1 78 ? 13.781 22.656 9.633 1 96.12 78 ASP B CA 1
ATOM 2855 C C . ASP B 1 78 ? 13.461 24.141 9.703 1 96.12 78 ASP B C 1
ATOM 2857 O O . ASP B 1 78 ? 14.289 24.938 10.133 1 96.12 78 ASP B O 1
ATOM 2861 N N . ILE B 1 79 ? 12.289 24.453 9.281 1 93.44 79 ILE B N 1
ATOM 2862 C CA . ILE B 1 79 ? 11.883 25.859 9.328 1 93.44 79 ILE B CA 1
ATOM 2863 C C . ILE B 1 79 ? 11.602 26.266 10.773 1 93.44 79 ILE B C 1
ATOM 2865 O O . ILE B 1 79 ? 11.758 27.422 11.133 1 93.44 79 ILE B O 1
ATOM 2869 N N . ASP B 1 80 ? 11.141 25.328 11.555 1 91.5 80 ASP B N 1
ATOM 2870 C CA . ASP B 1 80 ? 10.852 25.578 12.961 1 91.5 80 ASP B CA 1
ATOM 2871 C C . ASP B 1 80 ? 11.945 25.016 13.859 1 91.5 80 ASP B C 1
ATOM 2873 O O . ASP B 1 80 ? 11.875 23.859 14.289 1 91.5 80 ASP B O 1
ATOM 2877 N N . THR B 1 81 ? 12.82 25.797 14.242 1 91.62 81 THR B N 1
ATOM 2878 C CA . THR B 1 81 ? 13.992 25.359 15 1 91.62 81 THR B CA 1
ATOM 2879 C C . THR B 1 81 ? 13.625 25.078 16.453 1 91.62 81 THR B C 1
ATOM 2881 O O . THR B 1 81 ? 14.438 24.562 17.219 1 91.62 81 THR B O 1
ATOM 2884 N N . ARG B 1 82 ? 12.445 25.5 16.875 1 89.06 82 ARG B N 1
ATOM 2885 C CA . ARG B 1 82 ? 12.008 25.281 18.25 1 89.06 82 ARG B CA 1
ATOM 2886 C C . ARG B 1 82 ? 11.82 23.797 18.531 1 89.06 82 ARG B C 1
ATOM 2888 O O . ARG B 1 82 ? 11.789 23.375 19.688 1 89.06 82 ARG B O 1
ATOM 2895 N N . LYS B 1 83 ? 11.734 22.953 17.484 1 90.31 83 LYS B N 1
ATOM 2896 C CA . LYS B 1 83 ? 11.461 21.531 17.625 1 90.31 83 LYS B CA 1
ATOM 2897 C C . LYS B 1 83 ? 12.742 20.75 17.906 1 90.31 83 LYS B C 1
ATOM 2899 O O . LYS B 1 83 ? 12.695 19.578 18.297 1 90.31 83 LYS B O 1
ATOM 2904 N N . PHE B 1 84 ? 13.867 21.406 17.797 1 94.25 84 PHE B N 1
ATOM 2905 C CA . PHE B 1 84 ? 15.148 20.719 17.891 1 94.25 84 PHE B CA 1
ATOM 2906 C C . PHE B 1 84 ? 15.375 20.156 19.281 1 94.25 84 PHE B C 1
ATOM 2908 O O . PHE B 1 84 ? 15.07 20.828 20.281 1 94.25 84 PHE B O 1
ATOM 2915 N N . HIS B 1 85 ? 15.891 18.984 19.344 1 92.31 85 HIS B N 1
ATOM 2916 C CA . HIS B 1 85 ? 16.5 18.562 20.594 1 92.31 85 HIS B CA 1
ATOM 2917 C C . HIS B 1 85 ? 17.688 19.453 20.953 1 92.31 85 HIS B C 1
ATOM 2919 O O . HIS B 1 85 ? 18.312 20.047 20.078 1 92.31 85 HIS B O 1
ATOM 2925 N N . GLU B 1 86 ? 17.922 19.391 22.234 1 91.81 86 GLU B N 1
ATOM 2926 C CA . GLU B 1 86 ? 19.094 20.141 22.703 1 91.81 86 GLU B CA 1
ATOM 2927 C C . GLU B 1 86 ? 20.375 19.562 22.125 1 91.81 86 GLU B C 1
ATOM 2929 O O . GLU B 1 86 ? 20.531 18.344 22.016 1 91.81 86 GLU B O 1
ATOM 2934 N N . THR B 1 87 ? 21.172 20.484 21.75 1 90.44 87 THR B N 1
ATOM 2935 C CA . THR B 1 87 ? 22.438 20.094 21.141 1 90.44 87 THR B CA 1
ATOM 2936 C C . THR B 1 87 ? 23.188 19.125 22.031 1 90.44 87 THR B C 1
ATOM 2938 O O . THR B 1 87 ? 23.875 18.219 21.531 1 90.44 87 THR B O 1
ATOM 2941 N N . THR B 1 88 ? 23.031 19.25 23.266 1 90.25 88 THR B N 1
ATOM 2942 C CA . THR B 1 88 ? 23.75 18.422 24.234 1 90.25 88 THR B CA 1
ATOM 2943 C C . THR B 1 88 ? 23.234 16.984 24.203 1 90.25 88 THR B C 1
ATOM 2945 O O . THR B 1 88 ? 23.922 16.078 24.656 1 90.25 88 THR B O 1
ATOM 2948 N N . SER B 1 89 ? 22.109 16.859 23.656 1 93.19 89 SER B N 1
ATOM 2949 C CA . SER B 1 89 ? 21.531 15.531 23.625 1 93.19 89 SER B CA 1
ATOM 2950 C C . SER B 1 89 ? 21.781 14.852 22.281 1 93.19 89 SER B C 1
ATOM 2952 O O . SER B 1 89 ? 21.359 13.711 22.078 1 93.19 89 SER B O 1
ATOM 2954 N N . LEU B 1 90 ? 22.547 15.539 21.453 1 95.38 90 LEU B N 1
ATOM 2955 C CA . LEU B 1 90 ? 22.828 15.016 20.125 1 95.38 90 LEU B CA 1
ATOM 2956 C C . LEU B 1 90 ? 24.297 14.648 19.969 1 95.38 90 LEU B C 1
ATOM 2958 O O . LEU B 1 90 ? 25.156 15.281 20.578 1 95.38 90 LEU B O 1
ATOM 2962 N N . PRO B 1 91 ? 24.5 13.633 19.234 1 96.5 91 PRO B N 1
ATOM 2963 C CA . PRO B 1 91 ? 25.906 13.336 18.922 1 96.5 91 PRO B CA 1
ATOM 2964 C C . PRO B 1 91 ? 26.625 14.516 18.25 1 96.5 91 PRO B C 1
ATOM 2966 O O . PRO B 1 91 ? 25.984 15.336 17.594 1 96.5 91 PRO B O 1
ATOM 2969 N N . ALA B 1 92 ? 27.922 14.562 18.312 1 95.19 92 ALA B N 1
ATOM 2970 C CA . ALA B 1 92 ? 28.734 15.695 17.859 1 95.19 92 ALA B CA 1
ATOM 2971 C C . ALA B 1 92 ? 28.625 15.875 16.359 1 95.19 92 ALA B C 1
ATOM 2973 O O . ALA B 1 92 ? 28.766 16.984 15.844 1 95.19 92 ALA B O 1
ATOM 2974 N N . ASN B 1 93 ? 28.344 14.789 15.672 1 96.5 93 ASN B N 1
ATOM 2975 C CA . ASN B 1 93 ? 28.312 14.867 14.211 1 96.5 93 ASN B CA 1
ATOM 2976 C C . ASN B 1 93 ? 26.906 15.172 13.695 1 96.5 93 ASN B C 1
ATOM 2978 O O . ASN B 1 93 ? 26.641 15.062 12.5 1 96.5 93 ASN B O 1
ATOM 2982 N N . VAL B 1 94 ? 25.984 15.5 14.594 1 98.25 94 VAL B N 1
ATOM 2983 C CA . VAL B 1 94 ? 24.641 15.938 14.219 1 98.25 94 VAL B CA 1
ATOM 2984 C C . VAL B 1 94 ? 24.516 17.453 14.414 1 98.25 94 VAL B C 1
ATOM 2986 O O . VAL B 1 94 ? 24.703 17.953 15.516 1 98.25 94 VAL B O 1
ATOM 2989 N N . LYS B 1 95 ? 24.234 18.141 13.367 1 97.94 95 LYS B N 1
ATOM 2990 C CA . LYS B 1 95 ? 24.016 19.578 13.414 1 97.94 95 LYS B CA 1
ATOM 2991 C C . LYS B 1 95 ? 22.641 19.953 12.875 1 97.94 95 LYS B C 1
ATOM 2993 O O . LYS B 1 95 ? 22.297 19.609 11.742 1 97.94 95 LYS B O 1
ATOM 2998 N N . LEU B 1 96 ? 21.906 20.594 13.68 1 98.19 96 LEU B N 1
ATOM 2999 C CA . LEU B 1 96 ? 20.578 21.047 13.289 1 98.19 96 LEU B CA 1
ATOM 3000 C C . LEU B 1 96 ? 20.578 22.547 12.992 1 98.19 96 LEU B C 1
ATOM 3002 O O . LEU B 1 96 ? 21.25 23.312 13.688 1 98.19 96 LEU B O 1
ATOM 3006 N N . GLN B 1 97 ? 19.906 22.938 11.953 1 96.81 97 GLN B N 1
ATOM 3007 C CA . GLN B 1 97 ? 19.875 24.344 11.57 1 96.81 97 GLN B CA 1
ATOM 3008 C C . GLN B 1 97 ? 18.609 24.688 10.797 1 96.81 97 GLN B C 1
ATOM 3010 O O . GLN B 1 97 ? 17.844 23.781 10.43 1 96.81 97 GLN B O 1
ATOM 3015 N N . TYR B 1 98 ? 18.453 25.922 10.625 1 96.56 98 TYR B N 1
ATOM 3016 C CA . TYR B 1 98 ? 17.297 26.406 9.867 1 96.56 98 TYR B CA 1
ATOM 3017 C C . TYR B 1 98 ? 17.422 26.016 8.398 1 96.56 98 TYR B C 1
ATOM 3019 O O . TYR B 1 98 ? 18.5 26.062 7.816 1 96.56 98 TYR B O 1
ATOM 3027 N N . GLY B 1 99 ? 16.312 25.594 7.812 1 96.31 99 GLY B N 1
ATOM 3028 C CA . GLY B 1 99 ? 16.219 25.328 6.387 1 96.31 99 GLY B CA 1
ATOM 3029 C C . GLY B 1 99 ? 14.789 25.234 5.887 1 96.31 99 GLY B C 1
ATOM 3030 O O . GLY B 1 99 ? 13.922 24.703 6.582 1 96.31 99 GLY B O 1
ATOM 3031 N N . ASN B 1 100 ? 14.586 25.797 4.723 1 96.44 100 ASN B N 1
ATOM 3032 C CA . ASN B 1 100 ? 13.312 25.766 4.008 1 96.44 100 ASN B CA 1
ATOM 3033 C C . ASN B 1 100 ? 13.438 25.031 2.676 1 96.44 100 ASN B C 1
ATOM 3035 O O . ASN B 1 100 ? 14.133 25.5 1.771 1 96.44 100 ASN B O 1
ATOM 3039 N N . VAL B 1 101 ? 12.703 23.953 2.541 1 97.38 101 VAL B N 1
ATOM 3040 C CA . VAL B 1 101 ? 12.867 23.094 1.377 1 97.38 101 VAL B CA 1
ATOM 3041 C C . VAL B 1 101 ? 12.422 23.828 0.119 1 97.38 101 VAL B C 1
ATOM 3043 O O . VAL B 1 101 ? 12.711 23.391 -1 1 97.38 101 VAL B O 1
ATOM 3046 N N . LEU B 1 102 ? 11.68 24.922 0.267 1 97.06 102 LEU B N 1
ATOM 3047 C CA . LEU B 1 102 ? 11.172 25.672 -0.877 1 97.06 102 LEU B CA 1
ATOM 3048 C C . LEU B 1 102 ? 12.156 26.75 -1.314 1 97.06 102 LEU B C 1
ATOM 3050 O O . LEU B 1 102 ? 11.969 27.391 -2.354 1 97.06 102 LEU B O 1
ATOM 3054 N N . GLU B 1 103 ? 13.172 26.922 -0.548 1 97.25 103 GLU B N 1
ATOM 3055 C CA . GLU B 1 103 ? 14.211 27.906 -0.852 1 97.25 103 GLU B CA 1
ATOM 3056 C C . GLU B 1 103 ? 15.547 27.234 -1.145 1 97.25 103 GLU B C 1
ATOM 3058 O O . GLU B 1 103 ? 15.812 26.141 -0.659 1 97.25 103 GLU B O 1
ATOM 3063 N N . PRO B 1 104 ? 16.422 27.938 -1.898 1 97.06 104 PRO B N 1
ATOM 3064 C CA . PRO B 1 104 ? 17.75 27.375 -2.135 1 97.06 104 PRO B CA 1
ATOM 3065 C C . PRO B 1 104 ? 18.562 27.203 -0.848 1 97.06 104 PRO B C 1
ATOM 3067 O O . PRO B 1 104 ? 18.516 28.062 0.033 1 97.06 104 PRO B O 1
ATOM 3070 N N . PHE B 1 105 ? 19.172 26.141 -0.829 1 97.69 105 PHE B N 1
ATOM 3071 C CA . PHE B 1 105 ? 20.047 25.891 0.32 1 97.69 105 PHE B CA 1
ATOM 3072 C C . PHE B 1 105 ? 21.344 26.672 0.19 1 97.69 105 PHE B C 1
ATOM 3074 O O . PHE B 1 105 ? 21.766 27.016 -0.917 1 97.69 105 PHE B O 1
ATOM 3081 N N . PRO B 1 106 ? 21.984 26.906 1.317 1 97.38 106 PRO B N 1
ATOM 3082 C CA . PRO B 1 106 ? 23.281 27.562 1.267 1 97.38 106 PRO B CA 1
ATOM 3083 C C . PRO B 1 106 ? 24.312 26.766 0.466 1 97.38 106 PRO B C 1
ATOM 3085 O O . PRO B 1 106 ? 24.297 25.531 0.48 1 97.38 106 PRO B O 1
ATOM 3088 N N . LYS B 1 107 ? 25.25 27.406 -0.077 1 97.69 107 LYS B N 1
ATOM 3089 C CA . LYS B 1 107 ? 26.234 26.844 -1.009 1 97.69 107 LYS B CA 1
ATOM 3090 C C . LYS B 1 107 ? 27.047 25.734 -0.358 1 97.69 107 LYS B C 1
ATOM 3092 O O . LYS B 1 107 ? 27.406 24.75 -1.017 1 97.69 107 LYS B O 1
ATOM 3097 N N . GLN B 1 108 ? 27.297 25.844 0.876 1 97.5 108 GLN B N 1
ATOM 3098 C CA . GLN B 1 108 ? 28.172 24.906 1.558 1 97.5 108 GLN B CA 1
ATOM 3099 C C . GLN B 1 108 ? 27.516 23.531 1.664 1 97.5 108 GLN B C 1
ATOM 3101 O O . GLN B 1 108 ? 28.203 22.531 1.938 1 97.5 108 GLN B O 1
ATOM 3106 N N . TYR B 1 109 ? 26.266 23.469 1.426 1 98.31 109 TYR B N 1
ATOM 3107 C CA . TYR B 1 109 ? 25.547 22.203 1.576 1 98.31 109 TYR B CA 1
ATOM 3108 C C . TYR B 1 109 ? 25.234 21.594 0.216 1 98.31 109 TYR B C 1
ATOM 3110 O O . TYR B 1 109 ? 24.719 20.469 0.136 1 98.31 109 TYR B O 1
ATOM 3118 N N . LEU B 1 110 ? 25.547 22.281 -0.848 1 98.38 110 LEU B N 1
ATOM 3119 C CA . LEU B 1 110 ? 25.156 21.812 -2.174 1 98.38 110 LEU B CA 1
ATOM 3120 C C . LEU B 1 110 ? 26.078 20.719 -2.678 1 98.38 110 LEU B C 1
ATOM 3122 O O . LEU B 1 110 ? 27.297 20.828 -2.535 1 98.38 110 LEU B O 1
ATOM 3126 N N . GLY B 1 111 ? 25.547 19.562 -3.111 1 97.94 111 GLY B N 1
ATOM 3127 C CA . GLY B 1 111 ? 26.25 18.547 -3.859 1 97.94 111 GLY B CA 1
ATOM 3128 C C . GLY B 1 111 ? 27.141 17.672 -2.986 1 97.94 111 GLY B C 1
ATOM 3129 O O . GLY B 1 111 ? 28.141 17.125 -3.457 1 97.94 111 GLY B O 1
ATOM 3130 N N . ILE B 1 112 ? 26.781 17.516 -1.726 1 98.19 112 ILE B N 1
ATOM 3131 C CA . ILE B 1 112 ? 27.781 16.844 -0.908 1 98.19 112 ILE B CA 1
ATOM 3132 C C . ILE B 1 112 ? 27.156 15.641 -0.195 1 98.19 112 ILE B C 1
ATOM 3134 O O . ILE B 1 112 ? 27.875 14.844 0.425 1 98.19 112 ILE B O 1
ATOM 3138 N N . TYR B 1 113 ? 25.875 15.445 -0.277 1 98.75 113 TYR B N 1
ATOM 3139 C CA . TYR B 1 113 ? 25.219 14.445 0.565 1 98.75 113 TYR B CA 1
ATOM 3140 C C . TYR B 1 113 ? 25.031 13.133 -0.186 1 98.75 113 TYR B C 1
ATOM 3142 O O . TYR B 1 113 ? 24.688 13.133 -1.371 1 98.75 113 TYR B O 1
ATOM 3150 N N . ASP B 1 114 ? 25.25 12.055 0.547 1 98.69 114 ASP B N 1
ATOM 3151 C CA . ASP B 1 114 ? 24.969 10.711 0.058 1 98.69 114 ASP B CA 1
ATOM 3152 C C . ASP B 1 114 ? 23.469 10.391 0.138 1 98.69 114 ASP B C 1
ATOM 3154 O O . ASP B 1 114 ? 22.969 9.57 -0.629 1 98.69 114 ASP B O 1
ATOM 3158 N N . LEU B 1 115 ? 22.859 11.008 1.092 1 98.81 115 LEU B N 1
ATOM 3159 C CA . LEU B 1 115 ? 21.438 10.812 1.33 1 98.81 115 LEU B CA 1
ATOM 3160 C C . LEU B 1 115 ? 20.781 12.117 1.772 1 98.81 115 LEU B C 1
ATOM 3162 O O . LEU B 1 115 ? 21.297 12.812 2.646 1 98.81 115 LEU B O 1
ATOM 3166 N N . VAL B 1 116 ? 19.703 12.422 1.116 1 98.94 116 VAL B N 1
ATOM 3167 C CA . VAL B 1 116 ? 18.75 13.414 1.611 1 98.94 116 VAL B CA 1
ATOM 3168 C C . VAL B 1 116 ? 17.453 12.727 2.023 1 98.94 116 VAL B C 1
ATOM 3170 O O . VAL B 1 116 ? 16.812 12.07 1.207 1 98.94 116 VAL B O 1
ATOM 3173 N N . HIS B 1 117 ? 17.156 12.867 3.258 1 98.75 117 HIS B N 1
ATOM 3174 C CA . HIS B 1 117 ? 15.984 12.25 3.879 1 98.75 117 HIS B CA 1
ATOM 3175 C C . HIS B 1 117 ? 14.891 13.273 4.152 1 98.75 117 HIS B C 1
ATOM 3177 O O . HIS B 1 117 ? 15.18 14.398 4.574 1 98.75 117 HIS B O 1
ATOM 3183 N N . VAL B 1 118 ? 13.633 12.906 3.848 1 97.81 118 VAL B N 1
ATOM 3184 C CA . VAL B 1 118 ? 12.484 13.781 4.09 1 97.81 118 VAL B CA 1
ATOM 3185 C C . VAL B 1 118 ? 11.328 12.961 4.66 1 97.81 118 VAL B C 1
ATOM 3187 O O . VAL B 1 118 ? 11.109 11.812 4.262 1 97.81 118 VAL B O 1
ATOM 3190 N N . LYS B 1 119 ? 10.617 13.594 5.598 1 95 119 LYS B N 1
ATOM 3191 C CA . LYS B 1 119 ? 9.445 12.898 6.117 1 95 119 LYS B CA 1
ATOM 3192 C C . LYS B 1 119 ? 8.281 13.875 6.316 1 95 119 LYS B C 1
ATOM 3194 O O . LYS B 1 119 ? 8.438 14.914 6.953 1 95 119 LYS B O 1
ATOM 3199 N N . LEU B 1 120 ? 7.117 13.578 5.801 1 93.06 120 LEU B N 1
ATOM 3200 C CA . LEU B 1 120 ? 5.805 14.094 6.164 1 93.06 120 LEU B CA 1
ATOM 3201 C C . LEU B 1 120 ? 5.734 15.602 5.93 1 93.06 120 LEU B C 1
ATOM 3203 O O . LEU B 1 120 ? 5.555 16.375 6.875 1 93.06 120 LEU B O 1
ATOM 3207 N N . LEU B 1 121 ? 5.613 15.984 4.684 1 94.12 121 LEU B N 1
ATOM 3208 C CA . LEU B 1 121 ? 5.477 17.391 4.363 1 94.12 121 LEU B CA 1
ATOM 3209 C C . LEU B 1 121 ? 4.09 17.688 3.795 1 94.12 121 LEU B C 1
ATOM 3211 O O . LEU B 1 121 ? 3.824 18.812 3.352 1 94.12 121 LEU B O 1
ATOM 3215 N N . TYR B 1 122 ? 3.201 16.734 3.816 1 92 122 TYR B N 1
ATOM 3216 C CA . TYR B 1 122 ? 1.856 16.906 3.275 1 92 122 TYR B CA 1
ATOM 3217 C C . TYR B 1 122 ? 1.165 18.109 3.885 1 92 122 TYR B C 1
ATOM 3219 O O . TYR B 1 122 ? 0.539 18.906 3.172 1 92 122 TYR B O 1
ATOM 3227 N N . ALA B 1 123 ? 1.308 18.281 5.172 1 89.88 123 ALA B N 1
ATOM 3228 C CA . ALA B 1 123 ? 0.58 19.328 5.875 1 89.88 123 ALA B CA 1
ATOM 3229 C C . ALA B 1 123 ? 1.254 20.688 5.684 1 89.88 123 ALA B C 1
ATOM 3231 O O . ALA B 1 123 ? 0.71 21.719 6.082 1 89.88 123 ALA B O 1
ATOM 3232 N N . ALA B 1 124 ? 2.385 20.641 4.977 1 91.62 124 ALA B N 1
ATOM 3233 C CA . ALA B 1 124 ? 3.162 21.875 4.938 1 91.62 124 ALA B CA 1
ATOM 3234 C C . ALA B 1 124 ? 3.27 22.422 3.514 1 91.62 124 ALA B C 1
ATOM 3236 O O . ALA B 1 124 ? 3.578 23.594 3.309 1 91.62 124 ALA B O 1
ATOM 3237 N N . LEU B 1 125 ? 3.016 21.594 2.523 1 94.38 125 LEU B N 1
ATOM 3238 C CA . LEU B 1 125 ? 3.281 22.016 1.151 1 94.38 125 LEU B CA 1
ATOM 3239 C C . LEU B 1 125 ? 1.981 22.156 0.365 1 94.38 125 LEU B C 1
ATOM 3241 O O . LEU B 1 125 ? 1.074 21.328 0.506 1 94.38 125 LEU B O 1
ATOM 3245 N N . LYS B 1 126 ? 2.016 23.172 -0.427 1 94.5 126 LYS B N 1
ATOM 3246 C CA . LYS B 1 126 ? 0.944 23.328 -1.407 1 94.5 126 LYS B CA 1
ATOM 3247 C C . LYS B 1 126 ? 1.212 22.469 -2.646 1 94.5 126 LYS B C 1
ATOM 3249 O O . LYS B 1 126 ? 2.336 22.016 -2.863 1 94.5 126 LYS B O 1
ATOM 3254 N N . LYS B 1 127 ? 0.154 22.328 -3.439 1 92.12 127 LYS B N 1
ATOM 3255 C CA . LYS B 1 127 ? 0.173 21.453 -4.609 1 92.12 127 LYS B CA 1
ATOM 3256 C C . LYS B 1 127 ? 1.317 21.828 -5.551 1 92.12 127 LYS B C 1
ATOM 3258 O O . LYS B 1 127 ? 2.016 20.938 -6.062 1 92.12 127 LYS B O 1
ATOM 3263 N N . ASP B 1 128 ? 1.574 23.047 -5.73 1 93.06 128 ASP B N 1
ATOM 3264 C CA . ASP B 1 128 ? 2.533 23.5 -6.73 1 93.06 128 ASP B CA 1
ATOM 3265 C C . ASP B 1 128 ? 3.938 23.609 -6.137 1 93.06 128 ASP B C 1
ATOM 3267 O O . ASP B 1 128 ? 4.887 23.969 -6.832 1 93.06 128 ASP B O 1
ATOM 3271 N N . GLU B 1 129 ? 4.105 23.234 -4.906 1 96.38 129 GLU B N 1
ATOM 3272 C CA . GLU B 1 129 ? 5.379 23.422 -4.219 1 96.38 129 GLU B CA 1
ATOM 3273 C C . GLU B 1 129 ? 6.195 22.141 -4.191 1 96.38 129 GLU B C 1
ATOM 3275 O O . GLU B 1 129 ? 7.398 22.172 -3.93 1 96.38 129 GLU B O 1
ATOM 3280 N N . TRP B 1 130 ? 5.582 21.047 -4.492 1 96.19 130 TRP B N 1
ATOM 3281 C CA . TRP B 1 130 ? 6.219 19.75 -4.32 1 96.19 130 TRP B CA 1
ATOM 3282 C C . TRP B 1 130 ? 7.398 19.594 -5.277 1 96.19 130 TRP B C 1
ATOM 3284 O O . TRP B 1 130 ? 8.492 19.203 -4.867 1 96.19 130 TRP B O 1
ATOM 3294 N N . LEU B 1 131 ? 7.203 19.906 -6.555 1 96.88 131 LEU B N 1
ATOM 3295 C CA . LEU B 1 131 ? 8.281 19.766 -7.527 1 96.88 131 LEU B CA 1
ATOM 3296 C C . LEU B 1 131 ? 9.461 20.672 -7.16 1 96.88 131 LEU B C 1
ATOM 3298 O O . LEU B 1 131 ? 10.617 20.25 -7.25 1 96.88 131 LEU B O 1
ATOM 3302 N N . GLN B 1 132 ? 9.156 21.844 -6.707 1 97.31 132 GLN B N 1
ATOM 3303 C CA . GLN B 1 132 ? 10.211 22.766 -6.301 1 97.31 132 GLN B CA 1
ATOM 3304 C C . GLN B 1 132 ? 10.992 22.219 -5.109 1 97.31 132 GLN B C 1
ATOM 3306 O O . GLN B 1 132 ? 12.219 22.328 -5.066 1 97.31 132 GLN B O 1
ATOM 3311 N N . ALA B 1 133 ? 10.273 21.688 -4.145 1 97.81 133 ALA B N 1
ATOM 3312 C CA . ALA B 1 133 ? 10.938 21.078 -2.994 1 97.81 133 ALA B CA 1
ATOM 3313 C C . ALA B 1 133 ? 11.875 19.953 -3.432 1 97.81 133 ALA B C 1
ATOM 3315 O O . ALA B 1 133 ? 13.031 19.906 -3 1 97.81 133 ALA B O 1
ATOM 3316 N N . VAL B 1 134 ? 11.375 19.078 -4.359 1 98.31 134 VAL B N 1
ATOM 3317 C CA . VAL B 1 134 ? 12.18 17.969 -4.84 1 98.31 134 VAL B CA 1
ATOM 3318 C C . VAL B 1 134 ? 13.43 18.484 -5.543 1 98.31 134 VAL B C 1
ATOM 3320 O O . VAL B 1 134 ? 14.531 18 -5.309 1 98.31 134 VAL B O 1
ATOM 3323 N N . LYS B 1 135 ? 13.281 19.484 -6.34 1 98.25 135 LYS B N 1
ATOM 3324 C CA . LYS B 1 135 ? 14.406 20.062 -7.074 1 98.25 135 LYS B CA 1
ATOM 3325 C C . LYS B 1 135 ? 15.438 20.656 -6.125 1 98.25 135 LYS B C 1
ATOM 3327 O O . LYS B 1 135 ? 16.641 20.422 -6.281 1 98.25 135 LYS B O 1
ATOM 3332 N N . ASN B 1 136 ? 14.977 21.406 -5.152 1 98.56 136 ASN B N 1
ATOM 3333 C CA . ASN B 1 136 ? 15.891 22 -4.176 1 98.56 136 ASN B CA 1
ATOM 3334 C C . ASN B 1 136 ? 16.641 20.922 -3.396 1 98.56 136 ASN B C 1
ATOM 3336 O O . ASN B 1 136 ? 17.844 21.031 -3.178 1 98.56 136 ASN B O 1
ATOM 3340 N N . LEU B 1 137 ? 15.953 19.891 -3.018 1 98.75 137 LEU B N 1
ATOM 3341 C CA . LEU B 1 137 ? 16.547 18.812 -2.244 1 98.75 137 LEU B CA 1
ATOM 3342 C C . LEU B 1 137 ? 17.578 18.047 -3.08 1 98.75 137 LEU B C 1
ATOM 3344 O O . LEU B 1 137 ? 18.609 17.609 -2.566 1 98.75 137 LEU B O 1
ATOM 3348 N N . LYS B 1 138 ? 17.297 17.859 -4.312 1 98.56 138 LYS B N 1
ATOM 3349 C CA . LYS B 1 138 ? 18.203 17.188 -5.227 1 98.56 138 LYS B CA 1
ATOM 3350 C C . LYS B 1 138 ? 19.547 17.922 -5.312 1 98.56 138 LYS B C 1
ATOM 3352 O O . LYS B 1 138 ? 20.594 17.297 -5.484 1 98.56 138 LYS B O 1
ATOM 3357 N N . THR B 1 139 ? 19.547 19.266 -5.207 1 98.38 139 THR B N 1
ATOM 3358 C CA . THR B 1 139 ? 20.781 20.047 -5.316 1 98.38 139 THR B CA 1
ATOM 3359 C C . THR B 1 139 ? 21.75 19.703 -4.184 1 98.38 139 THR B C 1
ATOM 3361 O O . THR B 1 139 ? 22.938 19.984 -4.281 1 98.38 139 THR B O 1
ATOM 3364 N N . LEU B 1 140 ? 21.234 19.094 -3.145 1 98.69 140 LEU B N 1
ATOM 3365 C CA . LEU B 1 140 ? 22.047 18.734 -1.996 1 98.69 140 LEU B CA 1
ATOM 3366 C C . LEU B 1 140 ? 22.859 17.469 -2.283 1 98.69 140 LEU B C 1
ATOM 3368 O O . LEU B 1 140 ? 23.859 17.203 -1.63 1 98.69 140 LEU B O 1
ATOM 3372 N N . LEU B 1 141 ? 22.453 16.703 -3.207 1 98.69 141 LEU B N 1
ATOM 3373 C CA . LEU B 1 141 ? 22.969 15.344 -3.408 1 98.69 141 LEU B CA 1
ATOM 3374 C C . LEU B 1 141 ? 24.266 15.375 -4.191 1 98.69 141 LEU B C 1
ATOM 3376 O O . LEU B 1 141 ? 24.406 16.141 -5.145 1 98.69 141 LEU B O 1
ATOM 3380 N N . LYS B 1 142 ? 25.141 14.477 -3.785 1 97.25 142 LYS B N 1
ATOM 3381 C CA . LYS B 1 142 ? 26.25 14.07 -4.652 1 97.25 142 LYS B CA 1
ATOM 3382 C C . LYS B 1 142 ? 25.75 13.242 -5.828 1 97.25 142 LYS B C 1
ATOM 3384 O O . LYS B 1 142 ? 24.641 12.703 -5.789 1 97.25 142 LYS B O 1
ATOM 3389 N N . PRO B 1 143 ? 26.656 13.227 -6.848 1 96.62 143 PRO B N 1
ATOM 3390 C CA . PRO B 1 143 ? 26.328 12.203 -7.848 1 96.62 143 PRO B CA 1
ATOM 3391 C C . PRO B 1 143 ? 26.125 10.82 -7.23 1 96.62 143 PRO B C 1
ATOM 3393 O O . PRO B 1 143 ? 26.875 10.438 -6.324 1 96.62 143 PRO B O 1
ATOM 3396 N N . ASN B 1 144 ? 25.078 10.172 -7.613 1 96.88 144 ASN B N 1
ATOM 3397 C CA . ASN B 1 144 ? 24.719 8.828 -7.184 1 96.88 144 ASN B CA 1
ATOM 3398 C C . ASN B 1 144 ? 24.125 8.828 -5.777 1 96.88 144 ASN B C 1
ATOM 3400 O O . ASN B 1 144 ? 23.875 7.762 -5.207 1 96.88 144 ASN B O 1
ATOM 3404 N N . GLY B 1 145 ? 23.984 10.047 -5.16 1 98.25 145 GLY B N 1
ATOM 3405 C CA . GLY B 1 145 ? 23.266 10.125 -3.895 1 98.25 145 GLY B CA 1
ATOM 3406 C C . GLY B 1 145 ? 21.781 9.859 -4.027 1 98.25 145 GLY B C 1
ATOM 3407 O O . GLY B 1 145 ? 21.234 9.859 -5.133 1 98.25 145 GLY B O 1
ATOM 3408 N N . TYR B 1 146 ? 21.125 9.586 -2.879 1 98.69 146 TYR B N 1
ATOM 3409 C CA . TYR B 1 146 ? 19.703 9.242 -2.898 1 98.69 146 TYR B CA 1
ATOM 3410 C C . TYR B 1 146 ? 18.875 10.32 -2.221 1 98.69 146 TYR B C 1
ATOM 3412 O O . TYR B 1 146 ? 19.266 10.867 -1.189 1 98.69 146 TYR B O 1
ATOM 3420 N N . LEU B 1 147 ? 17.797 10.648 -2.855 1 98.81 147 LEU B N 1
ATOM 3421 C CA . LEU B 1 147 ? 16.703 11.305 -2.162 1 98.81 147 LEU B CA 1
ATOM 3422 C C . LEU B 1 147 ? 15.656 10.289 -1.699 1 98.81 147 LEU B C 1
ATOM 3424 O O . LEU B 1 147 ? 15.18 9.484 -2.496 1 98.81 147 LEU B O 1
ATOM 3428 N N . PHE B 1 148 ? 15.43 10.25 -0.416 1 98.62 148 PHE B N 1
ATOM 3429 C CA . PHE B 1 148 ? 14.414 9.391 0.172 1 98.62 148 PHE B CA 1
ATOM 3430 C C . PHE B 1 148 ? 13.328 10.211 0.859 1 98.62 148 PHE B C 1
ATOM 3432 O O . PHE B 1 148 ? 13.625 11.047 1.716 1 98.62 148 PHE B O 1
ATOM 3439 N N . TRP B 1 149 ? 12.062 9.93 0.465 1 98.38 149 TRP B N 1
ATOM 3440 C CA . TRP B 1 149 ? 10.914 10.672 0.973 1 98.38 149 TRP B CA 1
ATOM 3441 C C . TRP B 1 149 ? 9.828 9.727 1.479 1 98.38 149 TRP B C 1
ATOM 3443 O O . TRP B 1 149 ? 9.281 8.938 0.709 1 98.38 149 TRP B O 1
ATOM 3453 N N . SER B 1 150 ? 9.555 9.773 2.803 1 96.81 150 SER B N 1
ATOM 3454 C CA . SER B 1 150 ? 8.453 9.047 3.424 1 96.81 150 SER B CA 1
ATOM 3455 C C . SER B 1 150 ? 7.242 9.953 3.645 1 96.81 150 SER B C 1
ATOM 3457 O O . SER B 1 150 ? 7.359 11.016 4.258 1 96.81 150 SER B O 1
ATOM 3459 N N . GLU B 1 151 ? 6.043 9.531 3.156 1 94.81 151 GLU B N 1
ATOM 3460 C CA . GLU B 1 151 ? 4.902 10.438 3.178 1 94.81 151 GLU B CA 1
ATOM 3461 C C . GLU B 1 151 ? 3.598 9.688 3.43 1 94.81 151 GLU B C 1
ATOM 3463 O O . GLU B 1 151 ? 3.502 8.492 3.143 1 94.81 151 GLU B O 1
ATOM 3468 N N . ILE B 1 152 ? 2.691 10.391 4.055 1 90.44 152 ILE B N 1
ATOM 3469 C CA . ILE B 1 152 ? 1.303 9.977 4.219 1 90.44 152 ILE B CA 1
ATOM 3470 C C . ILE B 1 152 ? 0.375 11.023 3.609 1 90.44 152 ILE B C 1
ATOM 3472 O O . ILE B 1 152 ? 0.61 12.227 3.744 1 90.44 152 ILE B O 1
ATOM 3476 N N . GLY B 1 153 ? -0.609 10.562 2.84 1 78.44 153 GLY B N 1
ATOM 3477 C CA . GLY B 1 153 ? -1.578 11.492 2.281 1 78.44 153 GLY B CA 1
ATOM 3478 C C . GLY B 1 153 ? -2.914 11.469 3 1 78.44 153 GLY B C 1
ATOM 3479 O O . GLY B 1 153 ? -3.031 10.883 4.078 1 78.44 153 GLY B O 1
ATOM 3480 N N . ALA B 1 154 ? -3.762 12.25 2.404 1 74.19 154 ALA B N 1
ATOM 3481 C CA . ALA B 1 154 ? -5.098 12.312 2.99 1 74.19 154 ALA B CA 1
ATOM 3482 C C . ALA B 1 154 ? -6 11.219 2.43 1 74.19 154 ALA B C 1
ATOM 3484 O O . ALA B 1 154 ? -7.055 10.93 2.992 1 74.19 154 ALA B O 1
ATOM 3485 N N . TYR B 1 155 ? -5.383 10.641 1.405 1 74.75 155 TYR B N 1
ATOM 3486 C CA . TYR B 1 155 ? -6.18 9.602 0.769 1 74.75 155 TYR B CA 1
ATOM 3487 C C . TYR B 1 155 ? -5.828 8.227 1.333 1 74.75 155 TYR B C 1
ATOM 3489 O O . TYR B 1 155 ? -4.734 8.031 1.871 1 74.75 155 TYR B O 1
ATOM 3497 N N . GLY B 1 156 ? -6.859 7.367 1.5 1 75.25 156 GLY B N 1
ATOM 3498 C CA . GLY B 1 156 ? -6.59 5.965 1.769 1 75.25 156 GLY B CA 1
ATOM 3499 C C . GLY B 1 156 ? -6.902 5.559 3.195 1 75.25 156 GLY B C 1
ATOM 3500 O O . GLY B 1 156 ? -6.59 4.441 3.611 1 75.25 156 GLY B O 1
ATOM 3501 N N . TYR B 1 157 ? -7.395 6.602 3.947 1 82.5 157 TYR B N 1
ATOM 3502 C CA . TYR B 1 157 ? -7.82 6.207 5.285 1 82.5 157 TYR B CA 1
ATOM 3503 C C . TYR B 1 157 ? -9.062 5.324 5.223 1 82.5 157 TYR B C 1
ATOM 3505 O O . TYR B 1 157 ? -9.969 5.574 4.434 1 82.5 157 TYR B O 1
ATOM 3513 N N . ALA B 1 158 ? -8.961 4.316 6.004 1 84.88 158 ALA B N 1
ATOM 3514 C CA . ALA B 1 158 ? -10.07 3.365 6.098 1 84.88 158 ALA B CA 1
ATOM 3515 C C . ALA B 1 158 ? -10.203 2.818 7.516 1 84.88 158 ALA B C 1
ATOM 3517 O O . ALA B 1 158 ? -9.289 2.977 8.336 1 84.88 158 ALA B O 1
ATOM 3518 N N . SER B 1 159 ? -11.375 2.357 7.777 1 87.38 159 SER B N 1
ATOM 3519 C CA . SER B 1 159 ? -11.641 1.691 9.047 1 87.38 159 SER B CA 1
ATOM 3520 C C . SER B 1 159 ? -12.305 0.333 8.828 1 87.38 159 SER B C 1
ATOM 3522 O O . SER B 1 159 ? -12.914 0.091 7.785 1 87.38 159 SER B O 1
ATOM 3524 N N . ASN B 1 160 ? -12.086 -0.503 9.805 1 82.12 160 ASN B N 1
ATOM 3525 C CA . ASN B 1 160 ? -12.789 -1.78 9.852 1 82.12 160 ASN B CA 1
ATOM 3526 C C . ASN B 1 160 ? -13.18 -2.16 11.273 1 82.12 160 ASN B C 1
ATOM 3528 O O . ASN B 1 160 ? -12.305 -2.381 12.117 1 82.12 160 ASN B O 1
ATOM 3532 N N . PRO B 1 161 ? -14.422 -2.248 11.664 1 81.5 161 PRO B N 1
ATOM 3533 C CA . PRO B 1 161 ? -15.57 -1.886 10.828 1 81.5 161 PRO B CA 1
ATOM 3534 C C . PRO B 1 161 ? -15.625 -0.391 10.516 1 81.5 161 PRO B C 1
ATOM 3536 O O . PRO B 1 161 ? -14.797 0.376 11.008 1 81.5 161 PRO B O 1
ATOM 3539 N N . TYR B 1 162 ? -16.641 -0.019 9.781 1 79.44 162 TYR B N 1
ATOM 3540 C CA . TYR B 1 162 ? -16.844 1.369 9.383 1 79.44 162 TYR B CA 1
ATOM 3541 C C . TYR B 1 162 ? -16.984 2.27 10.609 1 79.44 162 TYR B C 1
ATOM 3543 O O . TYR B 1 162 ? -17.656 1.904 11.578 1 79.44 162 TYR B O 1
ATOM 3551 N N . SER B 1 163 ? -16.328 3.406 10.484 1 88.56 163 SER B N 1
ATOM 3552 C CA . SER B 1 163 ? -16.438 4.449 11.5 1 88.56 163 SER B CA 1
ATOM 3553 C C . SER B 1 163 ? -16.938 5.758 10.898 1 88.56 163 SER B C 1
ATOM 3555 O O . SER B 1 163 ? -16.266 6.367 10.07 1 88.56 163 SER B O 1
ATOM 3557 N N . ALA B 1 164 ? -18.062 6.18 11.383 1 86.31 164 ALA B N 1
ATOM 3558 C CA . ALA B 1 164 ? -18.594 7.469 10.961 1 86.31 164 ALA B CA 1
ATOM 3559 C C . ALA B 1 164 ? -17.703 8.609 11.43 1 86.31 164 ALA B C 1
ATOM 3561 O O . ALA B 1 164 ? -17.562 9.625 10.742 1 86.31 164 ALA B O 1
ATOM 3562 N N . ALA B 1 165 ? -17.141 8.422 12.547 1 92.56 165 ALA B N 1
ATOM 3563 C CA . ALA B 1 165 ? -16.234 9.438 13.086 1 92.56 165 ALA B CA 1
ATOM 3564 C C . ALA B 1 165 ? -15 9.602 12.203 1 92.56 165 ALA B C 1
ATOM 3566 O O . ALA B 1 165 ? -14.555 10.719 11.953 1 92.56 165 ALA B O 1
ATOM 3567 N N . LEU B 1 166 ? -14.484 8.523 11.766 1 90.94 166 LEU B N 1
ATOM 3568 C CA . LEU B 1 166 ? -13.352 8.594 10.852 1 90.94 166 LEU B CA 1
ATOM 3569 C C . LEU B 1 166 ? -13.742 9.305 9.562 1 90.94 166 LEU B C 1
ATOM 3571 O O . LEU B 1 166 ? -12.977 10.133 9.047 1 90.94 166 LEU B O 1
ATOM 3575 N N . HIS B 1 167 ? -14.898 8.984 9.117 1 85.5 167 HIS B N 1
ATOM 3576 C CA . HIS B 1 167 ? -15.383 9.609 7.891 1 85.5 167 HIS B CA 1
ATOM 3577 C C . HIS B 1 167 ? -15.5 11.125 8.047 1 85.5 167 HIS B C 1
ATOM 3579 O O . HIS B 1 167 ? -15.109 11.875 7.16 1 85.5 167 HIS B O 1
ATOM 3585 N N . GLU B 1 168 ? -16.047 11.5 9.094 1 90 168 GLU B N 1
ATOM 3586 C CA . GLU B 1 168 ? -16.188 12.93 9.336 1 90 168 GLU B CA 1
ATOM 3587 C C . GLU B 1 168 ? -14.836 13.617 9.445 1 90 168 GLU B C 1
ATOM 3589 O O . GLU B 1 168 ? -14.656 14.719 8.922 1 90 168 GLU B O 1
ATOM 3594 N N . TRP B 1 169 ? -13.938 12.977 10.117 1 92 169 TRP B N 1
ATOM 3595 C CA . TRP B 1 169 ? -12.57 13.4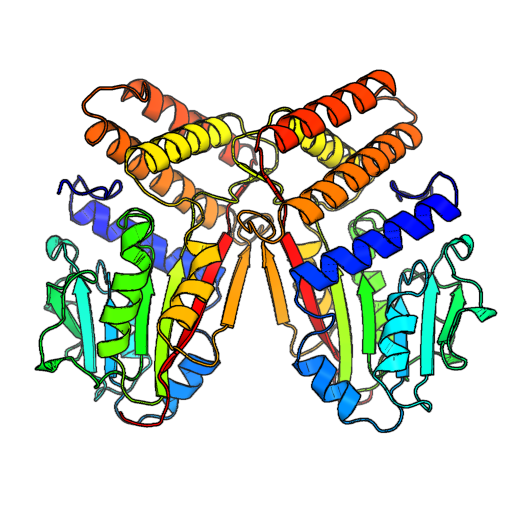92 10.211 1 92 169 TRP B CA 1
ATOM 3596 C C . TRP B 1 169 ? -11.977 13.711 8.828 1 92 169 TRP B C 1
ATOM 3598 O O . TRP B 1 169 ? -11.477 14.797 8.523 1 92 169 TRP B O 1
ATOM 3608 N N . LYS B 1 170 ? -12.117 12.773 7.996 1 88.31 170 LYS B N 1
ATOM 3609 C CA . LYS B 1 170 ? -11.469 12.828 6.688 1 88.31 170 LYS B CA 1
ATOM 3610 C C . LYS B 1 170 ? -12.211 13.773 5.75 1 88.31 170 LYS B C 1
ATOM 3612 O O . LYS B 1 170 ? -11.594 14.406 4.891 1 88.31 170 LYS B O 1
ATOM 3617 N N . ARG B 1 171 ? -13.492 13.891 5.93 1 86.56 171 ARG B N 1
ATOM 3618 C CA . ARG B 1 171 ? -14.234 14.906 5.195 1 86.56 171 ARG B CA 1
ATOM 3619 C C . ARG B 1 171 ? -13.695 16.297 5.492 1 86.56 171 ARG B C 1
ATOM 3621 O O . ARG B 1 171 ? -13.469 17.094 4.574 1 86.56 171 ARG B O 1
ATOM 3628 N N . ILE B 1 172 ? -13.516 16.562 6.691 1 90.25 172 ILE B N 1
ATOM 3629 C CA . ILE B 1 172 ? -13.023 17.875 7.117 1 90.25 172 ILE B CA 1
ATOM 3630 C C . ILE B 1 172 ? -11.609 18.094 6.578 1 90.25 172 ILE B C 1
ATOM 3632 O O . ILE B 1 172 ? -11.305 19.156 6.035 1 90.25 172 ILE B O 1
ATOM 3636 N N . GLU B 1 173 ? -10.805 17.109 6.711 1 89.44 173 GLU B N 1
ATOM 3637 C CA . GLU B 1 173 ? -9.422 17.234 6.254 1 89.44 173 GLU B CA 1
ATOM 3638 C C . GLU B 1 173 ? -9.359 17.438 4.742 1 89.44 173 GLU B C 1
ATOM 3640 O O . GLU B 1 173 ? -8.508 18.172 4.242 1 89.44 173 GLU B O 1
ATOM 3645 N N . SER B 1 174 ? -10.188 16.734 4.09 1 86.62 174 SER B N 1
ATOM 3646 C CA . SER B 1 174 ? -10.234 16.891 2.641 1 86.62 174 SER B CA 1
ATOM 3647 C C . SER B 1 174 ? -10.68 18.297 2.246 1 86.62 174 SER B C 1
ATOM 3649 O O . SER B 1 174 ? -10.094 18.906 1.349 1 86.62 174 SER B O 1
ATOM 3651 N N . ALA B 1 175 ? -11.695 18.781 2.85 1 88.06 175 ALA B N 1
ATOM 3652 C CA . ALA B 1 175 ? -12.172 20.141 2.582 1 88.06 175 ALA B CA 1
ATOM 3653 C C . ALA B 1 175 ? -11.094 21.172 2.912 1 88.06 175 ALA B C 1
ATOM 3655 O O . ALA B 1 175 ? -10.914 22.141 2.178 1 88.06 175 ALA B O 1
ATOM 3656 N N . ALA B 1 176 ? -10.445 20.938 3.994 1 91.25 176 ALA B N 1
ATOM 3657 C CA . ALA B 1 176 ? -9.367 21.828 4.398 1 91.25 176 ALA B CA 1
ATOM 3658 C C . ALA B 1 176 ? -8.219 21.812 3.393 1 91.25 176 ALA B C 1
ATOM 3660 O O . ALA B 1 176 ? -7.621 22.844 3.102 1 91.25 176 ALA B O 1
ATOM 3661 N N . ALA B 1 177 ? -7.895 20.609 2.939 1 89 177 ALA B N 1
ATOM 3662 C CA . ALA B 1 177 ? -6.82 20.484 1.959 1 89 177 ALA B CA 1
ATOM 3663 C C . ALA B 1 177 ? -7.113 21.297 0.709 1 89 177 ALA B C 1
ATOM 3665 O O . ALA B 1 177 ? -6.234 22 0.199 1 89 177 ALA B O 1
ATOM 3666 N N . VAL B 1 178 ? -8.289 21.25 0.265 1 86.44 178 VAL B N 1
ATOM 3667 C CA . VAL B 1 178 ? -8.703 22.031 -0.896 1 86.44 178 VAL B CA 1
ATOM 3668 C C . VAL B 1 178 ? -8.625 23.516 -0.576 1 86.44 178 VAL B C 1
ATOM 3670 O O . VAL B 1 178 ? -8.07 24.297 -1.356 1 86.44 178 VAL B O 1
ATOM 3673 N N . LYS B 1 179 ? -9.109 23.875 0.496 1 91.25 179 LYS B N 1
ATOM 3674 C CA . LYS B 1 179 ? -9.156 25.266 0.904 1 91.25 179 LYS B CA 1
ATOM 3675 C C . LYS B 1 179 ? -7.75 25.859 1.025 1 91.25 179 LYS B C 1
ATOM 3677 O O . LYS B 1 179 ? -7.508 27 0.62 1 91.25 179 LYS B O 1
ATOM 3682 N N . PHE B 1 180 ? -6.871 25.047 1.541 1 92.25 180 PHE B N 1
ATOM 3683 C CA . PHE B 1 180 ? -5.539 25.562 1.829 1 92.25 180 PHE B CA 1
ATOM 3684 C C . PHE B 1 180 ? -4.59 25.281 0.67 1 92.25 180 PHE B C 1
ATOM 3686 O O . PHE B 1 180 ? -3.406 25.625 0.736 1 92.25 180 PHE B O 1
ATOM 3693 N N . GLY B 1 181 ? -5.082 24.625 -0.353 1 92.25 181 GLY B N 1
ATOM 3694 C CA . GLY B 1 181 ? -4.324 24.438 -1.579 1 92.25 181 GLY B CA 1
ATOM 3695 C C . GLY B 1 181 ? -3.422 23.219 -1.541 1 92.25 181 GLY B C 1
ATOM 3696 O O . GLY B 1 181 ? -2.461 23.125 -2.307 1 92.25 181 GLY B O 1
ATOM 3697 N N . ARG B 1 182 ? -3.678 22.312 -0.625 1 91.75 182 ARG B N 1
ATOM 3698 C CA . ARG B 1 182 ? -2.906 21.078 -0.553 1 91.75 182 ARG B CA 1
ATOM 3699 C C . ARG B 1 182 ? -3.412 20.047 -1.567 1 91.75 182 ARG B C 1
ATOM 3701 O O . ARG B 1 182 ? -4.535 20.172 -2.061 1 91.75 182 ARG B O 1
ATOM 3708 N N . ASP B 1 183 ? -2.561 19.188 -1.874 1 86.56 183 ASP B N 1
ATOM 3709 C CA . ASP B 1 183 ? -2.947 18.062 -2.734 1 86.56 183 ASP B CA 1
ATOM 3710 C C . ASP B 1 183 ? -3.053 16.766 -1.936 1 86.56 183 ASP B C 1
ATOM 3712 O O . ASP B 1 183 ? -2.037 16.156 -1.595 1 86.56 183 ASP B O 1
ATOM 3716 N N . PRO B 1 184 ? -4.262 16.312 -1.753 1 83.12 184 PRO B N 1
ATOM 3717 C CA . PRO B 1 184 ? -4.41 15.078 -0.977 1 83.12 184 PRO B CA 1
ATOM 3718 C C . PRO B 1 184 ? -3.762 13.875 -1.655 1 83.12 184 PRO B C 1
ATOM 3720 O O . PRO B 1 184 ? -3.551 12.844 -1.016 1 83.12 184 PRO B O 1
ATOM 3723 N N . LYS B 1 185 ? -3.354 13.977 -2.938 1 83.81 185 LYS B N 1
ATOM 3724 C CA . LYS B 1 185 ? -2.803 12.867 -3.713 1 83.81 185 LYS B CA 1
ATOM 3725 C C . LYS B 1 185 ? -1.279 12.938 -3.762 1 83.81 185 LYS B C 1
ATOM 3727 O O . LYS B 1 185 ? -0.64 12.148 -4.457 1 83.81 185 LYS B O 1
ATOM 3732 N N . CYS B 1 186 ? -0.688 13.734 -2.975 1 87.12 186 CYS B N 1
ATOM 3733 C CA . CYS B 1 186 ? 0.731 14.047 -3.104 1 87.12 186 CYS B CA 1
ATOM 3734 C C . CYS B 1 186 ? 1.579 12.781 -2.959 1 87.12 186 CYS B C 1
ATOM 3736 O O . CYS B 1 186 ? 2.555 12.602 -3.689 1 87.12 186 CYS B O 1
ATOM 3738 N N . PRO B 1 187 ? 1.249 11.859 -2.02 1 84.56 187 PRO B N 1
ATOM 3739 C CA . PRO B 1 187 ? 2.166 10.727 -1.887 1 84.56 187 PRO B CA 1
ATOM 3740 C C . PRO B 1 187 ? 2.262 9.891 -3.162 1 84.56 187 PRO B C 1
ATOM 3742 O O . PRO B 1 187 ? 3.35 9.438 -3.523 1 84.56 187 PRO B O 1
ATOM 3745 N N . VAL B 1 188 ? 1.174 9.773 -3.854 1 85.12 188 VAL B N 1
ATOM 3746 C CA . VAL B 1 188 ? 1.173 8.906 -5.023 1 85.12 188 VAL B CA 1
ATOM 3747 C C . VAL B 1 188 ? 1.771 9.641 -6.219 1 85.12 188 VAL B C 1
ATOM 3749 O O . VAL B 1 188 ? 2.107 9.023 -7.234 1 85.12 188 VAL B O 1
ATOM 3752 N N . LEU B 1 189 ? 1.927 10.93 -6.07 1 88.62 189 LEU B N 1
ATOM 3753 C CA . LEU B 1 189 ? 2.477 11.734 -7.152 1 88.62 189 LEU B CA 1
ATOM 3754 C C . LEU B 1 189 ? 3.973 11.961 -6.957 1 88.62 189 LEU B C 1
ATOM 3756 O O . LEU B 1 189 ? 4.652 12.469 -7.855 1 88.62 189 LEU B O 1
ATOM 3760 N N . LEU B 1 190 ? 4.457 11.57 -5.824 1 92.88 190 LEU B N 1
ATOM 3761 C CA . LEU B 1 190 ? 5.848 11.859 -5.484 1 92.88 190 LEU B CA 1
ATOM 3762 C C . LEU B 1 190 ? 6.793 11.227 -6.5 1 92.88 190 LEU B C 1
ATOM 3764 O O . LEU B 1 190 ? 7.801 11.836 -6.875 1 92.88 190 LEU B O 1
ATOM 3768 N N . GLN B 1 191 ? 6.48 10.055 -6.969 1 92.56 191 GLN B N 1
ATOM 3769 C CA . GLN B 1 191 ? 7.348 9.391 -7.941 1 92.56 191 GLN B CA 1
ATOM 3770 C C . GLN B 1 191 ? 7.484 10.227 -9.211 1 92.56 191 GLN B C 1
ATOM 3772 O O . GLN B 1 191 ? 8.578 10.367 -9.758 1 92.56 191 GLN B O 1
ATOM 3777 N N . SER B 1 192 ? 6.344 10.695 -9.633 1 91.69 192 SER B N 1
ATOM 3778 C CA . SER B 1 192 ? 6.363 11.508 -10.844 1 91.69 192 SER B CA 1
ATOM 3779 C C . SER B 1 192 ? 7.172 12.781 -10.648 1 91.69 192 SER B C 1
ATOM 3781 O O . SER B 1 192 ? 7.863 13.234 -11.562 1 91.69 192 SER B O 1
ATOM 3783 N N . GLN B 1 193 ? 7.047 13.359 -9.469 1 95.31 193 GLN B N 1
ATOM 3784 C CA . GLN B 1 193 ? 7.836 14.547 -9.156 1 95.31 193 GLN B CA 1
ATOM 3785 C C . GLN B 1 193 ? 9.328 14.242 -9.164 1 95.31 193 GLN B C 1
ATOM 3787 O O . GLN B 1 193 ? 10.133 15.047 -9.641 1 95.31 193 GLN B O 1
ATOM 3792 N N . PHE B 1 194 ? 9.703 13.047 -8.672 1 97.56 194 PHE B N 1
ATOM 3793 C CA . PHE B 1 194 ? 11.094 12.617 -8.664 1 97.56 194 PHE B CA 1
ATOM 3794 C C . PHE B 1 194 ? 11.625 12.5 -10.094 1 97.56 194 PHE B C 1
ATOM 3796 O O . PHE B 1 194 ? 12.703 13.023 -10.398 1 97.56 194 PHE B O 1
ATOM 3803 N N . ARG B 1 195 ? 10.844 11.875 -10.945 1 96.25 195 ARG B N 1
ATOM 3804 C CA . ARG B 1 195 ? 11.258 11.672 -12.336 1 96.25 195 ARG B CA 1
ATOM 3805 C C . ARG B 1 195 ? 11.336 13 -13.078 1 96.25 195 ARG B C 1
ATOM 3807 O O . ARG B 1 195 ? 12.273 13.234 -13.852 1 96.25 195 ARG B O 1
ATOM 3814 N N . GLU B 1 196 ? 10.375 13.82 -12.828 1 96.5 196 GLU B N 1
ATOM 3815 C CA . GLU B 1 196 ? 10.352 15.133 -13.469 1 96.5 196 GLU B CA 1
ATOM 3816 C C . GLU B 1 196 ? 11.57 15.961 -13.055 1 96.5 196 GLU B C 1
ATOM 3818 O O . GLU B 1 196 ? 12.094 16.75 -13.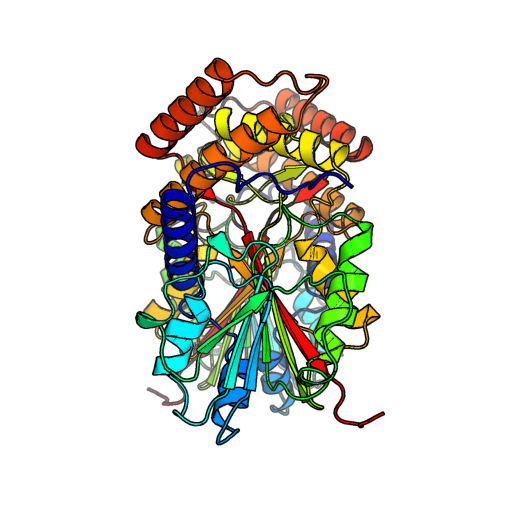852 1 96.5 196 GLU B O 1
ATOM 3823 N N . ALA B 1 197 ? 11.992 15.758 -11.859 1 97.62 197 ALA B N 1
ATOM 3824 C CA . ALA B 1 197 ? 13.156 16.469 -11.352 1 97.62 197 ALA B CA 1
ATOM 3825 C C . ALA B 1 197 ? 14.453 15.859 -11.867 1 97.62 197 ALA B C 1
ATOM 3827 O O . ALA B 1 197 ? 15.539 16.375 -11.617 1 97.62 197 ALA B O 1
ATOM 3828 N N . GLY B 1 198 ? 14.359 14.734 -12.539 1 97.19 198 GLY B N 1
ATOM 3829 C CA . GLY B 1 198 ? 15.523 14.148 -13.188 1 97.19 198 GLY B CA 1
ATOM 3830 C C . GLY B 1 198 ? 16.203 13.086 -12.352 1 97.19 198 GLY B C 1
ATOM 3831 O O . GLY B 1 198 ? 17.312 12.664 -12.656 1 97.19 198 GLY B O 1
ATOM 3832 N N . LEU B 1 199 ? 15.57 12.633 -11.266 1 98.06 199 LEU B N 1
ATOM 3833 C CA . LEU B 1 199 ? 16.125 11.516 -10.508 1 98.06 199 LEU B CA 1
ATOM 3834 C C . LEU B 1 199 ? 15.961 10.203 -11.273 1 98.06 199 LEU B C 1
ATOM 3836 O O . LEU B 1 199 ? 15 10.031 -12.016 1 98.06 199 LEU B O 1
ATOM 3840 N N . GLN B 1 200 ? 16.891 9.359 -11.031 1 96.75 200 GLN B N 1
ATOM 3841 C CA . GLN B 1 200 ? 16.906 8.062 -11.711 1 96.75 200 GLN B CA 1
ATOM 3842 C C . GLN B 1 200 ? 16.594 6.926 -10.75 1 96.75 200 GLN B C 1
ATOM 3844 O O . GLN B 1 200 ? 16.562 7.129 -9.531 1 96.75 200 GLN B O 1
ATOM 3849 N N . GLN B 1 201 ? 16.266 5.746 -11.336 1 94.56 201 GLN B N 1
ATOM 3850 C CA . GLN B 1 201 ? 15.977 4.543 -10.555 1 94.56 201 GLN B CA 1
ATOM 3851 C C . GLN B 1 201 ? 14.945 4.824 -9.469 1 94.56 201 GLN B C 1
ATOM 3853 O O . GLN B 1 201 ? 15.141 4.461 -8.312 1 94.56 201 GLN B O 1
ATOM 3858 N N . VAL B 1 202 ? 14 5.586 -9.867 1 96.31 202 VAL B N 1
ATOM 3859 C CA . VAL B 1 202 ? 12.945 5.949 -8.93 1 96.31 202 VAL B CA 1
ATOM 3860 C C . VAL B 1 202 ? 12.117 4.715 -8.586 1 96.31 202 VAL B C 1
ATOM 3862 O O . VAL B 1 202 ? 11.719 3.957 -9.477 1 96.31 202 VAL B O 1
ATOM 3865 N N . ASP B 1 203 ? 11.891 4.457 -7.297 1 93.31 203 ASP B N 1
ATOM 3866 C CA . ASP B 1 203 ? 11.086 3.334 -6.828 1 93.31 203 ASP B CA 1
ATOM 3867 C C . ASP B 1 203 ? 10.289 3.713 -5.586 1 93.31 203 ASP B C 1
ATOM 3869 O O . ASP B 1 203 ? 10.461 4.801 -5.035 1 93.31 203 ASP B O 1
ATOM 3873 N N . GLU B 1 204 ? 9.391 2.865 -5.238 1 93.19 204 GLU B N 1
ATOM 3874 C CA . GLU B 1 204 ? 8.516 3.123 -4.102 1 93.19 204 GLU B CA 1
ATOM 3875 C C . GLU B 1 204 ? 8.18 1.836 -3.354 1 93.19 204 GLU B C 1
ATOM 3877 O O . GLU B 1 204 ? 8.258 0.745 -3.924 1 93.19 204 GLU B O 1
ATOM 3882 N N . LYS B 1 205 ? 7.902 1.944 -2.127 1 93.44 205 LYS B N 1
ATOM 3883 C CA . LYS B 1 205 ? 7.328 0.901 -1.282 1 93.44 205 LYS B CA 1
ATOM 3884 C C . LYS B 1 205 ? 6.215 1.458 -0.4 1 93.44 205 LYS B C 1
ATOM 3886 O O . LYS B 1 205 ? 6.344 2.549 0.157 1 93.44 205 LYS B O 1
ATOM 3891 N N . VAL B 1 206 ? 5.117 0.736 -0.4 1 93 206 VAL B N 1
ATOM 3892 C CA . VAL B 1 206 ? 3.969 1.166 0.39 1 93 206 VAL B CA 1
ATOM 3893 C C . VAL B 1 206 ? 3.748 0.2 1.551 1 93 206 VAL B C 1
ATOM 3895 O O . VAL B 1 206 ? 3.885 -1.016 1.39 1 93 206 VAL B O 1
ATOM 3898 N N . PHE B 1 207 ? 3.443 0.765 2.684 1 91.69 207 PHE B N 1
ATOM 3899 C CA . PHE B 1 207 ? 3.158 -0.01 3.887 1 91.69 207 PHE B CA 1
ATOM 3900 C C . PHE B 1 207 ? 1.721 0.212 4.344 1 91.69 207 PHE B C 1
ATOM 3902 O O . PHE B 1 207 ? 1.31 1.349 4.59 1 91.69 207 PHE B O 1
ATOM 3909 N N . ILE B 1 208 ? 1.051 -0.909 4.469 1 88.81 208 ILE B N 1
ATOM 3910 C CA . ILE B 1 208 ? -0.344 -0.864 4.895 1 88.81 208 ILE B CA 1
ATOM 3911 C C . ILE B 1 208 ? -0.418 -0.873 6.418 1 88.81 208 ILE B C 1
ATOM 3913 O O . ILE B 1 208 ? 0.269 -1.659 7.074 1 88.81 208 ILE B O 1
ATOM 3917 N N . MET B 1 209 ? -1.321 -0.053 6.922 1 89.44 209 MET B N 1
ATOM 3918 C CA . MET B 1 209 ? -1.416 0.041 8.375 1 89.44 209 MET B CA 1
ATOM 3919 C C . MET B 1 209 ? -2.609 -0.752 8.898 1 89.44 209 MET B C 1
ATOM 3921 O O . MET B 1 209 ? -2.602 -1.219 10.039 1 89.44 209 MET B O 1
ATOM 3925 N N . LEU B 1 210 ? -3.59 -0.953 8.047 1 87.31 210 LEU B N 1
ATOM 3926 C CA . LEU B 1 210 ? -4.793 -1.652 8.484 1 87.31 210 LEU B CA 1
ATOM 3927 C C . LEU B 1 210 ? -4.586 -3.162 8.453 1 87.31 210 LEU B C 1
ATOM 3929 O O . LEU B 1 210 ? -3.904 -3.684 7.57 1 87.31 210 LEU B O 1
ATOM 3933 N N . GLY B 1 211 ? -5.168 -3.807 9.461 1 82.62 211 GLY B N 1
ATOM 3934 C CA . GLY B 1 211 ? -5.184 -5.262 9.461 1 82.62 211 GLY B CA 1
ATOM 3935 C C . GLY B 1 211 ? -3.92 -5.871 10.039 1 82.62 211 GLY B C 1
ATOM 3936 O O . GLY B 1 211 ? -3.576 -7.012 9.727 1 82.62 211 GLY B O 1
ATOM 3937 N N . ARG B 1 212 ? -3.207 -5.09 10.766 1 85.25 212 ARG B N 1
ATOM 3938 C CA . ARG B 1 212 ? -1.998 -5.559 11.438 1 85.25 212 ARG B CA 1
ATOM 3939 C C . ARG B 1 212 ? -2.203 -5.641 12.945 1 85.25 212 ARG B C 1
ATOM 3941 O O . ARG B 1 212 ? -1.881 -4.699 13.672 1 85.25 212 ARG B O 1
ATOM 3948 N N . PRO B 1 213 ? -2.6 -6.762 13.422 1 81.75 213 PRO B N 1
ATOM 3949 C CA . PRO B 1 213 ? -2.982 -6.848 14.828 1 81.75 213 PRO B CA 1
ATOM 3950 C C . PRO B 1 213 ? -1.844 -6.473 15.773 1 81.75 213 PRO B C 1
ATOM 3952 O O . PRO B 1 213 ? -2.084 -5.891 16.828 1 81.75 213 PRO B O 1
ATOM 3955 N N . ASP B 1 214 ? -0.608 -6.773 15.391 1 85.5 214 ASP B N 1
ATOM 3956 C CA . ASP B 1 214 ? 0.532 -6.488 16.25 1 85.5 214 ASP B CA 1
ATOM 3957 C C . ASP B 1 214 ? 0.813 -4.992 16.328 1 85.5 214 ASP B C 1
ATOM 3959 O O . ASP B 1 214 ? 1.407 -4.508 17.281 1 85.5 214 ASP B O 1
ATOM 3963 N N . LEU B 1 215 ? 0.265 -4.266 15.352 1 90.62 215 LEU B N 1
ATOM 3964 C CA . LEU B 1 215 ? 0.613 -2.852 15.258 1 90.62 215 LEU B CA 1
ATOM 3965 C C . LEU B 1 215 ? -0.609 -1.974 15.508 1 90.62 215 LEU B C 1
ATOM 3967 O O . LEU B 1 215 ? -0.482 -0.757 15.664 1 90.62 215 LEU B O 1
ATOM 3971 N N . THR B 1 216 ? -1.754 -2.559 15.617 1 90.12 216 THR B N 1
ATOM 3972 C CA . THR B 1 216 ? -3.01 -1.822 15.703 1 90.12 216 THR B CA 1
ATOM 3973 C C . THR B 1 216 ? -2.984 -0.846 16.875 1 90.12 216 THR B C 1
ATOM 3975 O O . THR B 1 216 ? -3.35 0.322 16.719 1 90.12 216 THR B O 1
ATOM 3978 N N . PRO B 1 217 ? -2.445 -1.261 18.047 1 90.25 217 PRO B N 1
ATOM 3979 C CA . PRO B 1 217 ? -2.473 -0.323 19.172 1 90.25 217 PRO B CA 1
ATOM 3980 C C . PRO B 1 217 ? -1.629 0.924 18.922 1 90.25 217 PRO B C 1
ATOM 3982 O O . PRO B 1 217 ? -2.068 2.041 19.203 1 90.25 217 PRO B O 1
ATOM 3985 N N . VAL B 1 218 ? -0.501 0.758 18.359 1 91 218 VAL B N 1
ATOM 3986 C CA . VAL B 1 218 ? 0.382 1.904 18.172 1 91 218 VAL B CA 1
ATOM 3987 C C . VAL B 1 218 ? -0.111 2.746 17 1 91 218 VAL B C 1
ATOM 3989 O O . VAL B 1 218 ? -0.011 3.975 17.016 1 91 218 VAL B O 1
ATOM 3992 N N . ILE B 1 219 ? -0.634 2.104 15.977 1 91.75 219 ILE B N 1
ATOM 3993 C CA . ILE B 1 219 ? -1.204 2.816 14.844 1 91.75 219 ILE B CA 1
ATOM 3994 C C . ILE B 1 219 ? -2.379 3.674 15.305 1 91.75 219 ILE B C 1
ATOM 3996 O O . ILE B 1 219 ? -2.49 4.844 14.93 1 91.75 219 ILE B O 1
ATOM 4000 N N . THR B 1 220 ? -3.195 3.062 16.125 1 93 220 THR B N 1
ATOM 4001 C CA . THR B 1 220 ? -4.359 3.771 16.656 1 93 220 THR B CA 1
ATOM 4002 C C . THR B 1 220 ? -3.928 4.992 17.453 1 93 220 THR B C 1
ATOM 4004 O O . THR B 1 220 ? -4.5 6.074 17.312 1 93 220 THR B O 1
ATOM 4007 N N . ARG B 1 221 ? -2.979 4.832 18.266 1 89.81 221 ARG B N 1
ATOM 4008 C CA . ARG B 1 221 ? -2.488 5.926 19.094 1 89.81 221 ARG B CA 1
ATOM 4009 C C . ARG B 1 221 ? -2.012 7.098 18.25 1 89.81 221 ARG B C 1
ATOM 4011 O O . ARG B 1 221 ? -2.387 8.242 18.5 1 89.81 221 ARG B O 1
ATOM 4018 N N . VAL B 1 222 ? -1.256 6.848 17.297 1 89.25 222 VAL B N 1
ATOM 4019 C CA . VAL B 1 222 ? -0.704 7.898 16.438 1 89.25 222 VAL B CA 1
ATOM 4020 C C . VAL B 1 222 ? -1.822 8.547 15.625 1 89.25 222 VAL B C 1
ATOM 4022 O O . VAL B 1 222 ? -1.831 9.766 15.43 1 89.25 222 VAL B O 1
ATOM 4025 N N . ALA B 1 223 ? -2.73 7.723 15.188 1 91.12 223 ALA B N 1
ATOM 4026 C CA . ALA B 1 223 ? -3.844 8.25 14.406 1 91.12 223 ALA B CA 1
ATOM 4027 C C . ALA B 1 223 ? -4.668 9.242 15.211 1 91.12 223 ALA B C 1
ATOM 4029 O O . ALA B 1 223 ? -5.016 10.32 14.719 1 91.12 223 ALA B O 1
ATOM 4030 N N . LEU B 1 224 ? -4.914 8.914 16.438 1 91.31 224 LEU B N 1
ATOM 4031 C CA . LEU B 1 224 ? -5.742 9.766 17.281 1 91.31 224 LEU B CA 1
ATOM 4032 C C . LEU B 1 224 ? -5.008 11.055 17.641 1 91.31 224 LEU B C 1
ATOM 4034 O O . LEU B 1 224 ? -5.613 12.133 17.656 1 91.31 224 LEU B O 1
ATOM 4038 N N . GLU B 1 225 ? -3.752 10.938 17.891 1 88.25 225 GLU B N 1
ATOM 4039 C CA . GLU B 1 225 ? -2.963 12.133 18.172 1 88.25 225 GLU B CA 1
ATOM 4040 C C . GLU B 1 225 ? -2.896 13.055 16.953 1 88.25 225 GLU B C 1
ATOM 4042 O O . GLU B 1 225 ? -3.016 14.273 17.078 1 88.25 225 GLU B O 1
ATOM 4047 N N . TYR B 1 226 ? -2.67 12.477 15.875 1 88.56 226 TYR B N 1
ATOM 4048 C CA . TYR B 1 226 ? -2.643 13.25 14.641 1 88.56 226 TYR B CA 1
ATOM 4049 C C . TYR B 1 226 ? -3.986 13.93 14.391 1 88.56 226 TYR B C 1
ATOM 4051 O O . TYR B 1 226 ? -4.039 15.102 14.023 1 88.56 226 TYR B O 1
ATOM 4059 N N . MET B 1 227 ? -5.004 13.156 14.555 1 91.69 227 MET B N 1
ATOM 4060 C CA . MET B 1 227 ? -6.352 13.68 14.344 1 91.69 227 MET B CA 1
ATOM 4061 C C . MET B 1 227 ? -6.586 14.938 15.164 1 91.69 227 MET B C 1
ATOM 4063 O O . MET B 1 227 ? -7.012 15.961 14.633 1 91.69 227 MET B O 1
ATOM 4067 N N . ALA B 1 228 ? -6.312 14.836 16.406 1 90.25 228 ALA B N 1
ATOM 4068 C CA . ALA B 1 228 ? -6.539 15.969 17.297 1 90.25 228 ALA B CA 1
ATOM 4069 C C . ALA B 1 228 ? -5.719 17.188 16.875 1 90.25 228 ALA B C 1
ATOM 4071 O O . ALA B 1 228 ? -6.242 18.297 16.812 1 90.25 228 ALA B O 1
ATOM 4072 N N . GLN B 1 229 ? -4.527 16.969 16.531 1 88.69 229 GLN B N 1
ATOM 4073 C CA . GLN B 1 229 ? -3.646 18.062 16.156 1 88.69 229 GLN B CA 1
ATOM 4074 C C . GLN B 1 229 ? -4.078 18.672 14.82 1 88.69 229 GLN B C 1
ATOM 4076 O O . GLN B 1 229 ? -4.078 19.891 14.672 1 88.69 229 GLN B O 1
ATOM 4081 N N . SER B 1 230 ? -4.355 17.828 13.922 1 90.56 230 SER B N 1
ATOM 4082 C CA . SER B 1 230 ? -4.742 18.281 12.594 1 90.56 230 SER B CA 1
ATOM 4083 C C . SER B 1 230 ? -6.027 19.109 12.641 1 90.56 230 SER B C 1
ATOM 4085 O O . SER B 1 230 ? -6.102 20.188 12.062 1 90.56 230 SER B O 1
ATOM 4087 N N . LEU B 1 231 ? -6.992 18.625 13.375 1 93.56 231 LEU B N 1
ATOM 4088 C CA . LEU B 1 231 ? -8.273 19.312 13.445 1 93.56 231 LEU B CA 1
ATOM 4089 C C . LEU B 1 231 ? -8.133 20.656 14.18 1 93.56 231 LEU B C 1
ATOM 4091 O O . LEU B 1 231 ? -8.711 21.656 13.766 1 93.56 231 LEU B O 1
ATOM 4095 N N . ASN B 1 232 ? -7.387 20.609 15.211 1 91.12 232 ASN B N 1
ATOM 4096 C CA . ASN B 1 232 ? -7.148 21.859 15.922 1 91.12 232 ASN B CA 1
ATOM 4097 C C . ASN B 1 232 ? -6.402 22.875 15.047 1 91.12 232 ASN B C 1
ATOM 4099 O O . ASN B 1 232 ? -6.68 24.062 15.094 1 91.12 232 ASN B O 1
ATOM 4103 N N . GLY B 1 233 ? -5.438 22.344 14.32 1 90.56 233 GLY B N 1
ATOM 4104 C CA . GLY B 1 233 ? -4.73 23.203 13.383 1 90.56 233 GLY B CA 1
ATOM 4105 C C . GLY B 1 233 ? -5.633 23.781 12.305 1 90.56 233 GLY B C 1
ATOM 4106 O O . GLY B 1 233 ? -5.523 24.969 11.961 1 90.56 233 GLY B O 1
ATOM 4107 N N . ILE B 1 234 ? -6.496 23.016 11.781 1 92.69 234 ILE B N 1
ATOM 4108 C CA . ILE B 1 234 ? -7.449 23.453 10.766 1 92.69 234 ILE B CA 1
ATOM 4109 C C . ILE B 1 234 ? -8.359 24.531 11.352 1 92.69 234 ILE B C 1
ATOM 4111 O O . ILE B 1 234 ? -8.617 25.547 10.703 1 92.69 234 ILE B O 1
ATOM 4115 N N . LEU B 1 235 ? -8.805 24.312 12.562 1 92.88 235 LEU B N 1
ATOM 4116 C CA . LEU B 1 235 ? -9.648 25.297 13.234 1 92.88 235 LEU B CA 1
ATOM 4117 C C . LEU B 1 235 ? -8.938 26.641 13.344 1 92.88 235 LEU B C 1
ATOM 4119 O O . LEU B 1 235 ? -9.539 27.688 13.094 1 92.88 235 LEU B O 1
ATOM 4123 N N . LEU B 1 236 ? -7.723 26.594 13.695 1 89.25 236 LEU B N 1
ATOM 4124 C CA . LEU B 1 236 ? -6.938 27.812 13.867 1 89.25 236 LEU B CA 1
ATOM 4125 C C . LEU B 1 236 ? -6.762 28.531 12.539 1 89.25 236 LEU B C 1
ATOM 4127 O O . LEU B 1 236 ? -6.766 29.766 12.492 1 89.25 236 LEU B O 1
ATOM 4131 N N . LEU B 1 237 ? -6.633 27.781 11.453 1 89.69 237 LEU B N 1
ATOM 4132 C CA . LEU B 1 237 ? -6.328 28.375 10.148 1 89.69 237 LEU B CA 1
ATOM 4133 C C . LEU B 1 237 ? -7.609 28.797 9.438 1 89.69 237 LEU B C 1
ATOM 4135 O O . LEU B 1 237 ? -7.566 29.641 8.531 1 89.69 237 LEU B O 1
ATOM 4139 N N . ASP B 1 238 ? -8.68 28.125 9.844 1 90.88 238 ASP B N 1
ATOM 4140 C CA . ASP B 1 238 ? -9.961 28.406 9.195 1 90.88 238 ASP B CA 1
ATOM 4141 C C . ASP B 1 238 ? -10.555 29.719 9.695 1 90.88 238 ASP B C 1
ATOM 4143 O O . ASP B 1 238 ? -11.609 29.734 10.328 1 90.88 238 ASP B O 1
ATOM 4147 N N . GLN B 1 239 ? -10.102 30.797 9.227 1 86.62 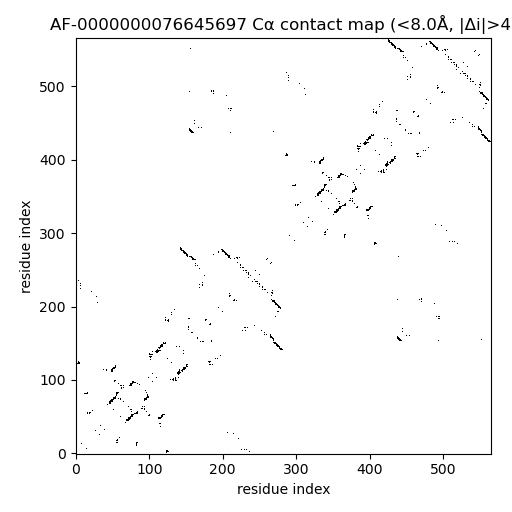239 GLN B N 1
ATOM 4148 C CA . GLN B 1 239 ? -10.398 32.125 9.727 1 86.62 239 GLN B CA 1
ATOM 4149 C C . GLN B 1 239 ? -11.828 32.531 9.375 1 86.62 239 GLN B C 1
ATOM 4151 O O . GLN B 1 239 ? -12.469 33.281 10.125 1 86.62 239 GLN B O 1
ATOM 4156 N N . ASP B 1 240 ? -12.344 32.125 8.266 1 90.44 240 ASP B N 1
ATOM 4157 C CA . ASP B 1 240 ? -13.695 32.531 7.871 1 90.44 240 ASP B CA 1
ATOM 4158 C C . ASP B 1 240 ? -14.734 31.531 8.383 1 90.44 240 ASP B C 1
ATOM 4160 O O . ASP B 1 240 ? -15.922 31.656 8.086 1 90.44 240 ASP B O 1
ATOM 4164 N N . GLU B 1 241 ? -14.297 30.547 9 1 88.25 241 GLU B N 1
ATOM 4165 C CA . GLU B 1 241 ? -15.117 29.531 9.672 1 88.25 241 GLU B CA 1
ATOM 4166 C C . GLU B 1 241 ? -16 28.797 8.672 1 88.25 241 GLU B C 1
ATOM 4168 O O . GLU B 1 241 ? -17.094 28.344 9.023 1 88.25 241 GLU B O 1
ATOM 4173 N N . SER B 1 242 ? -15.562 28.656 7.508 1 90.56 242 SER B N 1
ATOM 4174 C CA . SER B 1 242 ? -16.359 28.062 6.449 1 90.56 242 SER B CA 1
ATOM 4175 C C . SER B 1 242 ? -16.406 26.531 6.582 1 90.56 242 SER B C 1
ATOM 4177 O O . SER B 1 242 ? -17.281 25.875 6.02 1 90.56 242 SER B O 1
ATOM 4179 N N . LEU B 1 243 ? -15.508 26.016 7.344 1 91 243 LEU B N 1
ATOM 4180 C CA . LEU B 1 243 ? -15.453 24.562 7.488 1 91 243 LEU B CA 1
ATOM 4181 C C . LEU B 1 243 ? -16.359 24.094 8.625 1 91 243 LEU B C 1
ATOM 4183 O O . LEU B 1 243 ? -16.609 22.891 8.781 1 91 243 LEU B O 1
ATOM 4187 N N . GLY B 1 244 ? -16.797 25 9.406 1 90.44 244 GLY B N 1
ATOM 4188 C CA . GLY B 1 244 ? -17.797 24.688 10.414 1 90.44 244 GLY B CA 1
ATOM 4189 C C . GLY B 1 244 ? -17.234 23.922 11.602 1 90.44 244 GLY B C 1
ATOM 4190 O O . GLY B 1 244 ? -17.969 23.219 12.289 1 90.44 244 GLY B O 1
ATOM 4191 N N . LEU B 1 245 ? -16 24.047 11.828 1 92.31 245 LEU B N 1
ATOM 4192 C CA . LEU B 1 245 ? -15.352 23.359 12.938 1 92.31 245 LEU B CA 1
ATOM 4193 C C . LEU B 1 245 ? -15.453 24.172 14.227 1 92.31 245 LEU B C 1
ATOM 4195 O O . LEU B 1 245 ? -15.352 25.391 14.195 1 92.31 245 LEU B O 1
ATOM 4199 N N . THR B 1 246 ? -15.711 23.5 15.344 1 94.06 246 THR B N 1
ATOM 4200 C CA . THR B 1 246 ? -15.68 24.094 16.672 1 94.06 246 THR B CA 1
ATOM 4201 C C . THR B 1 246 ? -14.82 23.266 17.609 1 94.06 246 THR B C 1
ATOM 4203 O O . THR B 1 246 ? -14.578 22.078 17.359 1 94.06 246 THR B O 1
ATOM 4206 N N . GLU B 1 247 ? -14.367 23.891 18.672 1 93.56 247 GLU B N 1
ATOM 4207 C CA . GLU B 1 247 ? -13.57 23.172 19.656 1 93.56 247 GLU B CA 1
ATOM 4208 C C . GLU B 1 247 ? -14.352 22 20.266 1 93.56 247 GLU B C 1
ATOM 4210 O O . GLU B 1 247 ? -13.805 20.906 20.438 1 93.56 247 GLU B O 1
ATOM 4215 N N . SER B 1 248 ? -15.586 22.297 20.578 1 95.75 248 SER B N 1
ATOM 4216 C CA . SER B 1 248 ? -16.422 21.25 21.156 1 95.75 248 SER B CA 1
ATOM 4217 C C . SER B 1 248 ? -16.672 20.125 20.172 1 95.75 248 SER B C 1
ATOM 4219 O O . SER B 1 248 ? -16.719 18.953 20.562 1 95.75 248 SER B O 1
ATOM 4221 N N . GLY B 1 249 ? -16.875 20.438 18.922 1 95.12 249 GLY B N 1
ATOM 4222 C CA . GLY B 1 249 ? -17.047 19.438 17.875 1 95.12 249 GLY B CA 1
ATOM 4223 C C . GLY B 1 249 ? -15.828 18.547 17.703 1 95.12 249 GLY B C 1
ATOM 4224 O O . GLY B 1 249 ? -15.953 17.328 17.547 1 95.12 249 GLY B O 1
ATOM 4225 N N . ILE B 1 250 ? -14.664 19.156 17.766 1 95.5 250 ILE B N 1
ATOM 4226 C CA . ILE B 1 250 ? -13.406 18.422 17.641 1 95.5 250 ILE B CA 1
ATOM 4227 C C . ILE B 1 250 ? -13.266 17.438 18.797 1 95.5 250 ILE B C 1
ATOM 4229 O O . ILE B 1 250 ? -12.961 16.266 18.594 1 95.5 250 ILE B O 1
ATOM 4233 N N . LYS B 1 251 ? -13.5 17.953 19.984 1 95.88 251 LYS B N 1
ATOM 4234 C CA . LYS B 1 251 ? -13.406 17.125 21.172 1 95.88 251 LYS B CA 1
ATOM 4235 C C . LYS B 1 251 ? -14.352 15.93 21.078 1 95.88 251 LYS B C 1
ATOM 4237 O O . LYS B 1 251 ? -13.969 14.797 21.406 1 95.88 251 LYS B O 1
ATOM 4242 N N . SER B 1 252 ? -15.531 16.203 20.641 1 96.75 252 SER B N 1
ATOM 4243 C CA . SER B 1 252 ? -16.531 15.148 20.516 1 96.75 252 SER B CA 1
ATOM 4244 C C . SER B 1 252 ? -16.125 14.109 19.484 1 96.75 252 SER B C 1
ATOM 4246 O O . SER B 1 252 ? -16.297 12.914 19.688 1 96.75 252 SER B O 1
ATOM 4248 N N . LEU B 1 253 ? -15.633 14.57 18.422 1 96.38 253 LEU B N 1
ATOM 4249 C CA . LEU B 1 253 ? -15.219 13.688 17.344 1 96.38 253 LEU B CA 1
ATOM 4250 C C . LEU B 1 253 ? -14.062 12.797 17.781 1 96.38 253 LEU B C 1
ATOM 4252 O O . LEU B 1 253 ? -14.062 11.594 17.531 1 96.38 253 LEU B O 1
ATOM 4256 N N . VAL B 1 254 ? -13.078 13.344 18.438 1 96.31 254 VAL B N 1
ATOM 4257 C CA . VAL B 1 254 ? -11.922 12.602 18.922 1 96.31 254 VAL B CA 1
ATOM 4258 C C . VAL B 1 254 ? -12.367 11.57 19.953 1 96.31 254 VAL B C 1
ATOM 4260 O O . VAL B 1 254 ? -11.922 10.414 19.922 1 96.31 254 VAL B O 1
ATOM 4263 N N . GLN B 1 255 ? -13.273 11.938 20.797 1 97.31 255 GLN B N 1
ATOM 4264 C CA . GLN B 1 255 ? -13.789 11.031 21.812 1 97.31 255 GLN B CA 1
ATOM 4265 C C . GLN B 1 255 ? -14.547 9.867 21.188 1 97.31 255 GLN B C 1
ATOM 4267 O O . GLN B 1 255 ? -14.422 8.719 21.625 1 97.31 255 GLN B O 1
ATOM 4272 N N . THR B 1 256 ? -15.305 10.211 20.203 1 97.75 256 THR B N 1
ATOM 4273 C CA . THR B 1 256 ? -16.078 9.172 19.531 1 97.75 256 THR B CA 1
ATOM 4274 C C . THR B 1 256 ? -15.164 8.156 18.875 1 97.75 256 THR B C 1
ATOM 4276 O O . THR B 1 256 ? -15.336 6.945 19.047 1 97.75 256 THR B O 1
ATOM 4279 N N . LEU B 1 257 ? -14.195 8.609 18.141 1 96.75 257 LEU B N 1
ATOM 4280 C CA . LEU B 1 257 ? -13.289 7.684 17.484 1 96.75 257 LEU B CA 1
ATOM 4281 C C . LEU B 1 257 ? -12.477 6.891 18.5 1 96.75 257 LEU B C 1
ATOM 4283 O O . LEU B 1 257 ? -12.188 5.711 18.281 1 96.75 257 LEU B O 1
ATOM 4287 N N . THR B 1 258 ? -12.117 7.543 19.594 1 97.06 258 THR B N 1
ATOM 4288 C CA . THR B 1 258 ? -11.406 6.848 20.656 1 97.06 258 THR B CA 1
ATOM 4289 C C . THR B 1 258 ? -12.234 5.68 21.188 1 97.06 258 THR B C 1
ATOM 4291 O O . THR B 1 258 ? -11.727 4.562 21.312 1 97.06 258 THR B O 1
ATOM 4294 N N . ARG B 1 259 ? -13.461 5.918 21.422 1 97.31 259 ARG B N 1
ATOM 4295 C CA . ARG B 1 259 ? -14.352 4.875 21.922 1 97.31 259 ARG B CA 1
ATOM 4296 C C . ARG B 1 259 ? -14.508 3.756 20.891 1 97.31 259 ARG B C 1
ATOM 4298 O O . ARG B 1 259 ? -14.5 2.574 21.25 1 97.31 259 ARG B O 1
ATOM 4305 N N . GLU B 1 260 ? -14.641 4.148 19.656 1 95.88 260 GLU B N 1
ATOM 4306 C CA . GLU B 1 260 ? -14.781 3.156 18.594 1 95.88 260 GLU B CA 1
ATOM 4307 C C . GLU B 1 260 ? -13.555 2.254 18.516 1 95.88 260 GLU B C 1
ATOM 4309 O O . GLU B 1 260 ? -13.68 1.043 18.328 1 95.88 260 GLU B O 1
ATOM 4314 N N . THR B 1 261 ? -12.414 2.838 18.625 1 95.56 261 THR B N 1
ATOM 4315 C CA . THR B 1 261 ? -11.188 2.053 18.516 1 95.56 261 THR B CA 1
ATOM 4316 C C . THR B 1 261 ? -11.008 1.17 19.75 1 95.56 261 THR B C 1
ATOM 4318 O O . THR B 1 261 ? -10.477 0.064 19.656 1 95.56 261 THR B O 1
ATOM 4321 N N . GLU B 1 262 ? -11.469 1.605 20.906 1 95.31 262 GLU B N 1
ATOM 4322 C CA . GLU B 1 262 ? -11.477 0.77 22.094 1 95.31 262 GLU B CA 1
ATOM 4323 C C . GLU B 1 262 ? -12.43 -0.413 21.938 1 95.31 262 GLU B C 1
ATOM 4325 O O . GLU B 1 262 ? -12.18 -1.49 22.484 1 95.31 262 GLU B O 1
ATOM 4330 N N . ASP B 1 263 ? -13.438 -0.194 21.109 1 94.62 263 ASP B N 1
ATOM 4331 C CA . ASP B 1 263 ? -14.438 -1.234 20.859 1 94.62 263 ASP B CA 1
ATOM 4332 C C . ASP B 1 263 ? -14.031 -2.123 19.688 1 94.62 263 ASP B C 1
ATOM 4334 O O . ASP B 1 263 ? -14.844 -2.904 19.188 1 94.62 263 ASP B O 1
ATOM 4338 N N . GLY B 1 264 ? -12.883 -1.849 19.203 1 90.94 264 GLY B N 1
ATOM 4339 C CA . GLY B 1 264 ? -12.359 -2.82 18.25 1 90.94 264 GLY B CA 1
ATOM 4340 C C . GLY B 1 264 ? -12.281 -2.283 16.844 1 90.94 264 GLY B C 1
ATOM 4341 O O . GLY B 1 264 ? -11.852 -2.992 15.922 1 90.94 264 GLY B O 1
ATOM 4342 N N . VAL B 1 265 ? -12.656 -1.012 16.594 1 91.06 265 VAL B N 1
ATOM 4343 C CA . VAL B 1 265 ? -12.523 -0.432 15.258 1 91.06 265 VAL B CA 1
ATOM 4344 C C . VAL B 1 265 ? -11.047 -0.182 14.953 1 91.06 265 VAL B C 1
ATOM 4346 O O . VAL B 1 265 ? -10.344 0.476 15.727 1 91.06 265 VAL B O 1
ATOM 4349 N N . GLU B 1 266 ? -10.625 -0.765 13.828 1 90.81 266 GLU B N 1
ATOM 4350 C CA . GLU B 1 266 ? -9.273 -0.491 13.344 1 90.81 266 GLU B CA 1
ATOM 4351 C C . GLU B 1 266 ? -9.273 0.68 12.359 1 90.81 266 GLU B C 1
ATOM 4353 O O . GLU B 1 266 ? -10.195 0.828 11.562 1 90.81 266 GLU B O 1
ATOM 4358 N N . VAL B 1 267 ? -8.273 1.476 12.523 1 91.56 267 VAL B N 1
ATOM 4359 C CA . VAL B 1 267 ? -8.109 2.584 11.586 1 91.56 267 VAL B CA 1
ATOM 4360 C C . VAL B 1 267 ? -6.699 2.551 10.992 1 91.56 267 VAL B C 1
ATOM 4362 O O . VAL B 1 267 ? -5.77 2.031 11.617 1 91.56 267 VAL B O 1
ATOM 4365 N N . GLY B 1 268 ? -6.617 3.029 9.75 1 89 268 GLY B N 1
ATOM 4366 C CA . GLY B 1 268 ? -5.289 3.07 9.164 1 89 268 GLY B CA 1
ATOM 4367 C C . GLY B 1 268 ? -5.266 3.73 7.797 1 89 268 GLY B C 1
ATOM 4368 O O . GLY B 1 268 ? -6.316 4.07 7.246 1 89 268 GLY B O 1
ATOM 4369 N N . THR B 1 269 ? -4.129 4.004 7.391 1 90.5 269 THR B N 1
ATOM 4370 C CA . THR B 1 269 ? -3.824 4.527 6.066 1 90.5 269 THR B CA 1
ATOM 4371 C C . THR B 1 269 ? -2.566 3.871 5.5 1 90.5 269 THR B C 1
ATOM 4373 O O . THR B 1 269 ? -2.211 2.758 5.891 1 90.5 269 THR B O 1
ATOM 4376 N N . ASN B 1 270 ? -2.035 4.496 4.43 1 90.81 270 ASN B N 1
ATOM 4377 C CA . ASN B 1 270 ? -0.839 3.955 3.789 1 90.81 270 ASN B CA 1
ATOM 4378 C C . ASN B 1 270 ? 0.354 4.891 3.949 1 90.81 270 ASN B C 1
ATOM 4380 O O . ASN B 1 270 ? 0.221 6.105 3.793 1 90.81 270 ASN B O 1
ATOM 4384 N N . LEU B 1 271 ? 1.426 4.258 4.348 1 93.56 271 LEU B N 1
ATOM 4385 C CA . LEU B 1 271 ? 2.699 4.969 4.367 1 93.56 271 LEU B CA 1
ATOM 4386 C C . LEU B 1 271 ? 3.48 4.719 3.082 1 93.56 271 LEU B C 1
ATOM 4388 O O . LEU B 1 271 ? 3.67 3.566 2.68 1 93.56 271 LEU B O 1
ATOM 4392 N N . HIS B 1 272 ? 3.934 5.812 2.438 1 94.62 272 HIS B N 1
ATOM 4393 C CA . HIS B 1 272 ? 4.633 5.719 1.162 1 94.62 272 HIS B CA 1
ATOM 4394 C C . HIS B 1 272 ? 6.113 6.055 1.319 1 94.62 272 HIS B C 1
ATOM 4396 O O . HIS B 1 272 ? 6.461 7.133 1.801 1 94.62 272 HIS B O 1
ATOM 4402 N N . TRP B 1 273 ? 6.957 5.09 0.937 1 96.69 273 TRP B N 1
ATOM 4403 C CA . TRP B 1 273 ? 8.383 5.348 0.741 1 96.69 273 TRP B CA 1
ATOM 4404 C C . TRP B 1 273 ? 8.695 5.559 -0.735 1 96.69 273 TRP B C 1
ATOM 4406 O O . TRP B 1 273 ? 8.352 4.723 -1.576 1 96.69 273 TRP B O 1
ATOM 4416 N N . VAL B 1 274 ? 9.297 6.676 -1.054 1 96.75 274 VAL B N 1
ATOM 4417 C CA . VAL B 1 274 ? 9.758 6.934 -2.41 1 96.75 274 VAL B CA 1
ATOM 4418 C C . VAL B 1 274 ? 11.242 7.312 -2.385 1 96.75 274 VAL B C 1
ATOM 4420 O O . VAL B 1 274 ? 11.68 8.07 -1.517 1 96.75 274 VAL B O 1
ATOM 4423 N N . TRP B 1 275 ? 12 6.727 -3.33 1 98.19 275 TRP B N 1
ATOM 4424 C CA . TRP B 1 275 ? 13.398 7.129 -3.404 1 98.19 275 TRP B CA 1
ATOM 4425 C C . TRP B 1 275 ? 13.875 7.164 -4.852 1 98.19 275 TRP B C 1
ATOM 4427 O O . TRP B 1 275 ? 13.242 6.59 -5.738 1 98.19 275 TRP B O 1
ATOM 4437 N N . GLY B 1 276 ? 14.812 7.957 -5.121 1 98 276 GLY B N 1
ATOM 4438 C CA . GLY B 1 276 ? 15.492 8.094 -6.402 1 98 276 GLY B CA 1
ATOM 4439 C C . GLY B 1 276 ? 16.953 8.508 -6.266 1 98 276 GLY B C 1
ATOM 4440 O O . GLY B 1 276 ? 17.359 8.984 -5.211 1 98 276 GLY B O 1
ATOM 4441 N N . GLN B 1 277 ? 17.656 8.25 -7.309 1 98 277 GLN B N 1
ATOM 4442 C CA . GLN B 1 277 ? 19.094 8.492 -7.305 1 98 277 GLN B CA 1
ATOM 4443 C C . GLN B 1 277 ? 19.469 9.625 -8.258 1 98 277 GLN B C 1
ATOM 4445 O O . GLN B 1 277 ? 18.922 9.711 -9.367 1 98 277 GLN B O 1
ATOM 4450 N N . LYS B 1 278 ? 20.312 10.469 -7.746 1 97.44 278 LYS B N 1
ATOM 4451 C CA . LYS B 1 278 ? 20.859 11.492 -8.641 1 97.44 278 LYS B CA 1
ATOM 4452 C C . LYS B 1 278 ? 21.812 10.891 -9.656 1 97.44 278 LYS B C 1
ATOM 4454 O O . LYS B 1 278 ? 22.609 10.008 -9.32 1 97.44 278 LYS B O 1
ATOM 4459 N N . ASP B 1 279 ? 21.734 11.32 -10.883 1 89.81 279 ASP B N 1
ATOM 4460 C CA . ASP B 1 279 ? 22.547 10.812 -11.984 1 89.81 279 ASP B CA 1
ATOM 4461 C C . ASP B 1 279 ? 24.031 10.938 -11.664 1 89.81 279 ASP B C 1
ATOM 4463 O O . ASP B 1 279 ? 24.453 11.883 -10.992 1 89.81 279 ASP B O 1
ATOM 4467 N N . GLY B 1 280 ? 24.766 9.922 -12 1 81.31 280 GLY B N 1
ATOM 4468 C CA . GLY B 1 280 ? 26.203 9.844 -11.742 1 81.31 280 GLY B CA 1
ATOM 4469 C C . GLY B 1 280 ? 27 10.867 -12.516 1 81.31 280 GLY B C 1
ATOM 4470 O O . GLY B 1 280 ? 28.172 11.117 -12.195 1 81.31 280 GLY B O 1
ATOM 4471 N N . MET B 1 281 ? 26.453 11.328 -13.703 1 62.81 281 MET B N 1
ATOM 4472 C CA . MET B 1 281 ? 27.297 12.172 -14.547 1 62.81 281 MET B CA 1
ATOM 4473 C C . MET B 1 281 ? 27.281 13.617 -14.047 1 62.81 281 MET B C 1
ATOM 4475 O O . MET B 1 281 ? 26.219 14.148 -13.703 1 62.81 281 MET B O 1
ATOM 4479 N N . SER B 1 282 ? 28.078 14.039 -13.203 1 47.94 282 SER B N 1
ATOM 4480 C CA . SER B 1 282 ? 28.312 15.422 -12.805 1 47.94 282 SER B CA 1
ATOM 4481 C C . SER B 1 282 ? 27.969 16.391 -13.938 1 47.94 282 SER B C 1
ATOM 4483 O O . SER B 1 282 ? 28.406 16.203 -15.07 1 47.94 282 SER B O 1
ATOM 4485 N N . CYS B 1 283 ? 26.688 16.953 -14.039 1 34.59 283 CYS B N 1
ATOM 4486 C CA . CYS B 1 283 ? 26.875 18.109 -14.898 1 34.59 283 CYS B CA 1
ATOM 4487 C C . CYS B 1 283 ? 27.844 19.109 -14.273 1 34.59 283 CYS B C 1
ATOM 4489 O O . CYS B 1 283 ? 27.891 19.25 -13.047 1 34.59 283 CYS B O 1
#

pLDDT: mean 91.58, std 8.02, range [34.44, 98.94]

Secondary structure (DSSP, 8-state):
------S--S-HHHHHHHHHHHHHHHHHHHTSSS-HHHHHHHHTSSS-EEEEET-TTSHHHHHHHTTS-TT-EEEEEES-GGGPPPGGGS-TTEEEEE--TTSPPPGGGTT-EEEEEEE--TTT--GGGHHHHHHHHHTTEEEEEEEEEEEE-STT-EEES--HHHHHHHHHHHHHHHHHT--TTHHHHHHHHHHHTT-EEEEEEEEE-TT-TTTHHHHHHHHHHHHHHHHHHHHHH-TT-TT---HHHHHHHHHHHHHHHHTT-EEE-EEEEEEEE--SS--/------S--S-HHHHHHHHHHHHHHHHHHHTSSS-HHHHHHHHTSSS-EEEEET-TTSHHHHHHHTTS-TT-EEEEEES-GGGPPPGGGS-TTEEEEE--TTSPPPGGGTT-EEEEEEE--TTT--GGGHHHHHHHHHTTEEEEEEEEEEEE-STT-EEES--HHHHHHHHHHHHHHHHHT--TTHHHHHHHHHHHTT-EEEEEEEEE-TT-TTTHHHHHHHHHHHHHHHHHHHHHH-TT-TT---HHHHHHHHHHHHHHHHTT-EEE-EEEEEEEE--SS--

InterPro domains:
  IPR029063 S-adenosyl-L-methionine-dependent methyltransferase superfamily [G3DSA:3.40.50.150] (26-207)
  IPR029063 S-adenosyl-L-methionine-dependent methyltransferase superfamily [SSF53335] (38-206)

Solvent-accessible surface area (backbone atoms only — not comparable to full-atom values): 30162 Å² total; per-residue (Å²): 125,82,78,59,54,26,64,81,87,70,57,51,67,61,49,38,51,49,52,53,50,50,52,52,47,48,28,65,71,63,74,45,90,65,57,67,72,56,50,55,52,48,69,72,38,81,55,38,25,36,35,28,43,57,32,56,42,36,58,67,56,51,58,47,52,75,74,49,51,84,68,22,42,34,38,29,21,18,77,60,64,76,32,44,55,57,69,86,78,38,56,91,44,52,46,76,44,78,37,52,60,81,44,84,72,62,73,90,54,49,45,62,18,49,31,36,37,36,51,61,52,59,55,58,40,39,57,85,42,52,52,51,25,51,44,44,53,52,49,26,34,19,64,60,8,34,46,38,40,39,31,53,47,72,54,49,53,28,51,48,59,83,46,70,47,57,50,54,53,49,51,52,50,51,54,48,28,57,74,62,41,31,47,51,42,48,55,73,42,44,61,57,40,41,48,73,62,58,34,35,83,65,49,72,50,47,44,78,45,58,68,35,79,93,44,41,69,59,49,43,51,50,50,53,53,47,48,55,32,38,53,52,25,45,49,70,68,43,78,82,52,82,81,68,73,46,72,68,56,49,52,51,43,53,52,50,41,51,52,42,41,74,73,60,35,42,53,28,39,48,41,34,37,36,36,26,25,36,56,67,68,76,127,126,81,79,58,55,25,63,83,87,71,58,52,67,59,49,37,52,50,52,52,49,49,52,52,48,48,29,65,72,63,74,45,90,67,57,68,72,57,49,54,52,50,69,71,38,83,54,40,25,36,35,28,42,58,31,55,45,37,58,66,56,51,59,45,54,78,76,49,51,82,69,22,43,35,39,29,20,18,77,59,65,76,31,44,56,58,69,88,78,39,57,88,44,52,46,77,45,77,36,50,59,82,43,82,70,60,73,91,54,49,45,62,16,49,31,38,38,37,51,60,52,58,54,59,40,40,56,86,42,51,53,52,26,50,45,41,52,53,49,27,33,20,65,61,8,33,44,38,40,39,31,52,47,71,54,48,53,27,50,48,59,83,45,71,47,57,49,52,51,50,50,51,51,52,54,47,27,57,73,63,41,31,46,52,42,46,54,72,42,43,61,58,39,40,48,74,62,58,33,34,84,65,50,72,50,46,43,78,44,57,68,35,79,92,46,41,67,58,47,44,52,49,50,52,54,46,49,54,33,37,52,52,26,44,51,71,66,42,79,82,51,82,83,69,71,45,73,68,56,51,53,50,44,53,51,50,42,50,53,41,40,74,72,60,34,41,51,28,38,47,43,34,40,36,36,25,26,36,55,67,69,75,126

Organism: Fusarium proliferatum (strain ET1) (NCBI:txid1227346)

Sequence (566 aa):
MPSIYTLNHGDADRERQRLDLQHDVFKDITRGDLPPVIWQHLKSVSAPKVADANTGTGIFLKELAARVTEEAQLDGFDIDTRKFHETTSLPANVKLQYGNVLEPFPKQYLGIYDLVHVKLLYAALKKDEWLQAVKNLKTLLKPNGYLFWSEIGAYGYASNPYSAALHEWKRIESAAAVKFGRDPKCPVLLQSQFREAGLQQVDEKVFIMLGRPDLTPVITRVALEYMAQSLNGILLLDQDESLGLTESGIKSLVQTLTRETEDGVEVGTNLHWVWGQKDGMSCMPSIYTLNHGDADRERQRLDLQHDVFKDITRGDLPPVIWQHLKSVSAPKVADANTGTGIFLKELAARVTEEAQLDGFDIDTRKFHETTSLPANVKLQYGNVLEPFPKQYLGIYDLVHVKLLYAALKKDEWLQAVKNLKTLLKPNGYLFWSEIGAYGYASNPYSAALHEWKRIESAAAVKFGRDPKCPVLLQSQFREAGLQQVDEKVFIMLGRPDLTPVITRVALEYMAQSLNGILLLDQDESLGLTESGIKSLVQTLTRETEDGVEVGTNLHWVWGQKDGMSC